Protein AF-0000000068189129 (afdb_homodimer)

pLDDT: mean 92.8, std 11.21, range [31.73, 98.94]

Secondary structure (DSSP, 8-state):
-EEE-HHHHHHH--HHHHHHHHHHHHHHHHTT-EE-PPPEEEEE--TTS-S-S-S----EEEEEEEEEEE-SS-EEEEEEEEEE-TTGGGGTS-SS-EEEEEE-TTT--EEEEEE-HHHHHHHHHHHHHHHHHHH-TT--EEEEE--SHHHHHHHHHHHHHHTS-EEEEEEEESSHHHHHHHHHHHHTSSSEEEEEEEETT-HHHHHHHHTT-SEEEE----SS-SS-GGGSPTT-EEEE-S--STT--SS-HHHHTTEEEEESSGGGGGSGGGTTS-TTS-EEEHHHHHHHHHTT---GGG-TT-TT--EEEEE----HHHHHHHHHHHHHHHHHHT-SEE----/-EEE-HHHHHHH--HHHHHHHHHHHHHHHHTT-EE-PPPEEEEE--TTS-S-S-S----EEEEEEEEEEE-SS-EEEEEEEEEE-TTGGGGTS-SS-EEEEEE-TTT--EEEEEE-HHHHHHHHHHHHHHHHHHH-TT--EEEEE--SHHHHHHHHHHHHHHTS-EEEEEEEESSHHHHHHHHHHHHTSSSEEEEEEEETT-HHHHHHHHTT-SEEEE----SS-SS-GGGSPTT-EEEE-S--STT--SS-HHHHTTEEEEESSGGGGGSGGGTTS-TTS-EEEHHHHHHHHHTT---GGG-TT-TT--EEEEE----HHHHHHHHHHHHHHHHHHT-SEE----

Sequence (692 aa):
MLMLSESDVKRVLTMKDCLQVNRLAFQAVAADTAQVPTRLGLAYADPGVSNSSSSEAAQDWTLFKPAAYQTKERDHMGLKVVSIRSNNGKRGLPLVPASILSLHPSTGMVQAVVAGTYLTAMRTATGSALSAQLLRPDAAHIVVFGAGLQAELHVQALATALEKSLPLVTLINRTRSRAEALQSTLEATDWVDHVHVVDLSDRLKVAETLATADVVVTATNTATPLFDGSLLRPGTHIAGVGSYTPDMQEISARTVDRCKVLIDTPEARTVGDLKNVSMSHPVALLGDLLQCQDENRENEWMNKNSSPFDCTFFKSVGTAIQDVLTADLVVQKSKEQNIGLEVDMSMLMLSESDVKRVLTMKDCLQVNRLAFQAVAADTAQVPTRLGLAYADPGVSNSSSSEAAQDWTLFKPAAYQTKERDHMGLKVVSIRSNNGKRGLPLVPASILSLHPSTGMVQAVVAGTYLTAMRTATGSALSAQLLRPDAAHIVVFGAGLQAELHVQALATALEKSLPLVTLINRTRSRAEALQSTLEATDWVDHVHVVDLSDRLKVAETLATADVVVTATNTATPLFDGSLLRPGTHIAGVGSYTPDMQEISARTVDRCKVLIDTPEARTVGDLKNVSMSHPVALLGDLLQCQDENRENEWMNKNSSPFDCTFFKSVGTAIQDVLTADLVVQKSKEQNIGLEVDMS

InterPro domains:
  IPR003462 Ornithine cyclodeaminase/mu-crystallin [PF02423] (65-337)
  IPR003462 Ornithine cyclodeaminase/mu-crystallin [PIRSF001439] (1-344)
  IPR003462 Ornithine cyclodeaminase/mu-crystallin [PTHR13812] (1-342)
  IPR023401 Ornithine cyclodeaminase, N-terminal [G3DSA:3.30.1780.10] (4-340)
  IPR036291 NAD(P)-binding domain superfamily [SSF51735] (1-345)

Foldseek 3Di:
DFEAEPVLLVVQDDLLNLLVLVLVVLLCQQVVQKDKDDKDKDWDDDPVPPPDDDDDPDTKIWIKIWMWHDDPVDTWTKIKIWIADPCVVVVVHDRIWMKMFTADRVVRHGPYIYGCPLVVLLSLLSLQQLVCCLQPLPWQEEEEEDQDSNRLNNLVNNLVSSVHARAEYEYEYQDQVSNVVSQVVPCVDRNHNYYHYDYLPPVVVVLVSQQRGQEYEYADQAQDASDALVSHDFNHEYEYRRFQAQRHEHHALNNCVQAQEEESHPVQCCGYNNVPPDPPRDYYYSSVSSVCVVVVHDDPSSVCPDPDHRYHYYYYNDGVSSRRSSVVSSVVSCVVVVHGDDDDPD/DFEAEPVLLVVQDDLLNLLVLLLVVLLCQQVVQKDKDDKDKDWDDDPVPPPDDDDDPDTKIWIKIWMWHDDPVDTWTKIKIWIADPCVVVVVHDRIWMKMFTADRVVRHGPYIHGCPLVVLLNLLSLQQLVCCLQPLPWQEEEEEDQDSNRLNNLVNNLVSSVHARAEYEYEYQDQVSNVVSQVVPCVDRNHNYYHYDYLPPQVVVLVSQQRGQEYEYADQAQDASDDLVSHDFNHEYEYRRFQAQRHEHHALNNCVQAQEEESHPVQCCGYHNVPPDPPRDYDYSSVSSVCVVVVHDDPSSPCPDPDHRYHYYYYNDGVSSRRSSVVSSVVSCVVVVHGDDDDPD

Solvent-accessible surface area (backbone atoms only — not comparable to full-atom values): 35421 Å² total; per-residue (Å²): 64,39,36,31,16,42,53,51,44,62,72,65,54,47,66,69,59,46,41,54,52,39,52,51,34,28,30,30,55,60,68,65,57,43,50,62,64,82,64,46,74,45,80,47,80,61,79,86,53,70,80,69,79,87,77,81,71,74,76,26,33,35,38,42,27,41,20,33,38,68,56,99,89,41,71,45,30,24,34,36,41,38,14,40,22,87,63,21,58,84,70,75,39,61,45,55,30,31,37,29,39,36,33,39,62,82,60,38,40,71,46,29,44,32,42,21,43,66,53,50,42,48,54,57,19,29,58,49,15,55,52,35,41,74,73,44,57,79,54,44,28,37,33,31,35,28,48,50,70,54,39,55,36,31,50,48,28,36,16,59,59,50,70,43,57,30,54,30,35,37,34,31,21,82,54,58,69,49,33,51,54,42,44,54,56,45,64,73,42,77,40,40,71,39,74,47,77,44,49,56,84,42,58,66,60,50,43,59,51,37,50,62,30,33,30,38,36,39,51,43,85,40,61,53,53,76,61,63,48,85,39,48,37,80,65,22,35,36,29,40,51,33,26,74,41,81,72,19,17,50,48,37,62,73,34,50,69,32,27,46,35,32,23,56,49,78,71,36,60,64,33,17,51,29,51,83,48,61,88,79,57,68,70,45,49,48,13,51,54,53,49,26,56,77,64,74,42,89,54,76,84,69,48,74,85,47,86,82,36,45,28,35,32,37,39,40,63,78,60,41,46,44,53,38,54,48,49,50,50,45,51,52,51,23,60,77,66,71,52,67,47,78,43,80,52,90,63,38,38,32,18,42,54,50,44,61,72,65,54,48,67,70,58,45,41,55,51,39,53,50,33,28,31,31,54,59,69,64,55,42,50,62,63,81,66,47,75,45,80,48,82,62,79,88,55,70,79,69,80,87,80,78,72,73,78,27,35,37,37,44,27,42,21,34,38,69,56,97,89,41,72,46,30,24,32,37,42,37,13,42,21,88,64,22,58,84,69,76,38,63,45,55,31,31,39,29,40,36,34,38,61,83,60,39,38,70,46,28,45,33,41,21,44,66,54,49,41,48,53,55,20,30,57,49,15,55,51,36,41,74,73,43,57,78,56,44,29,39,34,31,37,29,47,50,70,54,40,54,37,32,51,46,27,34,15,59,59,50,71,43,57,31,55,32,35,37,34,32,22,80,54,57,69,48,33,50,53,41,44,55,57,46,64,73,42,80,39,40,72,38,74,46,78,42,49,57,82,41,56,66,61,51,42,59,50,36,48,63,30,33,31,38,37,38,50,46,85,39,63,53,52,76,61,64,50,84,40,48,38,79,65,22,36,36,29,42,53,33,26,74,42,82,72,19,16,50,47,36,61,72,34,49,68,34,26,46,35,33,23,55,49,79,70,37,60,66,33,19,50,29,52,83,48,60,87,80,57,67,70,45,48,47,15,51,55,52,48,27,56,77,64,74,43,90,52,76,84,69,48,75,84,48,84,82,35,44,30,36,34,37,41,40,62,77,60,40,47,43,52,37,54,47,50,49,50,44,52,53,51,24,62,76,65,71,52,66,45,80,42,80,52,90

Nearest PDB structures (foldseek):
  6t3e-assembly1_A  TM=8.917E-01  e=1.622E-28  Thermococcus litoralis DSM 5473
  7cxv-assembly1_B-2  TM=8.505E-01  e=3.633E-22  Saccharothrix mutabilis subsp. capreolus
  8h8p-assembly1_C  TM=7.987E-01  e=4.652E-23  Candida parapsilosis
  8h8p-assembly1_D  TM=8.057E-01  e=3.046E-22  Candida parapsilosis
  7rbp-assembly1_A  TM=8.445E-01  e=1.045E-21  Medicago truncatula

Organism: Phaeodactylum tricornutum (strain CCAP 1055/1) (NCBI:txid556484)

Radius of gyration: 28.86 Å; Cα contacts (8 Å, |Δi|>4): 1567; chains: 2; bounding box: 63×86×67 Å

Structure (mmCIF, N/CA/C/O backbone):
data_AF-0000000068189129-model_v1
#
loop_
_entity.id
_entity.type
_entity.pdbx_description
1 polymer 'Ornithine cyclodeaminase'
#
loop_
_atom_site.group_PDB
_atom_site.id
_atom_site.type_symbol
_atom_site.label_atom_id
_atom_site.label_alt_id
_atom_site.label_comp_id
_atom_site.label_asym_id
_atom_site.label_entity_id
_atom_site.label_seq_id
_atom_site.pdbx_PDB_ins_code
_atom_site.Cartn_x
_atom_site.Cartn_y
_atom_site.Cartn_z
_atom_site.occupancy
_atom_site.B_iso_or_equiv
_atom_site.auth_seq_id
_atom_site.auth_comp_id
_atom_site.auth_asym_id
_atom_site.auth_atom_id
_atom_site.pdbx_PDB_model_num
ATOM 1 N N . MET A 1 1 ? -7.641 -6.332 14.727 1 97.94 1 MET A N 1
ATOM 2 C CA . MET A 1 1 ? -6.867 -6.699 13.547 1 97.94 1 MET A CA 1
ATOM 3 C C . MET A 1 1 ? -6.215 -8.062 13.719 1 97.94 1 MET A C 1
ATOM 5 O O . MET A 1 1 ? -5.566 -8.32 14.734 1 97.94 1 MET A O 1
ATOM 9 N N . LEU A 1 2 ? -6.484 -8.914 12.781 1 98.81 2 LEU A N 1
ATOM 10 C CA . LEU A 1 2 ? -5.953 -10.273 12.867 1 98.81 2 LEU A CA 1
ATOM 11 C C . LEU A 1 2 ? -4.57 -10.352 12.234 1 98.81 2 LEU A C 1
ATOM 13 O O . LEU A 1 2 ? -4.367 -9.891 11.109 1 98.81 2 LEU A O 1
ATOM 17 N N . MET A 1 3 ? -3.594 -10.875 12.969 1 98.88 3 MET A N 1
ATOM 18 C CA . MET A 1 3 ? -2.238 -11.102 12.469 1 98.88 3 MET A CA 1
ATOM 19 C C . MET A 1 3 ? -2.014 -12.57 12.148 1 98.88 3 MET A C 1
ATOM 21 O O . MET A 1 3 ? -2.217 -13.438 13 1 98.88 3 MET A O 1
ATOM 25 N N . LEU A 1 4 ? -1.602 -12.836 10.961 1 98.94 4 LEU A N 1
ATOM 26 C CA . LEU A 1 4 ? -1.371 -14.211 10.531 1 98.94 4 LEU A CA 1
ATOM 27 C C . LEU A 1 4 ? 0.056 -14.391 10.023 1 98.94 4 LEU A C 1
ATOM 29 O O . LEU A 1 4 ? 0.429 -13.828 8.992 1 98.94 4 LEU A O 1
ATOM 33 N N . SER A 1 5 ? 0.823 -15.203 10.758 1 98.81 5 SER A N 1
ATOM 34 C CA . SER A 1 5 ? 2.221 -15.469 10.43 1 98.81 5 SER A CA 1
ATOM 35 C C . SER A 1 5 ? 2.344 -16.438 9.266 1 98.81 5 SER A C 1
ATOM 37 O O . SER A 1 5 ? 1.344 -17 8.805 1 98.81 5 SER A O 1
ATOM 39 N N . GLU A 1 6 ? 3.598 -16.625 8.781 1 98.5 6 GLU A N 1
ATOM 40 C CA . GLU A 1 6 ? 3.854 -17.625 7.754 1 98.5 6 GLU A CA 1
ATOM 41 C C . GLU A 1 6 ? 3.381 -19 8.203 1 98.5 6 GLU A C 1
ATOM 43 O O . GLU A 1 6 ? 2.777 -19.75 7.418 1 98.5 6 GLU A O 1
ATOM 48 N N . SER A 1 7 ? 3.633 -19.344 9.422 1 98.56 7 SER A N 1
ATOM 49 C CA . SER A 1 7 ? 3.23 -20.641 9.977 1 98.56 7 SER A CA 1
ATOM 50 C C . SER A 1 7 ? 1.713 -20.781 10.008 1 98.56 7 SER A C 1
ATOM 52 O O . SER A 1 7 ? 1.177 -21.859 9.742 1 98.56 7 SER A O 1
ATOM 54 N N . ASP A 1 8 ? 1.023 -19.688 10.422 1 98.81 8 ASP A N 1
ATOM 55 C CA . ASP A 1 8 ? -0.436 -19.719 10.43 1 98.81 8 ASP A CA 1
ATOM 56 C C . ASP A 1 8 ? -0.986 -19.969 9.031 1 98.81 8 ASP A C 1
ATOM 58 O O . ASP A 1 8 ? -1.905 -20.766 8.852 1 98.81 8 ASP A O 1
ATOM 62 N N . VAL A 1 9 ? -0.426 -19.281 7.996 1 98.81 9 VAL A N 1
ATOM 63 C CA . VAL A 1 9 ? -0.869 -19.422 6.613 1 98.81 9 VAL A CA 1
ATOM 64 C C . VAL A 1 9 ? -0.681 -20.859 6.145 1 98.81 9 VAL A C 1
ATOM 66 O O . VAL A 1 9 ? -1.587 -21.453 5.551 1 98.81 9 VAL A O 1
ATOM 69 N N . LYS A 1 10 ? 0.478 -21.438 6.469 1 97.94 10 LYS A N 1
ATOM 70 C CA . LYS A 1 10 ? 0.777 -22.812 6.078 1 97.94 10 LYS A CA 1
ATOM 71 C C . LYS A 1 10 ? -0.211 -23.797 6.711 1 97.94 10 LYS A C 1
ATOM 73 O O . LYS A 1 10 ? -0.571 -24.797 6.098 1 97.94 10 LYS A O 1
ATOM 78 N N . ARG A 1 11 ? -0.642 -23.484 7.836 1 97.88 11 ARG A N 1
ATOM 79 C CA . ARG A 1 11 ? -1.536 -24.344 8.594 1 97.88 11 ARG A CA 1
ATOM 80 C C . ARG A 1 11 ? -2.945 -24.328 8.008 1 97.88 11 ARG A C 1
ATOM 82 O O . ARG A 1 11 ? -3.617 -25.359 7.953 1 97.88 11 ARG A O 1
ATOM 89 N N . VAL A 1 12 ? -3.34 -23.203 7.488 1 98.12 12 VAL A N 1
ATOM 90 C CA . VAL A 1 12 ? -4.762 -23.047 7.203 1 98.12 12 VAL A CA 1
ATOM 91 C C . VAL A 1 12 ? -5.008 -23.188 5.703 1 98.12 12 VAL A C 1
ATOM 93 O O . VAL A 1 12 ? -6.094 -23.594 5.277 1 98.12 12 VAL A O 1
ATOM 96 N N . LEU A 1 13 ? -4.047 -22.859 4.883 1 98.5 13 LEU A N 1
ATOM 97 C CA . LEU A 1 13 ? -4.246 -22.797 3.438 1 98.5 13 LEU A CA 1
ATOM 98 C C . LEU A 1 13 ? -3.826 -24.109 2.775 1 98.5 13 LEU A C 1
ATOM 100 O O . LEU A 1 13 ? -2.641 -24.453 2.756 1 98.5 13 LEU A O 1
ATOM 104 N N . THR A 1 14 ? -4.742 -24.828 2.23 1 98.5 14 THR A N 1
ATOM 105 C CA . THR A 1 14 ? -4.426 -26.016 1.46 1 98.5 14 THR A CA 1
ATOM 106 C C . THR A 1 14 ? -4.25 -25.688 -0.017 1 98.5 14 THR A C 1
ATOM 108 O O . THR A 1 14 ? -4.805 -24.688 -0.504 1 98.5 14 THR A O 1
ATOM 111 N N . MET A 1 15 ? -3.523 -26.484 -0.706 1 98.62 15 MET A N 1
ATOM 112 C CA . MET A 1 15 ? -3.328 -26.266 -2.135 1 98.62 15 MET A CA 1
ATOM 113 C C . MET A 1 15 ? -4.648 -26.375 -2.889 1 98.62 15 MET A C 1
ATOM 115 O O . MET A 1 15 ? -4.883 -25.641 -3.846 1 98.62 15 MET A O 1
ATOM 119 N N . LYS A 1 16 ? -5.473 -27.266 -2.455 1 98.5 16 LYS A N 1
ATOM 120 C CA . LYS A 1 16 ? -6.785 -27.422 -3.078 1 98.5 16 LYS A CA 1
ATOM 121 C C . LYS A 1 16 ? -7.594 -26.125 -2.977 1 98.5 16 LYS A C 1
ATOM 123 O O . LYS A 1 16 ? -8.156 -25.656 -3.969 1 98.5 16 LYS A O 1
ATOM 128 N N . ASP A 1 17 ? -7.598 -25.531 -1.755 1 98.19 17 ASP A N 1
ATOM 129 C CA . ASP A 1 17 ? -8.273 -24.25 -1.544 1 98.19 17 ASP A CA 1
ATOM 130 C C . ASP A 1 17 ? -7.656 -23.156 -2.416 1 98.19 17 ASP A C 1
ATOM 132 O O . ASP A 1 17 ? -8.375 -22.328 -2.982 1 98.19 17 ASP A O 1
ATOM 136 N N . CYS A 1 18 ? -6.398 -23.188 -2.463 1 98.81 18 CYS A N 1
ATOM 137 C CA . CYS A 1 18 ? -5.672 -22.172 -3.213 1 98.81 18 CYS A CA 1
ATOM 138 C C . CYS A 1 18 ? -5.988 -22.25 -4.699 1 98.81 18 CYS A C 1
ATOM 140 O O . CYS A 1 18 ? -6.184 -21.234 -5.359 1 98.81 18 CYS A O 1
ATOM 142 N N . LEU A 1 19 ? -6.074 -23.453 -5.262 1 98.81 19 LEU A N 1
ATOM 143 C CA . LEU A 1 19 ? -6.434 -23.672 -6.664 1 98.81 19 LEU A CA 1
ATOM 144 C C . LEU A 1 19 ? -7.828 -23.125 -6.953 1 98.81 19 LEU A C 1
ATOM 146 O O . LEU A 1 19 ? -8.031 -22.422 -7.949 1 98.81 19 LEU A O 1
ATOM 150 N N . GLN A 1 20 ? -8.695 -23.359 -6.07 1 98.38 20 GLN A N 1
ATOM 151 C CA . GLN A 1 20 ? -10.078 -22.953 -6.277 1 98.38 20 GLN A CA 1
ATOM 152 C C . GLN A 1 20 ? -10.219 -21.438 -6.258 1 98.38 20 GLN A C 1
ATOM 154 O O . GLN A 1 20 ? -10.875 -20.859 -7.129 1 98.38 20 GLN A O 1
ATOM 159 N N . VAL A 1 21 ? -9.625 -20.812 -5.301 1 98.5 21 VAL A N 1
ATOM 160 C CA . VAL A 1 21 ? -9.773 -19.359 -5.168 1 98.5 21 VAL A CA 1
ATOM 161 C C . VAL A 1 21 ? -9.055 -18.656 -6.312 1 98.5 21 VAL A C 1
ATOM 163 O O . VAL A 1 21 ? -9.508 -17.609 -6.797 1 98.5 21 VAL A O 1
ATOM 166 N N . ASN A 1 22 ? -7.984 -19.234 -6.793 1 98.69 22 ASN A N 1
ATOM 167 C CA . ASN A 1 22 ? -7.258 -18.578 -7.879 1 98.69 22 ASN A CA 1
ATOM 168 C C . ASN A 1 22 ? -7.918 -18.828 -9.227 1 98.69 22 ASN A C 1
ATOM 170 O O . ASN A 1 22 ? -7.793 -18.016 -10.148 1 98.69 22 ASN A O 1
ATOM 174 N N . ARG A 1 23 ? -8.648 -19.969 -9.359 1 98.38 23 ARG A N 1
ATOM 175 C CA . ARG A 1 23 ? -9.516 -20.109 -10.523 1 98.38 23 ARG A CA 1
ATOM 176 C C . ARG A 1 23 ? -10.461 -18.922 -10.664 1 98.38 23 ARG A C 1
ATOM 178 O O . ARG A 1 23 ? -10.578 -18.344 -11.742 1 98.38 23 ARG A O 1
ATOM 185 N N . LEU A 1 24 ? -11.008 -18.531 -9.586 1 97.69 24 LEU A N 1
ATOM 186 C CA . LEU A 1 24 ? -11.891 -17.359 -9.539 1 97.69 24 LEU A CA 1
ATOM 187 C C . LEU A 1 24 ? -11.125 -16.094 -9.875 1 97.69 24 LEU A C 1
ATOM 189 O O . LEU A 1 24 ? -11.625 -15.234 -10.602 1 97.69 24 LEU A O 1
ATOM 193 N N . ALA A 1 25 ? -9.961 -15.945 -9.344 1 98.44 25 ALA A N 1
ATOM 194 C CA . ALA A 1 25 ? -9.148 -14.758 -9.578 1 98.44 25 ALA A CA 1
ATOM 195 C C . ALA A 1 25 ? -8.859 -14.578 -11.062 1 98.44 25 ALA A C 1
ATOM 197 O O . ALA A 1 25 ? -9.023 -13.477 -11.602 1 98.44 25 ALA A O 1
ATOM 198 N N . PHE A 1 26 ? -8.461 -15.641 -11.727 1 98.38 26 PHE A N 1
ATOM 199 C CA . PHE A 1 26 ? -8.141 -15.57 -13.141 1 98.38 26 PHE A CA 1
ATOM 200 C C . PHE A 1 26 ? -9.383 -15.242 -13.969 1 98.38 26 PHE A C 1
ATOM 202 O O . PHE A 1 26 ? -9.312 -14.477 -14.93 1 98.38 26 PHE A O 1
ATOM 209 N N . GLN A 1 27 ? -10.484 -15.805 -13.594 1 97.94 27 GLN A N 1
ATOM 210 C CA . GLN A 1 27 ? -11.734 -15.523 -14.297 1 97.94 27 GLN A CA 1
ATOM 211 C C . GLN A 1 27 ? -12.148 -14.062 -14.117 1 97.94 27 GLN A C 1
ATOM 213 O O . GLN A 1 27 ? -12.617 -13.43 -15.062 1 97.94 27 GLN A O 1
ATOM 218 N N . ALA A 1 28 ? -11.961 -13.562 -12.93 1 97.44 28 ALA A N 1
ATOM 219 C CA . ALA A 1 28 ? -12.289 -12.164 -12.648 1 97.44 28 ALA A CA 1
ATOM 220 C C . ALA A 1 28 ? -11.445 -11.219 -13.492 1 97.44 28 ALA A C 1
ATOM 222 O O . ALA A 1 28 ? -11.938 -10.195 -13.969 1 97.44 28 ALA A O 1
ATOM 223 N N . VAL A 1 29 ? -10.195 -11.555 -13.648 1 96.81 29 VAL A N 1
ATOM 224 C CA . VAL A 1 29 ? -9.297 -10.758 -14.477 1 96.81 29 VAL A CA 1
ATOM 225 C C . VAL A 1 29 ? -9.758 -10.805 -15.93 1 96.81 29 VAL A C 1
ATOM 227 O O . VAL A 1 29 ? -9.844 -9.773 -16.594 1 96.81 29 VAL A O 1
ATOM 230 N N . ALA A 1 30 ? -10.078 -11.977 -16.391 1 96.31 30 ALA A N 1
ATOM 231 C CA . ALA A 1 30 ? -10.492 -12.148 -17.781 1 96.31 30 ALA A CA 1
ATOM 232 C C . ALA A 1 30 ? -11.805 -11.43 -18.062 1 96.31 30 ALA A C 1
ATOM 234 O O . ALA A 1 30 ? -11.992 -10.867 -19.156 1 96.31 30 ALA A O 1
ATOM 235 N N . ALA A 1 31 ? -12.68 -11.406 -17.109 1 95.75 31 ALA A N 1
ATOM 236 C CA . ALA A 1 31 ? -13.992 -10.781 -17.25 1 95.75 31 ALA A CA 1
ATOM 237 C C . ALA A 1 31 ? -13.922 -9.281 -16.984 1 95.75 31 ALA A C 1
ATOM 239 O O . ALA A 1 31 ? -14.922 -8.578 -17.094 1 95.75 31 ALA A O 1
ATOM 240 N N . ASP A 1 32 ? -12.781 -8.82 -16.516 1 95.06 32 ASP A N 1
ATOM 241 C CA . ASP A 1 32 ? -12.562 -7.418 -16.188 1 95.06 32 ASP A CA 1
ATOM 242 C C . ASP A 1 32 ? -13.492 -6.961 -15.062 1 95.06 32 ASP A C 1
ATOM 244 O O . ASP A 1 32 ? -14.086 -5.883 -15.148 1 95.06 32 ASP A O 1
ATOM 248 N N . THR A 1 33 ? -13.664 -7.824 -14.102 1 94.94 33 THR A N 1
ATOM 249 C CA . THR A 1 33 ? -14.547 -7.5 -12.984 1 94.94 33 THR A CA 1
ATOM 250 C C . THR A 1 33 ? -13.742 -7.23 -11.719 1 94.94 33 THR A C 1
ATOM 252 O O . THR A 1 33 ? -14.305 -6.82 -10.703 1 94.94 33 THR A O 1
ATOM 255 N N . ALA A 1 34 ? -12.469 -7.426 -11.789 1 96.19 34 ALA A N 1
ATOM 256 C CA . ALA A 1 34 ? -11.586 -7.094 -10.68 1 96.19 34 ALA A CA 1
ATOM 257 C C . ALA A 1 34 ? -10.906 -5.746 -10.898 1 96.19 34 ALA A C 1
ATOM 259 O O . ALA A 1 34 ? -10.523 -5.41 -12.023 1 96.19 34 ALA A O 1
ATOM 260 N N . GLN A 1 35 ? -10.844 -4.941 -9.836 1 96.12 35 GLN A N 1
ATOM 261 C CA . GLN A 1 35 ? -10.031 -3.729 -9.875 1 96.12 35 GLN A CA 1
ATOM 262 C C . GLN A 1 35 ? -8.57 -4.031 -9.531 1 96.12 35 GLN A C 1
ATOM 264 O O . GLN A 1 35 ? -8.258 -4.398 -8.398 1 96.12 35 GLN A O 1
ATOM 269 N N . VAL A 1 36 ? -7.707 -3.914 -10.477 1 96.5 36 VAL A N 1
ATOM 270 C CA . VAL A 1 36 ? -6.285 -4.16 -10.273 1 96.5 36 VAL A CA 1
ATOM 271 C C . VAL A 1 36 ? -5.469 -3.047 -10.922 1 96.5 36 VAL A C 1
ATOM 273 O O . VAL A 1 36 ? -4.902 -3.23 -12 1 96.5 36 VAL A O 1
ATOM 276 N N . PRO A 1 37 ? -5.352 -1.955 -10.258 1 94.88 37 PRO A N 1
ATOM 277 C CA . PRO A 1 37 ? -4.539 -0.887 -10.852 1 94.88 37 PRO A CA 1
ATOM 278 C C . PRO A 1 37 ? -3.08 -1.294 -11.039 1 94.88 37 PRO A C 1
ATOM 280 O O . PRO A 1 37 ? -2.605 -2.225 -10.383 1 94.88 37 PRO A O 1
ATOM 283 N N . THR A 1 38 ? -2.438 -0.58 -11.953 1 89.75 38 THR A N 1
ATOM 284 C CA . THR A 1 38 ? -1.012 -0.814 -12.141 1 89.75 38 THR A CA 1
ATOM 285 C C . THR A 1 38 ? -0.248 -0.587 -10.844 1 89.75 38 THR A C 1
ATOM 287 O O . THR A 1 38 ? -0.512 0.379 -10.117 1 89.75 38 THR A O 1
ATOM 290 N N . ARG A 1 39 ? 0.633 -1.378 -10.609 1 87.88 39 ARG A N 1
ATOM 291 C CA . ARG A 1 39 ? 1.407 -1.336 -9.367 1 87.88 39 ARG A CA 1
ATOM 292 C C . ARG A 1 39 ? 2.219 -0.048 -9.273 1 87.88 39 ARG A C 1
ATOM 294 O O . ARG A 1 39 ? 2.512 0.583 -10.297 1 87.88 39 ARG A O 1
ATOM 301 N N . LEU A 1 40 ? 2.502 0.312 -7.992 1 93.19 40 LEU A N 1
ATOM 302 C CA . LEU A 1 40 ? 3.486 1.347 -7.699 1 93.19 40 LEU A CA 1
ATOM 303 C C . LEU A 1 40 ? 4.789 0.732 -7.203 1 93.19 40 LEU A C 1
ATOM 305 O O . LEU A 1 40 ? 4.793 -0.382 -6.672 1 93.19 40 LEU A O 1
ATOM 309 N N . GLY A 1 41 ? 5.844 1.458 -7.434 1 94.38 41 GLY A N 1
ATOM 310 C CA . GLY A 1 41 ? 7.133 0.963 -6.969 1 94.38 41 GLY A CA 1
ATOM 311 C C . GLY A 1 41 ? 8.008 2.047 -6.367 1 94.38 41 GLY A C 1
ATOM 312 O O . GLY A 1 41 ? 7.938 3.207 -6.777 1 94.38 41 GLY A O 1
ATOM 313 N N . LEU A 1 42 ? 8.711 1.68 -5.34 1 96.38 42 LEU A N 1
ATOM 314 C CA . LEU A 1 42 ? 9.812 2.463 -4.805 1 96.38 42 LEU A CA 1
ATOM 315 C C . LEU A 1 42 ? 11.148 1.768 -5.059 1 96.38 42 LEU A C 1
ATOM 317 O O . LEU A 1 42 ? 11.336 0.616 -4.664 1 96.38 42 LEU A O 1
ATOM 321 N N . ALA A 1 43 ? 12.023 2.439 -5.727 1 93 43 ALA A N 1
ATOM 322 C CA . ALA A 1 43 ? 13.367 1.901 -5.938 1 93 43 ALA A CA 1
ATOM 323 C C . ALA A 1 43 ? 14.195 1.986 -4.664 1 93 43 ALA A C 1
ATOM 325 O O . ALA A 1 43 ? 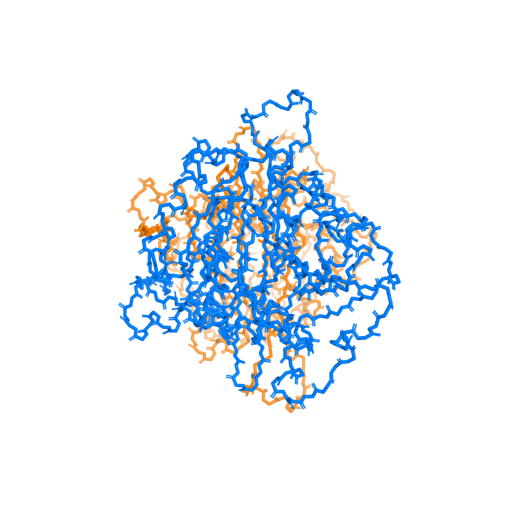14.016 2.9 -3.855 1 93 43 ALA A O 1
ATOM 326 N N . TYR A 1 44 ? 14.992 1.053 -4.434 1 93 44 TYR A N 1
ATOM 327 C CA . TYR A 1 44 ? 15.891 1.062 -3.289 1 93 44 TYR A CA 1
ATOM 328 C C . TYR A 1 44 ? 17.328 0.826 -3.727 1 93 44 TYR A C 1
ATOM 330 O O . TYR A 1 44 ? 17.625 -0.146 -4.426 1 93 44 TYR A O 1
ATOM 338 N N . ALA A 1 45 ? 18.188 1.735 -3.369 1 85.25 45 ALA A N 1
ATOM 339 C CA . ALA A 1 45 ? 19.625 1.605 -3.594 1 85.25 45 ALA A CA 1
ATOM 340 C C . ALA A 1 45 ? 20.344 1.198 -2.311 1 85.25 45 ALA A C 1
ATOM 342 O O . ALA A 1 45 ? 20.391 1.97 -1.35 1 85.25 45 ALA A O 1
ATOM 343 N N . ASP A 1 46 ? 20.859 0.055 -2.264 1 80.06 46 ASP A N 1
ATOM 344 C CA . ASP A 1 46 ? 21.547 -0.427 -1.072 1 80.06 46 ASP A CA 1
ATOM 345 C C . ASP A 1 46 ? 22.875 0.291 -0.883 1 80.06 46 ASP A C 1
ATOM 347 O O . ASP A 1 46 ? 23.766 0.192 -1.731 1 80.06 46 ASP A O 1
ATOM 351 N N . PRO A 1 47 ? 23.016 1.086 0.132 1 71.12 47 PRO A N 1
ATOM 352 C CA . PRO A 1 47 ? 24.25 1.85 0.321 1 71.12 47 PRO A CA 1
ATOM 353 C C . PRO A 1 47 ? 25.484 0.958 0.43 1 71.12 47 PRO A C 1
ATOM 355 O O . PRO A 1 47 ? 26.609 1.411 0.176 1 71.12 47 PRO A O 1
ATOM 358 N N . GLY A 1 48 ? 25.469 -0.202 1.04 1 62.81 48 GLY A N 1
ATOM 359 C CA . GLY A 1 48 ? 26.609 -1.092 1.169 1 62.81 48 GLY A CA 1
ATOM 360 C C . GLY A 1 48 ? 27.062 -1.687 -0.153 1 62.81 48 GLY A C 1
ATOM 361 O O . GLY A 1 48 ? 28.094 -2.359 -0.221 1 62.81 48 GLY A O 1
ATOM 362 N N . VAL A 1 49 ? 26.391 -1.558 -1.036 1 57.16 49 VAL A N 1
ATOM 363 C CA . VAL A 1 49 ? 26.766 -2.113 -2.332 1 57.16 49 VAL A CA 1
ATOM 364 C C . VAL A 1 49 ? 27.297 -1.004 -3.236 1 57.16 49 VAL A C 1
ATOM 366 O O . VAL A 1 49 ? 26.625 0.009 -3.447 1 57.16 49 VAL A O 1
ATOM 369 N N . SER A 1 50 ? 28.75 -0.609 -2.947 1 47.28 50 SER A N 1
ATOM 370 C CA . SER A 1 50 ? 29.469 0.303 -3.828 1 47.28 50 SER A CA 1
ATOM 371 C C . SER A 1 50 ? 28.922 0.249 -5.25 1 47.28 50 SER A C 1
ATOM 373 O O . SER A 1 50 ? 28.609 -0.829 -5.762 1 47.28 50 SER A O 1
ATOM 375 N N . ASN A 1 51 ? 28.344 1.301 -5.625 1 42.5 51 ASN A N 1
ATOM 376 C CA . ASN A 1 51 ? 27.984 1.422 -7.031 1 42.5 51 ASN A CA 1
ATOM 377 C C . ASN A 1 51 ? 29.094 0.932 -7.949 1 42.5 51 ASN A C 1
ATOM 379 O O . ASN A 1 51 ? 29.234 1.417 -9.078 1 42.5 51 ASN A O 1
ATOM 383 N N . SER A 1 52 ? 30.438 0.792 -7.344 1 34.78 52 SER A N 1
ATOM 384 C CA . SER A 1 52 ? 31.469 0.612 -8.367 1 34.78 52 SER A CA 1
ATOM 385 C C . SER A 1 52 ? 30.953 -0.234 -9.523 1 34.78 52 SER A C 1
ATOM 387 O O . SER A 1 52 ? 31.188 0.085 -10.688 1 34.78 52 SER A O 1
ATOM 389 N N . SER A 1 53 ? 31.578 -1.62 -9.422 1 33.66 53 SER A N 1
ATOM 390 C CA . SER A 1 53 ? 31.766 -2.449 -10.609 1 33.66 53 SER A CA 1
ATOM 391 C C . SER A 1 53 ? 30.516 -2.451 -11.484 1 33.66 53 SER A C 1
ATOM 393 O O . SER A 1 53 ? 29.438 -2.029 -11.047 1 33.66 53 SER A O 1
ATOM 395 N N . SER A 1 54 ? 30.578 -3.568 -12.453 1 32.25 54 SER A N 1
ATOM 396 C CA . SER A 1 54 ? 30.016 -3.906 -13.758 1 32.25 54 SER A CA 1
ATOM 397 C C . SER A 1 54 ? 28.5 -3.779 -13.758 1 32.25 54 SER A C 1
ATOM 399 O O . SER A 1 54 ? 27.922 -3.137 -14.641 1 32.25 54 SER A O 1
ATOM 401 N N . SER A 1 55 ? 27.953 -5.035 -13.602 1 34.75 55 SER A N 1
ATOM 402 C CA . SER A 1 55 ? 26.75 -5.652 -14.117 1 34.75 55 SER A CA 1
ATOM 403 C C . SER A 1 55 ? 25.5 -4.93 -13.609 1 34.75 55 SER A C 1
ATOM 405 O O . SER A 1 55 ? 25.562 -4.184 -12.633 1 34.75 55 SER A O 1
ATOM 407 N N . GLU A 1 56 ? 24.312 -5.234 -14.273 1 39.5 56 GLU A N 1
ATOM 408 C CA . GLU A 1 56 ? 22.859 -5.395 -14.422 1 39.5 56 GLU A CA 1
ATOM 409 C C . GLU A 1 56 ? 22.203 -5.695 -13.086 1 39.5 56 GLU A C 1
ATOM 411 O O . GLU A 1 56 ? 21.203 -6.422 -13.031 1 39.5 56 GLU A O 1
ATOM 416 N N . ALA A 1 57 ? 22.953 -5.539 -12.039 1 44.62 57 ALA A N 1
ATOM 417 C CA . ALA A 1 57 ? 22.188 -6.012 -10.883 1 44.62 57 ALA A CA 1
ATOM 418 C C . ALA A 1 57 ? 20.812 -5.359 -10.82 1 44.62 57 ALA A C 1
ATOM 420 O O . ALA A 1 57 ? 20.688 -4.137 -10.93 1 44.62 57 ALA A O 1
ATOM 421 N N . ALA A 1 58 ? 19.828 -6.008 -11.078 1 58.53 58 ALA A N 1
ATOM 422 C CA . ALA A 1 58 ? 18.422 -5.617 -11.055 1 58.53 58 ALA A CA 1
ATOM 423 C C . ALA A 1 58 ? 18.125 -4.738 -9.844 1 58.53 58 ALA A C 1
ATOM 425 O O . ALA A 1 58 ? 18.594 -5.008 -8.742 1 58.53 58 ALA A O 1
ATOM 426 N N . GLN A 1 59 ? 17.922 -3.441 -9.977 1 74 59 GLN A N 1
ATOM 427 C CA . GLN A 1 59 ? 17.469 -2.49 -8.961 1 74 59 GLN A CA 1
ATOM 428 C C . GLN A 1 59 ? 16.453 -3.129 -8.016 1 74 59 GLN A C 1
ATOM 430 O O . GLN A 1 59 ? 15.586 -3.887 -8.453 1 74 59 GLN A O 1
ATOM 435 N N . ASP A 1 60 ? 16.875 -2.969 -6.668 1 89.69 60 ASP A N 1
ATOM 436 C CA . ASP A 1 60 ? 15.922 -3.438 -5.664 1 89.69 60 ASP A CA 1
ATOM 437 C C . ASP A 1 60 ? 14.672 -2.561 -5.645 1 89.69 60 ASP A C 1
ATOM 439 O O . ASP A 1 60 ? 14.75 -1.36 -5.914 1 89.69 60 ASP A O 1
ATOM 443 N N . TRP A 1 61 ? 13.555 -3.244 -5.5 1 93.19 61 TRP A N 1
ATOM 444 C CA . TRP A 1 61 ? 12.281 -2.531 -5.535 1 93.19 61 TRP A CA 1
ATOM 445 C C . TRP A 1 61 ? 11.375 -2.973 -4.387 1 93.19 61 TRP A C 1
ATOM 447 O O . TRP A 1 61 ? 11.516 -4.082 -3.869 1 93.19 61 TRP A O 1
ATOM 457 N N . THR A 1 62 ? 10.578 -2.104 -3.98 1 96.88 62 THR A N 1
ATOM 458 C CA . THR A 1 62 ? 9.359 -2.443 -3.252 1 96.88 62 THR A CA 1
ATOM 459 C C . THR A 1 62 ? 8.125 -2.102 -4.078 1 96.88 62 THR A C 1
ATOM 461 O O . THR A 1 62 ? 7.984 -0.977 -4.559 1 96.88 62 THR A O 1
ATOM 464 N N .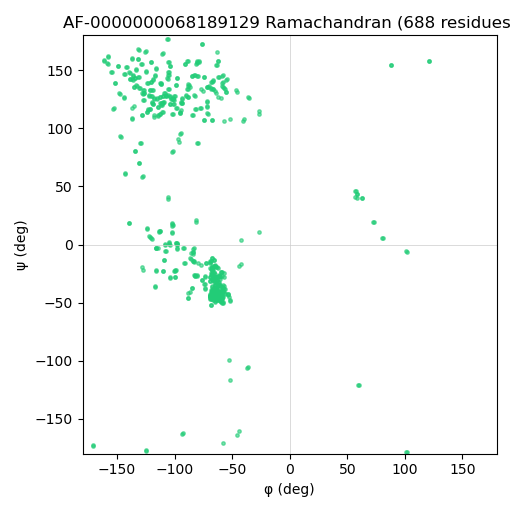 LEU A 1 63 ? 7.309 -3.068 -4.223 1 96.38 63 LEU A N 1
ATOM 465 C CA . LEU A 1 63 ? 6.129 -2.904 -5.066 1 96.38 63 LEU A CA 1
ATOM 466 C C . LEU A 1 63 ? 4.852 -2.936 -4.227 1 96.38 63 LEU A C 1
ATOM 468 O O . LEU A 1 63 ? 4.758 -3.697 -3.264 1 96.38 63 LEU A O 1
ATOM 472 N N . PHE A 1 64 ? 3.916 -2.074 -4.531 1 98.12 64 PHE A N 1
ATOM 473 C CA . PHE A 1 64 ? 2.613 -1.955 -3.891 1 98.12 64 PHE A CA 1
ATOM 474 C C . PHE A 1 64 ? 1.495 -2.297 -4.871 1 98.12 64 PHE A C 1
ATOM 476 O O . PHE A 1 64 ? 1.324 -1.62 -5.887 1 98.12 64 PHE A O 1
ATOM 483 N N . LYS A 1 65 ? 0.766 -3.334 -4.516 1 98 65 LYS A N 1
ATOM 484 C CA . LYS A 1 65 ? -0.165 -3.916 -5.477 1 98 65 LYS A CA 1
ATOM 485 C C . LYS A 1 65 ? -1.554 -4.082 -4.867 1 98 65 LYS A C 1
ATOM 487 O O . LYS A 1 65 ? -1.901 -5.16 -4.383 1 98 65 LYS A O 1
ATOM 492 N N . PRO A 1 66 ? -2.398 -3.053 -4.941 1 98.56 66 PRO A N 1
ATOM 493 C CA . PRO A 1 66 ? -3.766 -3.178 -4.434 1 98.56 66 PRO A CA 1
ATOM 494 C C . PRO A 1 66 ? -4.699 -3.887 -5.418 1 98.56 66 PRO A C 1
ATOM 496 O O . PRO A 1 66 ? -4.414 -3.936 -6.617 1 98.56 66 PRO A O 1
ATOM 499 N N . ALA A 1 67 ? -5.75 -4.434 -4.918 1 98.56 67 ALA A N 1
ATOM 500 C CA . ALA A 1 67 ? -6.805 -5.012 -5.754 1 98.56 67 ALA A CA 1
ATOM 501 C C . ALA A 1 67 ? -8.125 -5.098 -4.988 1 98.56 67 ALA A C 1
ATOM 503 O O . ALA A 1 67 ? -8.141 -5.062 -3.758 1 98.56 67 ALA A O 1
ATOM 504 N N . ALA A 1 68 ? -9.195 -5.113 -5.699 1 98.19 68 ALA A N 1
ATOM 505 C CA . ALA A 1 68 ? -10.539 -5.301 -5.145 1 98.19 68 ALA A CA 1
ATOM 506 C C . ALA A 1 68 ? -11.406 -6.133 -6.078 1 98.19 68 ALA A C 1
ATOM 508 O O . ALA A 1 68 ? -11.172 -6.168 -7.289 1 98.19 68 ALA A O 1
ATOM 509 N N . TYR A 1 69 ? -12.25 -6.879 -5.547 1 97.38 69 TYR A N 1
ATOM 510 C CA . TYR A 1 69 ? -13.242 -7.688 -6.246 1 97.38 69 TYR A CA 1
ATOM 511 C C . TYR A 1 69 ? -14.602 -7.605 -5.555 1 97.38 69 TYR A C 1
ATOM 513 O O . TYR A 1 69 ? -14.773 -8.125 -4.449 1 97.38 69 TYR A O 1
ATOM 521 N N . GLN A 1 70 ? -15.508 -6.918 -6.211 1 93.25 70 GLN A N 1
ATOM 522 C CA . GLN A 1 70 ? -16.828 -6.699 -5.633 1 93.25 70 GLN A CA 1
ATOM 523 C C . GLN A 1 70 ? -17.922 -7.215 -6.562 1 93.25 70 GLN A C 1
ATOM 525 O O . GLN A 1 70 ? -18.031 -6.773 -7.707 1 93.25 70 GLN A O 1
ATOM 530 N N . THR A 1 71 ? -18.625 -8.203 -6.066 1 91 71 THR A N 1
ATOM 531 C CA . THR A 1 71 ? -19.844 -8.688 -6.684 1 91 71 THR A CA 1
ATOM 532 C C . THR A 1 71 ? -21 -8.656 -5.684 1 91 71 THR A C 1
ATOM 534 O O . THR A 1 71 ? -20.859 -8.148 -4.574 1 91 71 THR A O 1
ATOM 537 N N . LYS A 1 72 ? -22.156 -9.133 -6.109 1 86.88 72 LYS A N 1
ATOM 538 C CA . LYS A 1 72 ? -23.297 -9.219 -5.211 1 86.88 72 LYS A CA 1
ATOM 539 C C . LYS A 1 72 ? -23 -10.141 -4.031 1 86.88 72 LYS A C 1
ATOM 541 O O . LYS A 1 72 ? -23.5 -9.906 -2.922 1 86.88 72 LYS A O 1
ATOM 546 N N . GLU A 1 73 ? -22.109 -11.094 -4.266 1 87.56 73 GLU A N 1
ATOM 547 C CA . GLU A 1 73 ? -21.891 -12.141 -3.273 1 87.56 73 GLU A CA 1
ATOM 548 C C . GLU A 1 73 ? -20.531 -11.984 -2.592 1 87.56 73 GLU A C 1
ATOM 550 O O . GLU A 1 73 ? -20.281 -12.578 -1.54 1 87.56 73 GLU A O 1
ATOM 555 N N . ARG A 1 74 ? -19.75 -11.156 -3.191 1 89.69 74 ARG A N 1
ATOM 556 C CA . ARG A 1 74 ? -18.375 -11.062 -2.711 1 89.69 74 ARG A CA 1
ATOM 557 C C . ARG A 1 74 ? -17.938 -9.602 -2.572 1 89.69 74 ARG A C 1
ATOM 559 O O . ARG A 1 74 ? -18.375 -8.75 -3.346 1 89.69 74 ARG A O 1
ATOM 566 N N . ASP A 1 75 ? -17.172 -9.32 -1.593 1 95.38 75 ASP A N 1
ATOM 567 C CA . ASP A 1 75 ? -16.625 -7.984 -1.346 1 95.38 75 ASP A CA 1
ATOM 568 C C . ASP A 1 75 ? -15.242 -8.062 -0.716 1 95.38 75 ASP A C 1
ATOM 570 O O . ASP A 1 75 ? -15.117 -8.188 0.504 1 95.38 75 ASP A O 1
ATOM 574 N N . HIS A 1 76 ? -14.242 -8.023 -1.617 1 97.69 76 HIS A N 1
ATOM 575 C CA . HIS A 1 76 ? -12.852 -8.203 -1.202 1 97.69 76 HIS A CA 1
ATOM 576 C C . HIS A 1 76 ? -12.008 -6.988 -1.568 1 97.69 76 HIS A C 1
ATOM 578 O O . HIS A 1 76 ? -12.219 -6.379 -2.621 1 97.69 76 HIS A O 1
ATOM 584 N N . MET A 1 77 ? -11.148 -6.605 -0.725 1 98.38 77 MET A N 1
ATOM 585 C CA . MET A 1 77 ? -10.211 -5.516 -0.958 1 98.38 77 MET A CA 1
ATOM 586 C C . MET A 1 77 ? -8.93 -5.719 -0.156 1 98.38 77 MET A C 1
ATOM 588 O O . MET A 1 77 ? -8.977 -6.148 0.999 1 98.38 77 MET A O 1
ATOM 592 N N . GLY A 1 78 ? -7.82 -5.418 -0.838 1 98.69 78 GLY A N 1
ATOM 593 C CA . GLY A 1 78 ? -6.566 -5.566 -0.116 1 98.69 78 GLY A CA 1
ATOM 594 C C . GLY A 1 78 ? -5.375 -5.004 -0.868 1 98.69 78 GLY A C 1
ATOM 595 O O . GLY A 1 78 ? -5.543 -4.266 -1.841 1 98.69 78 GLY A O 1
ATOM 596 N N . LEU A 1 79 ? -4.188 -5.25 -0.295 1 98.75 79 LEU A N 1
ATOM 597 C CA . LEU A 1 79 ? -2.918 -4.754 -0.818 1 98.75 79 LEU A CA 1
ATOM 598 C C . LEU A 1 79 ? -1.789 -5.734 -0.526 1 98.75 79 LEU A C 1
ATOM 600 O O . LEU A 1 79 ? -1.613 -6.164 0.617 1 98.75 79 LEU A O 1
ATOM 604 N N . LYS A 1 80 ? -1.067 -6.043 -1.526 1 98.69 80 LYS A N 1
ATOM 605 C CA . LYS A 1 80 ? 0.198 -6.738 -1.303 1 98.69 80 LYS A CA 1
ATOM 606 C C . LYS A 1 80 ? 1.374 -5.77 -1.361 1 98.69 80 LYS A C 1
ATOM 608 O O . LYS A 1 80 ? 1.475 -4.961 -2.287 1 98.69 80 LYS A O 1
ATOM 613 N N . VAL A 1 81 ? 2.131 -5.832 -0.371 1 98.69 81 VAL A N 1
ATOM 614 C CA . VAL A 1 81 ? 3.439 -5.188 -0.372 1 98.69 81 VAL A CA 1
ATOM 615 C C . VAL A 1 81 ? 4.531 -6.238 -0.556 1 98.69 81 VAL A C 1
ATOM 617 O O . VAL A 1 81 ? 4.633 -7.184 0.232 1 98.69 81 VAL A O 1
ATOM 620 N N . VAL A 1 82 ? 5.309 -6.09 -1.592 1 97.44 82 VAL A N 1
ATOM 621 C CA . VAL A 1 82 ? 6.348 -7.074 -1.875 1 97.44 82 VAL A CA 1
ATOM 622 C C . VAL A 1 82 ? 7.652 -6.363 -2.232 1 97.44 82 VAL A C 1
ATOM 624 O O . VAL A 1 82 ? 7.645 -5.367 -2.959 1 97.44 82 VAL A O 1
ATOM 627 N N . SER A 1 83 ? 8.688 -6.848 -1.666 1 96.31 83 SER A N 1
ATOM 628 C CA . SER A 1 83 ? 10 -6.258 -1.911 1 96.31 83 SER A CA 1
ATOM 629 C C . SER A 1 83 ? 10.93 -7.25 -2.594 1 96.31 83 SER A C 1
ATOM 631 O O . SER A 1 83 ? 10.773 -8.461 -2.445 1 96.31 83 SER A O 1
ATOM 633 N N . ILE A 1 84 ? 11.773 -6.754 -3.428 1 91.69 84 ILE A N 1
ATOM 634 C CA . ILE A 1 84 ? 12.875 -7.508 -4.02 1 91.69 84 ILE A CA 1
ATOM 635 C C . ILE A 1 84 ? 14.203 -6.992 -3.471 1 91.69 84 ILE A C 1
ATOM 637 O O . ILE A 1 84 ? 14.547 -5.824 -3.65 1 91.69 84 ILE A O 1
ATOM 641 N N . ARG A 1 85 ? 14.844 -7.801 -2.764 1 92.5 85 ARG A N 1
ATOM 642 C CA . ARG A 1 85 ? 16.141 -7.461 -2.203 1 92.5 85 ARG A CA 1
ATOM 643 C C . ARG A 1 85 ? 17.172 -8.531 -2.525 1 92.5 85 ARG A C 1
ATOM 645 O O . ARG A 1 85 ? 17.188 -9.602 -1.903 1 92.5 85 ARG A O 1
ATOM 652 N N . SER A 1 86 ? 18.094 -8.203 -3.322 1 85.06 86 SER A N 1
ATOM 653 C CA . SER A 1 86 ? 19.062 -9.156 -3.859 1 85.06 86 SER A CA 1
ATOM 654 C C . SER A 1 86 ? 19.984 -9.672 -2.768 1 85.06 86 SER A C 1
ATOM 656 O O . SER A 1 86 ? 20.5 -10.789 -2.857 1 85.06 86 SER A O 1
ATOM 658 N N . ASN A 1 87 ? 20.125 -8.953 -1.699 1 89 87 ASN A N 1
ATOM 659 C CA . ASN A 1 87 ? 21.094 -9.305 -0.668 1 89 87 ASN A CA 1
ATOM 660 C C . ASN A 1 87 ? 20.438 -10.062 0.486 1 89 87 ASN A C 1
ATOM 662 O O . ASN A 1 87 ? 21.125 -10.477 1.429 1 89 87 ASN A O 1
ATOM 666 N N . ASN A 1 88 ? 19.203 -10.266 0.395 1 91.75 88 ASN A N 1
ATOM 667 C CA . ASN A 1 88 ? 18.5 -10.945 1.482 1 91.75 88 ASN A CA 1
ATOM 668 C C . ASN A 1 88 ? 18.984 -12.383 1.654 1 91.75 88 ASN A C 1
ATOM 670 O O . ASN A 1 88 ? 18.984 -12.906 2.768 1 91.75 88 ASN A O 1
ATOM 674 N N . GLY A 1 89 ? 19.391 -13.023 0.586 1 86.75 89 GLY A N 1
ATOM 675 C CA . GLY A 1 89 ? 19.922 -14.375 0.686 1 86.75 89 GLY A CA 1
ATOM 676 C C . GLY A 1 89 ? 21.094 -14.492 1.637 1 86.75 89 GLY A C 1
ATOM 677 O O . GLY A 1 89 ? 21.172 -15.445 2.416 1 86.75 89 GLY A O 1
ATOM 678 N N . LYS A 1 90 ? 21.875 -13.516 1.592 1 86.88 90 LYS A N 1
ATOM 679 C CA . LYS A 1 90 ? 23.078 -13.5 2.438 1 86.88 90 LYS A CA 1
ATOM 680 C C . LYS A 1 90 ? 22.703 -13.352 3.91 1 86.88 90 LYS A C 1
ATOM 682 O O . LYS A 1 90 ? 23.484 -13.711 4.793 1 86.88 90 LYS A O 1
ATOM 687 N N . ARG A 1 91 ? 21.484 -12.844 4.121 1 90.12 91 ARG A N 1
ATOM 688 C CA . ARG A 1 91 ? 21.016 -12.594 5.477 1 90.12 91 ARG A CA 1
ATOM 689 C C . ARG A 1 91 ? 20.125 -13.727 5.965 1 90.12 91 ARG A C 1
ATOM 691 O O . ARG A 1 91 ? 19.547 -13.641 7.051 1 90.12 91 ARG A O 1
ATOM 698 N N . GLY A 1 92 ? 19.953 -14.734 5.094 1 89.56 92 GLY A N 1
ATOM 699 C CA . GLY A 1 92 ? 19.031 -15.805 5.438 1 89.56 92 GLY A CA 1
ATOM 700 C C . GLY A 1 92 ? 17.578 -15.391 5.363 1 89.56 92 GLY A C 1
ATOM 701 O O . GLY A 1 92 ? 16.734 -15.961 6.047 1 89.56 92 GLY A O 1
ATOM 702 N N . LEU A 1 93 ? 17.312 -14.344 4.664 1 92.69 93 LEU A N 1
ATOM 703 C CA . LEU A 1 93 ? 15.961 -13.828 4.469 1 92.69 93 LEU A CA 1
ATOM 704 C C . LEU A 1 93 ? 15.453 -14.141 3.066 1 92.69 93 LEU A C 1
ATOM 706 O O . LEU A 1 93 ? 16.25 -14.398 2.158 1 92.69 93 LEU A O 1
ATOM 710 N N . PRO A 1 94 ? 14.188 -14.148 2.941 1 91.31 94 PRO A N 1
ATOM 711 C CA . PRO A 1 94 ? 13.664 -14.344 1.59 1 91.31 94 PRO A CA 1
ATOM 712 C C . PRO A 1 94 ? 14.07 -13.234 0.625 1 91.31 94 PRO A C 1
ATOM 714 O O . PRO A 1 94 ? 14.125 -12.062 1.01 1 91.31 94 PRO A O 1
ATOM 717 N N . LEU A 1 95 ? 14.297 -13.609 -0.582 1 87.94 95 LEU A N 1
ATOM 718 C CA . LEU A 1 95 ? 14.664 -12.648 -1.616 1 87.94 95 LEU A CA 1
ATOM 719 C C . LEU A 1 95 ? 13.5 -11.719 -1.938 1 87.94 95 LEU A C 1
ATOM 721 O O . LEU A 1 95 ? 13.711 -10.578 -2.342 1 87.94 95 LEU A O 1
ATOM 725 N N . VAL A 1 96 ? 12.281 -12.266 -1.754 1 91.88 96 VAL A N 1
ATOM 726 C CA . VAL A 1 96 ? 11.078 -11.523 -2.123 1 91.88 96 VAL A CA 1
ATOM 727 C C . VAL A 1 96 ? 10.078 -11.55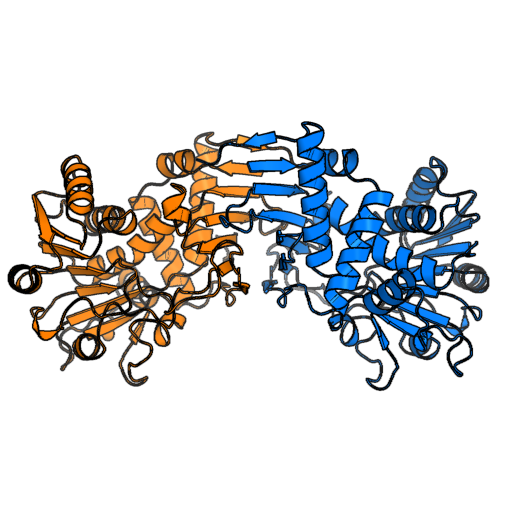5 -0.968 1 91.88 96 VAL A C 1
ATOM 729 O O . VAL A 1 96 ? 9 -12.141 -1.087 1 91.88 96 VAL A O 1
ATOM 732 N N . PRO A 1 97 ? 10.406 -10.844 0.109 1 96.56 97 PRO A N 1
ATOM 733 C CA . PRO A 1 97 ? 9.453 -10.805 1.223 1 96.56 97 PRO A CA 1
ATOM 734 C C . PRO A 1 97 ? 8.164 -10.07 0.871 1 96.56 97 PRO A C 1
ATOM 736 O O . PRO A 1 97 ? 8.195 -9.078 0.141 1 96.56 97 PRO A O 1
ATOM 739 N N . ALA A 1 98 ? 7.059 -10.641 1.387 1 98.19 98 ALA A N 1
ATOM 740 C CA . ALA A 1 98 ? 5.77 -10.031 1.074 1 98.19 98 ALA A CA 1
ATOM 741 C C . ALA A 1 98 ? 4.859 -10.016 2.299 1 98.19 98 ALA A C 1
ATOM 743 O O . ALA A 1 98 ? 4.98 -10.867 3.182 1 98.19 98 ALA A O 1
ATOM 744 N N . SER A 1 99 ? 4.043 -9.055 2.402 1 98.75 99 SER A N 1
ATOM 745 C CA . SER A 1 99 ? 2.934 -8.93 3.34 1 98.75 99 SER A CA 1
ATOM 746 C C . SER A 1 99 ? 1.651 -8.516 2.627 1 98.75 99 SER A C 1
ATOM 748 O O . SER A 1 99 ? 1.691 -7.738 1.669 1 98.75 99 SER A O 1
ATOM 750 N N . ILE A 1 100 ? 0.551 -9.023 3.084 1 98.88 100 ILE A N 1
ATOM 751 C CA . ILE A 1 100 ? -0.729 -8.68 2.477 1 98.88 100 ILE A CA 1
ATOM 752 C C . ILE A 1 100 ? -1.655 -8.078 3.529 1 98.88 100 ILE A C 1
ATOM 754 O O . ILE A 1 100 ? -1.821 -8.641 4.613 1 98.88 100 ILE A O 1
ATOM 758 N N . LEU A 1 101 ? -2.199 -6.93 3.24 1 98.88 101 LEU A N 1
ATOM 759 C CA . LEU A 1 101 ? -3.248 -6.316 4.047 1 98.88 101 LEU A CA 1
ATOM 760 C C . LEU A 1 101 ? -4.629 -6.688 3.514 1 98.88 101 LEU A C 1
ATOM 762 O O . LEU A 1 101 ? -4.91 -6.504 2.328 1 98.88 101 LEU A O 1
ATOM 766 N N . SER A 1 102 ? -5.383 -7.285 4.355 1 98.81 102 SER A N 1
ATOM 767 C CA . SER A 1 102 ? -6.797 -7.477 4.062 1 98.81 102 SER A CA 1
ATOM 768 C C . SER A 1 102 ? -7.641 -6.348 4.648 1 98.81 102 SER A C 1
ATOM 770 O O . SER A 1 102 ? -7.582 -6.078 5.848 1 98.81 102 SER A O 1
ATOM 772 N N . LEU A 1 103 ? -8.43 -5.699 3.852 1 98.62 103 LEU A N 1
ATOM 773 C CA . LEU A 1 103 ? -9.266 -4.582 4.289 1 98.62 103 LEU A CA 1
ATOM 774 C C . LEU A 1 103 ? -10.727 -5 4.383 1 98.62 103 LEU A C 1
ATOM 776 O O . LEU A 1 103 ? -11.188 -5.84 3.607 1 98.62 103 LEU A O 1
ATOM 780 N N . HIS A 1 104 ? -11.398 -4.469 5.391 1 97.19 104 HIS A N 1
ATOM 781 C CA . HIS A 1 104 ? -12.852 -4.504 5.383 1 97.19 104 HIS A CA 1
ATOM 782 C C . HIS A 1 104 ? -13.422 -3.488 4.398 1 97.19 104 HIS A C 1
ATOM 784 O O . HIS A 1 104 ? -13.398 -2.283 4.656 1 97.19 104 HIS A O 1
ATOM 790 N N . PRO A 1 105 ? -13.953 -3.949 3.262 1 95.81 105 PRO A N 1
ATOM 791 C CA . PRO A 1 105 ? -14.273 -3.027 2.17 1 95.81 105 PRO A CA 1
ATOM 792 C C . PRO A 1 105 ? -15.242 -1.924 2.592 1 95.81 105 PRO A C 1
ATOM 794 O O . PRO A 1 105 ? -15.039 -0.755 2.256 1 95.81 105 PRO A O 1
ATOM 797 N N . SER A 1 106 ? -16.25 -2.135 3.359 1 94.38 106 SER A N 1
ATOM 798 C CA . SER A 1 106 ? -17.297 -1.173 3.666 1 94.38 106 SER A CA 1
ATOM 799 C C . SER A 1 106 ? -16.812 -0.13 4.668 1 94.38 106 SER A C 1
ATOM 801 O O . SER A 1 106 ? -17.266 1.017 4.645 1 94.38 106 SER A O 1
ATOM 803 N N . THR A 1 107 ? -15.914 -0.5 5.543 1 96.19 107 THR A N 1
ATOM 804 C CA . THR A 1 107 ? -15.438 0.456 6.539 1 96.19 107 THR A CA 1
ATOM 805 C C . THR A 1 107 ? -14.086 1.041 6.125 1 96.19 107 THR A C 1
ATOM 807 O O . THR A 1 107 ? -13.672 2.082 6.637 1 96.19 107 THR A O 1
ATOM 810 N N . GLY A 1 108 ? -13.406 0.275 5.277 1 97 108 GLY A N 1
ATOM 811 C CA . GLY A 1 108 ? -12.102 0.722 4.816 1 97 108 GLY A CA 1
ATOM 812 C C . GLY A 1 108 ? -10.992 0.454 5.816 1 97 108 GLY A C 1
ATOM 813 O O . GLY A 1 108 ? -9.836 0.834 5.59 1 97 108 GLY A O 1
ATOM 814 N N . MET A 1 109 ? -11.32 -0.245 6.895 1 97.62 109 MET A N 1
ATOM 815 C CA . MET A 1 109 ? -10.328 -0.549 7.918 1 97.62 109 MET A CA 1
ATOM 816 C C . MET A 1 109 ? -9.5 -1.772 7.535 1 97.62 109 MET A C 1
ATOM 818 O O . MET A 1 109 ? -10.016 -2.705 6.918 1 97.62 109 MET A O 1
ATOM 822 N N . VAL A 1 110 ? -8.25 -1.776 7.91 1 98.44 110 VAL A N 1
ATOM 823 C CA . VAL A 1 110 ? -7.449 -2.984 7.766 1 98.44 110 VAL A CA 1
ATOM 824 C C . VAL A 1 110 ? -7.891 -4.027 8.789 1 98.44 110 VAL A C 1
ATOM 826 O O . VAL A 1 110 ? -7.809 -3.795 10 1 98.44 110 VAL A O 1
ATOM 829 N N . GLN A 1 111 ? -8.344 -5.121 8.359 1 97.94 111 GLN A N 1
ATOM 830 C CA . GLN A 1 111 ? -8.875 -6.105 9.289 1 97.94 111 GLN A CA 1
ATOM 831 C C . GLN A 1 111 ? -7.848 -7.188 9.602 1 97.94 111 GLN A C 1
ATOM 833 O O . GLN A 1 111 ? -7.953 -7.879 10.617 1 97.94 111 GLN A O 1
ATOM 838 N N . ALA A 1 112 ? -6.848 -7.359 8.68 1 98.88 112 ALA A N 1
ATOM 839 C CA . ALA A 1 112 ? -5.828 -8.375 8.93 1 98.88 112 ALA A CA 1
ATOM 840 C C . ALA A 1 112 ? -4.527 -8.031 8.211 1 98.88 112 ALA A C 1
ATOM 842 O O . ALA A 1 112 ? -4.539 -7.352 7.18 1 98.88 112 ALA A O 1
ATOM 843 N N . VAL A 1 113 ? -3.441 -8.422 8.789 1 98.94 113 VAL A N 1
ATOM 844 C CA . VAL A 1 113 ? -2.133 -8.484 8.141 1 98.94 113 VAL A CA 1
ATOM 845 C C . VAL A 1 113 ? -1.695 -9.938 8.008 1 98.94 113 VAL A C 1
ATOM 847 O O . VAL A 1 113 ? -1.58 -10.656 9 1 98.94 113 VAL A O 1
ATOM 850 N N . VAL A 1 114 ? -1.455 -10.336 6.773 1 98.94 114 VAL A N 1
ATOM 851 C CA . VAL A 1 114 ? -1.143 -11.727 6.469 1 98.94 114 VAL A CA 1
ATOM 852 C C . VAL A 1 114 ? 0.281 -11.828 5.926 1 98.94 114 VAL A C 1
ATOM 854 O O . VAL A 1 114 ? 0.642 -11.133 4.977 1 98.94 114 VAL A O 1
ATOM 857 N N . ALA A 1 115 ? 1.064 -12.711 6.609 1 98.81 115 ALA A N 1
ATOM 858 C CA . ALA A 1 115 ? 2.344 -13.016 5.973 1 98.81 115 ALA A CA 1
ATOM 859 C C . ALA A 1 115 ? 2.143 -13.523 4.547 1 98.81 115 ALA A C 1
ATOM 861 O O . ALA A 1 115 ? 1.305 -14.398 4.309 1 98.81 115 ALA A O 1
ATOM 862 N N . GLY A 1 116 ? 2.914 -12.922 3.59 1 98.56 116 GLY A N 1
ATOM 863 C CA . GLY A 1 116 ? 2.518 -13.109 2.205 1 98.56 116 GLY A CA 1
ATOM 864 C C . GLY A 1 116 ? 3.549 -13.859 1.387 1 98.56 116 GLY A C 1
ATOM 865 O O . GLY A 1 116 ? 3.318 -14.164 0.214 1 98.56 116 GLY A O 1
ATOM 866 N N . THR A 1 117 ? 4.73 -14.227 1.978 1 97.75 117 THR A N 1
ATOM 867 C CA . THR A 1 117 ? 5.801 -14.836 1.19 1 97.75 117 THR A CA 1
ATOM 868 C C . THR A 1 117 ? 5.395 -16.234 0.715 1 97.75 117 THR A C 1
ATOM 870 O O . THR A 1 117 ? 5.434 -16.516 -0.483 1 97.75 117 THR A O 1
ATOM 873 N N . TYR A 1 118 ? 4.965 -17.062 1.614 1 97.88 118 TYR A N 1
ATOM 874 C CA . TYR A 1 118 ? 4.512 -18.406 1.273 1 97.88 118 TYR A CA 1
ATOM 875 C C . TYR A 1 118 ? 3.236 -18.359 0.441 1 97.88 118 TYR A C 1
ATOM 877 O O . TYR A 1 118 ? 3.096 -19.094 -0.537 1 97.88 118 TYR A O 1
ATOM 885 N N . LEU A 1 119 ? 2.35 -17.516 0.835 1 98.69 119 LEU A N 1
ATOM 886 C CA . LEU A 1 119 ? 1.08 -17.359 0.134 1 98.69 119 LEU A CA 1
ATOM 887 C C . LEU A 1 119 ? 1.307 -16.953 -1.318 1 98.69 119 LEU A C 1
ATOM 889 O O . LEU A 1 119 ? 0.681 -17.5 -2.227 1 98.69 119 LEU A O 1
ATOM 893 N N . THR A 1 120 ? 2.188 -15.984 -1.536 1 97.81 120 THR A N 1
ATOM 894 C CA . THR A 1 120 ? 2.49 -15.531 -2.889 1 97.81 120 THR A CA 1
ATOM 895 C C . THR A 1 120 ? 3.049 -16.672 -3.73 1 97.81 120 THR A C 1
ATOM 897 O O . THR A 1 120 ? 2.668 -16.844 -4.891 1 97.81 120 THR A O 1
ATOM 900 N N . ALA A 1 121 ? 3.902 -17.438 -3.123 1 96.88 121 ALA A N 1
ATOM 901 C CA . ALA A 1 121 ? 4.473 -18.578 -3.838 1 96.88 121 ALA A CA 1
ATOM 902 C C . ALA A 1 121 ? 3.393 -19.594 -4.199 1 96.88 121 ALA A C 1
ATOM 904 O O . ALA A 1 121 ? 3.35 -20.078 -5.328 1 96.88 121 ALA A O 1
ATOM 905 N N . MET A 1 122 ? 2.551 -19.875 -3.301 1 98.44 122 MET A N 1
ATOM 906 C CA . MET A 1 122 ? 1.522 -20.891 -3.498 1 98.44 122 MET A CA 1
ATOM 907 C C . MET A 1 122 ? 0.551 -20.469 -4.598 1 98.44 122 MET A C 1
ATOM 909 O O . MET A 1 122 ? 0.288 -21.234 -5.523 1 98.44 122 MET A O 1
ATOM 913 N N . ARG A 1 123 ? 0.08 -19.234 -4.477 1 98.5 123 ARG A N 1
ATOM 914 C CA . ARG A 1 123 ? -0.888 -18.812 -5.48 1 98.5 123 ARG A CA 1
ATOM 915 C C . ARG A 1 123 ? -0.242 -18.719 -6.859 1 98.5 123 ARG A C 1
ATOM 917 O O . ARG A 1 123 ? -0.908 -18.906 -7.879 1 98.5 123 ARG A O 1
ATOM 924 N N . THR A 1 124 ? 1.053 -18.406 -6.957 1 97.44 124 THR A N 1
ATOM 925 C CA . THR A 1 124 ? 1.778 -18.359 -8.219 1 97.44 124 THR A CA 1
ATOM 926 C C . THR A 1 124 ? 1.763 -19.734 -8.891 1 97.44 124 THR A C 1
ATOM 928 O O . THR A 1 124 ? 1.495 -19.844 -10.094 1 97.44 124 THR A O 1
ATOM 931 N N . ALA A 1 125 ? 1.937 -20.75 -8.141 1 98.5 125 ALA A N 1
ATOM 932 C CA . ALA A 1 125 ? 2.004 -22.109 -8.664 1 98.5 125 ALA A CA 1
ATOM 933 C C . ALA A 1 125 ? 0.654 -22.547 -9.219 1 98.5 125 ALA A C 1
ATOM 935 O O . ALA A 1 125 ? 0.591 -23.406 -10.102 1 98.5 125 ALA A O 1
ATOM 936 N N . THR A 1 126 ? -0.391 -21.938 -8.727 1 98.69 126 THR A N 1
ATOM 937 C CA . THR A 1 126 ? -1.727 -22.375 -9.125 1 98.69 126 THR A CA 1
ATOM 938 C C . THR A 1 126 ? -1.987 -22.062 -10.594 1 98.69 126 THR A C 1
ATOM 940 O O . THR A 1 126 ? -2.676 -22.812 -11.281 1 98.69 126 THR A O 1
ATOM 943 N N . GLY A 1 127 ? -1.463 -20.938 -11.07 1 98.31 127 GLY A N 1
ATOM 944 C CA . GLY A 1 127 ? -1.645 -20.625 -12.477 1 98.31 127 GLY A CA 1
ATOM 945 C C . GLY A 1 127 ? -1.055 -21.672 -13.398 1 98.31 127 GLY A C 1
ATOM 946 O O . GLY A 1 127 ? -1.703 -22.109 -14.359 1 98.31 127 GLY A O 1
ATOM 947 N N . SER A 1 128 ? 0.136 -22.094 -13.102 1 98.5 128 SER A N 1
ATOM 948 C CA . SER A 1 128 ? 0.802 -23.141 -13.867 1 98.5 128 SER A CA 1
ATOM 949 C C . SER A 1 128 ? 0.018 -24.438 -13.812 1 98.5 128 SER A C 1
ATOM 951 O O . SER A 1 128 ? -0.155 -25.109 -14.836 1 98.5 128 SER A O 1
ATOM 953 N N . ALA A 1 129 ? -0.464 -24.75 -12.672 1 98.81 129 ALA A N 1
ATOM 954 C CA . ALA A 1 129 ? -1.159 -26.016 -12.469 1 98.81 129 ALA A CA 1
ATOM 955 C C . ALA A 1 129 ? -2.502 -26.031 -13.195 1 98.81 129 ALA A C 1
ATOM 957 O O . ALA A 1 129 ? -2.861 -27.031 -13.828 1 98.81 129 ALA A O 1
ATOM 958 N N . LEU A 1 130 ? -3.229 -24.938 -13.078 1 98.69 130 LEU A N 1
ATOM 959 C CA . LEU A 1 130 ? -4.52 -24.844 -13.75 1 98.69 130 LEU A CA 1
ATOM 960 C C . LEU A 1 130 ? -4.355 -24.906 -15.266 1 98.69 130 LEU A C 1
ATOM 962 O O . LEU A 1 130 ? -5.176 -25.5 -15.961 1 98.69 130 LEU A O 1
ATOM 966 N N . SER A 1 131 ? -3.305 -24.281 -15.773 1 98.19 131 SER A N 1
ATOM 967 C CA . SER A 1 131 ? -3.037 -24.328 -17.203 1 98.19 131 SER A CA 1
ATOM 968 C C . SER A 1 131 ? -2.707 -25.75 -17.656 1 98.19 131 SER A C 1
ATOM 970 O O . SER A 1 131 ? -3.184 -26.219 -18.688 1 98.19 131 SER A O 1
ATOM 972 N N . ALA A 1 132 ? -1.932 -26.469 -16.875 1 98.19 132 ALA A N 1
ATOM 973 C CA . ALA A 1 132 ? -1.582 -27.859 -17.188 1 98.19 132 ALA A CA 1
ATOM 974 C C . ALA A 1 132 ? -2.809 -28.766 -17.109 1 98.19 132 ALA A C 1
ATOM 976 O O . ALA A 1 132 ? -2.953 -29.688 -17.922 1 98.19 132 ALA A O 1
ATOM 977 N N . GLN A 1 133 ? -3.625 -28.5 -16.141 1 97.75 133 GLN A N 1
ATOM 978 C CA . GLN A 1 133 ? -4.852 -29.281 -16 1 97.75 133 GLN A CA 1
ATOM 979 C C . GLN A 1 133 ? -5.715 -29.188 -17.25 1 97.75 133 GLN A C 1
ATOM 981 O O . GLN A 1 133 ? -6.34 -30.172 -17.656 1 97.75 133 GLN A O 1
ATOM 986 N N . LEU A 1 134 ? -5.73 -28.016 -17.812 1 95.25 134 LEU A N 1
ATOM 987 C CA . LEU A 1 134 ? -6.516 -27.781 -19.016 1 95.25 134 LEU A CA 1
ATOM 988 C C . LEU A 1 134 ? -5.855 -28.422 -20.234 1 95.25 134 LEU A C 1
ATOM 990 O O . LEU A 1 134 ? -6.539 -28.984 -21.094 1 95.25 134 LEU A O 1
ATOM 994 N N . LEU A 1 135 ? -4.504 -28.359 -20.266 1 94.31 135 LEU A N 1
ATOM 995 C CA . LEU A 1 135 ? -3.852 -28.578 -21.562 1 94.31 135 LEU A CA 1
ATOM 996 C C . LEU A 1 135 ? -3.109 -29.906 -21.578 1 94.31 135 LEU A C 1
ATOM 998 O O . LEU A 1 135 ? -2.814 -30.438 -22.656 1 94.31 135 LEU A O 1
ATOM 1002 N N . ARG A 1 136 ? -2.766 -30.391 -20.453 1 95.81 136 ARG A N 1
ATOM 1003 C CA . ARG A 1 136 ? -2.045 -31.656 -20.344 1 95.81 136 ARG A CA 1
ATOM 1004 C C . ARG A 1 136 ? -2.51 -32.438 -19.125 1 95.81 136 ARG A C 1
ATOM 1006 O O . ARG A 1 136 ? -1.703 -32.781 -18.266 1 95.81 136 ARG A O 1
ATOM 1013 N N . PRO A 1 137 ? -3.74 -32.812 -19.047 1 96.25 137 PRO A N 1
ATOM 1014 C CA . PRO A 1 137 ? -4.281 -33.5 -17.875 1 96.25 137 PRO A CA 1
ATOM 1015 C C . PRO A 1 137 ? -3.654 -34.875 -17.641 1 96.25 137 PRO A C 1
ATOM 1017 O O . PRO A 1 137 ? -3.684 -35.406 -16.531 1 96.25 137 PRO A O 1
ATOM 1020 N N . ASP A 1 138 ? -3.01 -35.438 -18.672 1 97.25 138 ASP A N 1
ATOM 1021 C CA . ASP A 1 138 ? -2.438 -36.781 -18.578 1 97.25 138 ASP A CA 1
ATOM 1022 C C . ASP A 1 138 ? -0.925 -36.719 -18.375 1 97.25 138 ASP A C 1
ATOM 1024 O O . ASP A 1 138 ? -0.226 -37.719 -18.578 1 97.25 138 ASP A O 1
ATOM 1028 N N . ALA A 1 139 ? -0.428 -35.562 -18 1 98.25 139 ALA A N 1
ATOM 1029 C CA . ALA A 1 139 ? 1.016 -35.375 -17.875 1 98.25 139 ALA A CA 1
ATOM 1030 C C . ALA A 1 139 ? 1.617 -36.406 -16.922 1 98.25 139 ALA A C 1
ATOM 1032 O O . ALA A 1 139 ? 1.077 -36.656 -15.844 1 98.25 139 ALA A O 1
ATOM 1033 N N . ALA A 1 140 ? 2.713 -37 -17.359 1 98.31 140 ALA A N 1
ATOM 1034 C CA . ALA A 1 140 ? 3.385 -38.031 -16.547 1 98.31 140 ALA A CA 1
ATOM 1035 C C . ALA A 1 140 ? 4.793 -37.562 -16.172 1 98.31 140 ALA A C 1
ATOM 1037 O O . ALA A 1 140 ? 5.289 -37.938 -15.094 1 98.31 140 ALA A O 1
ATOM 1038 N N . HIS A 1 141 ? 5.414 -36.875 -17.031 1 98.81 141 HIS A N 1
ATOM 1039 C CA . HIS A 1 141 ? 6.766 -36.406 -16.766 1 98.81 141 HIS A CA 1
ATOM 1040 C C . HIS A 1 141 ? 6.805 -34.875 -16.672 1 98.81 141 HIS A C 1
ATOM 1042 O O . HIS A 1 141 ? 6.617 -34.188 -17.672 1 98.81 141 HIS A O 1
ATOM 1048 N N . ILE A 1 142 ? 7.043 -34.406 -15.445 1 98.88 142 ILE A N 1
ATOM 1049 C CA . ILE A 1 142 ? 7.156 -33 -15.164 1 98.88 142 ILE A CA 1
ATOM 1050 C C . ILE A 1 142 ? 8.625 -32.625 -14.977 1 98.88 142 ILE A C 1
ATOM 1052 O O . ILE A 1 142 ? 9.328 -33.219 -14.164 1 98.88 142 ILE A O 1
ATOM 1056 N N . VAL A 1 143 ? 9.078 -31.625 -15.703 1 98.88 143 VAL A N 1
ATOM 1057 C CA . VAL A 1 143 ? 10.43 -31.094 -15.562 1 98.88 143 VAL A CA 1
ATOM 1058 C C . VAL A 1 143 ? 10.375 -29.703 -14.945 1 98.88 143 VAL A C 1
ATOM 1060 O O . VAL A 1 143 ? 9.633 -28.828 -15.406 1 98.88 143 VAL A O 1
ATOM 1063 N N . VAL A 1 144 ? 11.141 -29.5 -13.891 1 98.75 144 VAL A N 1
ATOM 1064 C CA . VAL A 1 144 ? 11.156 -28.203 -13.203 1 98.75 144 VAL A CA 1
ATOM 1065 C C . VAL A 1 144 ? 12.57 -27.641 -13.203 1 98.75 144 VAL A C 1
ATOM 1067 O O . VAL A 1 144 ? 13.492 -28.25 -12.672 1 98.75 144 VAL A O 1
ATOM 1070 N N . PHE A 1 145 ? 12.703 -26.5 -13.875 1 98.12 145 PHE A N 1
ATOM 1071 C CA . PHE A 1 145 ? 13.93 -25.719 -13.719 1 98.12 145 PHE A CA 1
ATOM 1072 C C . PHE A 1 145 ? 13.867 -24.875 -12.453 1 98.12 145 PHE A C 1
ATOM 1074 O O . PHE A 1 145 ? 13.047 -23.953 -12.359 1 98.12 145 PHE A O 1
ATOM 1081 N N . GLY A 1 146 ? 14.742 -25.141 -11.516 1 96.12 146 GLY A N 1
ATOM 1082 C CA . GLY A 1 146 ? 14.742 -24.484 -10.219 1 96.12 146 GLY A CA 1
ATOM 1083 C C . GLY A 1 146 ? 14.586 -25.453 -9.062 1 96.12 146 GLY A C 1
ATOM 1084 O O . GLY A 1 146 ? 14.094 -26.562 -9.242 1 96.12 146 GLY A O 1
ATOM 1085 N N . ALA A 1 147 ? 15.016 -25.016 -7.879 1 95.88 147 ALA A N 1
ATOM 1086 C CA . ALA A 1 147 ? 14.961 -25.906 -6.715 1 95.88 147 ALA A CA 1
ATOM 1087 C C . ALA A 1 147 ? 14.523 -25.125 -5.469 1 95.88 147 ALA A C 1
ATOM 1089 O O . ALA A 1 147 ? 14.773 -25.578 -4.344 1 95.88 147 ALA A O 1
ATOM 1090 N N . GLY A 1 148 ? 13.93 -24 -5.617 1 92.62 148 GLY A N 1
ATOM 1091 C CA . GLY A 1 148 ? 13.445 -23.203 -4.504 1 92.62 148 GLY A CA 1
ATOM 1092 C C . GLY A 1 148 ? 11.992 -23.453 -4.16 1 92.62 148 GLY A C 1
ATOM 1093 O O . GLY A 1 148 ? 11.438 -24.484 -4.547 1 92.62 148 GLY A O 1
ATOM 1094 N N . LEU A 1 149 ? 11.453 -22.547 -3.441 1 93.62 149 LEU A N 1
ATOM 1095 C CA . LEU A 1 149 ? 10.078 -22.672 -2.957 1 93.62 149 LEU A CA 1
ATOM 1096 C C . LEU A 1 149 ? 9.102 -22.781 -4.117 1 93.62 149 LEU A C 1
ATOM 1098 O O . LEU A 1 149 ? 8.148 -23.562 -4.059 1 93.62 149 LEU A O 1
ATOM 1102 N N . GLN A 1 150 ? 9.312 -22.047 -5.137 1 95.62 150 GLN A N 1
ATOM 1103 C CA . GLN A 1 150 ? 8.43 -22.109 -6.297 1 95.62 150 GLN A CA 1
ATOM 1104 C C . GLN A 1 150 ? 8.453 -23.484 -6.938 1 95.62 150 GLN A C 1
ATOM 1106 O O . GLN A 1 150 ? 7.414 -24.016 -7.336 1 95.62 150 GLN A O 1
ATOM 1111 N N . ALA A 1 151 ? 9.602 -24.062 -7.039 1 97.5 151 ALA A N 1
ATOM 1112 C CA . ALA A 1 151 ? 9.703 -25.406 -7.59 1 97.5 151 ALA A CA 1
ATOM 1113 C C . ALA A 1 151 ? 8.883 -26.391 -6.766 1 97.5 151 ALA A C 1
ATOM 1115 O O . ALA A 1 151 ? 8.086 -27.156 -7.316 1 97.5 151 ALA A O 1
ATOM 1116 N N . GLU A 1 152 ? 9.078 -26.328 -5.504 1 98.12 152 GLU A N 1
ATOM 1117 C CA . GLU A 1 152 ? 8.367 -27.219 -4.594 1 98.12 152 GLU A CA 1
ATOM 1118 C C . GLU A 1 152 ? 6.855 -27.062 -4.727 1 98.12 152 GLU A C 1
ATOM 1120 O O . GLU A 1 152 ? 6.137 -28.047 -4.902 1 98.12 152 GLU A O 1
ATOM 1125 N N . LEU A 1 153 ? 6.398 -25.875 -4.691 1 98.38 153 LEU A N 1
ATOM 1126 C CA . LEU A 1 153 ? 4.965 -25.609 -4.672 1 98.38 153 LEU A CA 1
ATOM 1127 C C . LEU A 1 153 ? 4.344 -25.875 -6.039 1 98.38 153 LEU A C 1
ATOM 1129 O O . LEU A 1 153 ? 3.166 -26.234 -6.133 1 98.38 153 LEU A O 1
ATOM 1133 N N . HIS A 1 154 ? 5.129 -25.734 -7.086 1 98.75 154 HIS A N 1
ATOM 1134 C CA . HIS A 1 154 ? 4.621 -26.109 -8.398 1 98.75 154 HIS A CA 1
ATOM 1135 C C . HIS A 1 154 ? 4.379 -27.609 -8.492 1 98.75 154 HIS A C 1
ATOM 1137 O O . HIS A 1 154 ? 3.381 -28.047 -9.07 1 98.75 154 HIS A O 1
ATOM 1143 N N . VAL A 1 155 ? 5.281 -28.391 -7.906 1 98.81 155 VAL A N 1
ATOM 1144 C CA . VAL A 1 155 ? 5.078 -29.828 -7.895 1 98.81 155 VAL A CA 1
ATOM 1145 C C . VAL A 1 155 ? 3.809 -30.172 -7.121 1 98.81 155 VAL A C 1
ATOM 1147 O O . VAL A 1 155 ? 2.963 -30.938 -7.602 1 98.81 155 VAL A O 1
ATOM 1150 N N . GLN A 1 156 ? 3.65 -29.578 -6.012 1 98.81 156 GLN A N 1
ATOM 1151 C CA . GLN A 1 156 ? 2.453 -29.797 -5.207 1 98.81 156 GLN A CA 1
ATOM 1152 C C . GLN A 1 156 ? 1.195 -29.391 -5.969 1 98.81 156 GLN A C 1
ATOM 1154 O O . GLN A 1 156 ? 0.2 -30.125 -5.969 1 98.81 156 GLN A O 1
ATOM 1159 N N . ALA A 1 157 ? 1.223 -28.219 -6.543 1 98.88 157 ALA A N 1
ATOM 1160 C CA . ALA A 1 157 ? 0.06 -27.672 -7.242 1 98.88 157 ALA A CA 1
ATOM 1161 C C . ALA A 1 157 ? -0.33 -28.562 -8.422 1 98.88 157 ALA A C 1
ATOM 1163 O O . ALA A 1 157 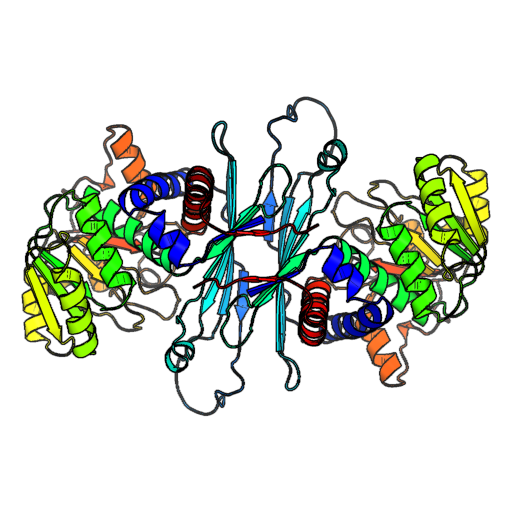? -1.515 -28.828 -8.648 1 98.88 157 ALA A O 1
ATOM 1164 N N . LEU A 1 158 ? 0.674 -29.047 -9.164 1 98.88 158 LEU A N 1
ATOM 1165 C CA . LEU A 1 158 ? 0.417 -29.906 -10.312 1 98.88 158 LEU A CA 1
ATOM 1166 C C . LEU A 1 158 ? -0.179 -31.234 -9.875 1 98.88 158 LEU A C 1
ATOM 1168 O O . LEU A 1 158 ? -1.164 -31.703 -10.445 1 98.88 158 LEU A O 1
ATOM 1172 N N . ALA A 1 159 ? 0.385 -31.797 -8.828 1 98.81 159 ALA A N 1
ATOM 1173 C CA . ALA A 1 159 ? -0.158 -33.062 -8.305 1 98.81 159 ALA A CA 1
ATOM 1174 C C . ALA A 1 159 ? -1.612 -32.875 -7.875 1 98.81 159 ALA A C 1
ATOM 1176 O O . ALA A 1 159 ? -2.459 -33.719 -8.188 1 98.81 159 ALA A O 1
ATOM 1177 N N . THR A 1 160 ? -1.885 -31.797 -7.215 1 98.81 160 THR A N 1
ATOM 1178 C CA . THR A 1 160 ? -3.223 -31.531 -6.699 1 98.81 160 THR A CA 1
ATOM 1179 C C . THR A 1 160 ? -4.199 -31.266 -7.844 1 98.81 160 THR A C 1
ATOM 1181 O O . THR A 1 160 ? -5.305 -31.812 -7.863 1 98.81 160 THR A O 1
ATOM 1184 N N . ALA A 1 161 ? -3.809 -30.453 -8.781 1 98.69 161 ALA A N 1
ATOM 1185 C CA . ALA A 1 161 ? -4.68 -30.078 -9.891 1 98.69 161 ALA A CA 1
ATOM 1186 C C . ALA A 1 161 ? -4.977 -31.281 -10.789 1 98.69 161 ALA A C 1
ATOM 1188 O O . ALA A 1 161 ? -6.098 -31.438 -11.281 1 98.69 161 ALA A O 1
ATOM 1189 N N . LEU A 1 162 ? -3.955 -32.125 -11.016 1 98.31 162 LEU A N 1
ATOM 1190 C CA . LEU A 1 162 ? -4.105 -33.281 -11.898 1 98.31 162 LE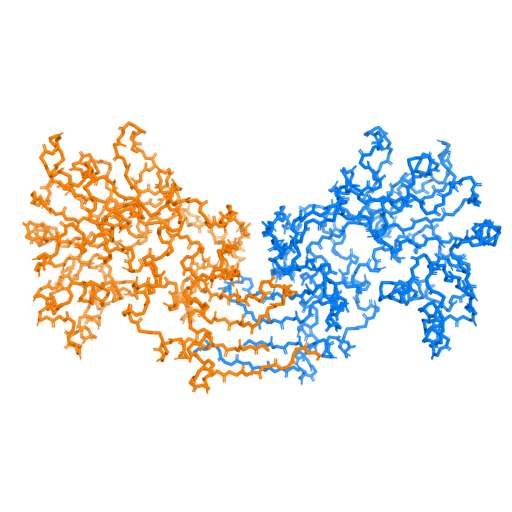U A CA 1
ATOM 1191 C C . LEU A 1 162 ? -4.703 -34.469 -11.141 1 98.31 162 LEU A C 1
ATOM 1193 O O . LEU A 1 162 ? -4.992 -35.5 -11.734 1 98.31 162 LEU A O 1
ATOM 1197 N N . GLU A 1 163 ? -4.883 -34.375 -9.836 1 97.69 163 GLU A N 1
ATOM 1198 C CA . GLU A 1 163 ? -5.543 -35.312 -8.953 1 97.69 163 GLU A CA 1
ATOM 1199 C C . GLU A 1 163 ? -4.867 -36.688 -9.016 1 97.69 163 GLU A C 1
ATOM 1201 O O . GLU A 1 163 ? -5.535 -37.719 -9.117 1 97.69 163 GLU A O 1
ATOM 1206 N N . LYS A 1 164 ? -3.52 -36.656 -9 1 97.5 164 LYS A N 1
ATOM 1207 C CA . LYS A 1 164 ? -2.715 -37.875 -8.977 1 97.5 164 LYS A CA 1
ATOM 1208 C C . LYS A 1 164 ? -1.295 -37.562 -8.5 1 97.5 164 LYS A C 1
ATOM 1210 O O . LYS A 1 164 ? -0.832 -36.438 -8.562 1 97.5 164 LYS A O 1
ATOM 1215 N N . SER A 1 165 ? -0.693 -38.625 -8.031 1 97.94 165 SER A N 1
ATOM 1216 C CA . SER A 1 165 ? 0.753 -38.531 -7.867 1 97.94 165 SER A CA 1
ATOM 1217 C C . SER A 1 165 ? 1.459 -38.406 -9.211 1 97.94 165 SER A C 1
ATOM 1219 O O . SER A 1 165 ? 1.105 -39.094 -10.172 1 97.94 165 SER A O 1
ATOM 1221 N N . LEU A 1 166 ? 2.373 -37.5 -9.289 1 98.62 166 LEU A N 1
ATOM 1222 C CA . LEU A 1 166 ? 3.131 -37.344 -10.523 1 98.62 166 LEU A CA 1
ATOM 1223 C C . LEU A 1 166 ? 4.113 -38.5 -10.719 1 98.62 166 LEU A C 1
ATOM 1225 O O . LEU A 1 166 ? 4.973 -38.719 -9.875 1 98.62 166 LEU A O 1
ATOM 1229 N N . PRO A 1 167 ? 4.035 -39.188 -11.797 1 98.62 167 PRO A N 1
ATOM 1230 C CA . PRO A 1 167 ? 4.875 -40.375 -11.977 1 98.62 167 PRO A CA 1
ATOM 1231 C C . PRO A 1 167 ? 6.367 -40.031 -11.93 1 98.62 167 PRO A C 1
ATOM 1233 O O . PRO A 1 167 ? 7.141 -40.781 -11.312 1 98.62 167 PRO A O 1
ATOM 1236 N N . LEU A 1 168 ? 6.723 -38.969 -12.602 1 98.75 168 LEU A N 1
ATOM 1237 C CA . LEU A 1 168 ? 8.133 -38.594 -12.648 1 98.75 168 LEU A CA 1
ATOM 1238 C C . LEU A 1 168 ? 8.289 -37.062 -12.633 1 98.75 168 LEU A C 1
ATOM 1240 O O . LEU A 1 168 ? 7.664 -36.375 -13.422 1 98.75 168 LEU A O 1
ATOM 1244 N N . VAL A 1 169 ? 9.086 -36.625 -11.695 1 98.88 169 VAL A N 1
ATOM 1245 C CA . VAL A 1 169 ? 9.516 -35.219 -11.664 1 98.88 169 VAL A CA 1
ATOM 1246 C C . VAL A 1 169 ? 11.031 -35.156 -11.82 1 98.88 169 VAL A C 1
ATOM 1248 O O . VAL A 1 169 ? 11.773 -35.844 -11.117 1 98.88 169 VAL A O 1
ATOM 1251 N N . THR A 1 170 ? 11.508 -34.406 -12.758 1 98.88 170 THR A N 1
ATOM 1252 C CA . THR A 1 170 ? 12.938 -34.125 -12.883 1 98.88 170 THR A CA 1
ATOM 1253 C C . THR A 1 170 ? 13.25 -32.688 -12.539 1 98.88 170 THR A C 1
ATOM 1255 O O . THR A 1 170 ? 12.695 -31.75 -13.133 1 98.88 170 THR A O 1
ATOM 1258 N N . LEU A 1 171 ? 14.141 -32.5 -11.547 1 98.75 171 LEU A N 1
ATOM 1259 C CA . LEU A 1 171 ? 14.609 -31.188 -11.133 1 98.75 171 LEU A CA 1
ATOM 1260 C C . LEU A 1 171 ? 15.914 -30.828 -11.844 1 98.75 171 LEU A C 1
ATOM 1262 O O . LEU A 1 171 ? 16.875 -31.594 -11.805 1 98.75 171 LEU A O 1
ATOM 1266 N N . ILE A 1 172 ? 15.906 -29.734 -12.547 1 98.44 172 ILE A N 1
ATOM 1267 C CA . ILE A 1 172 ? 17.109 -29.219 -13.18 1 98.44 172 ILE A CA 1
ATOM 1268 C C . ILE A 1 172 ? 17.547 -27.922 -12.5 1 98.44 172 ILE A C 1
ATOM 1270 O O . ILE A 1 172 ? 16.797 -26.953 -12.469 1 98.44 172 ILE A O 1
ATOM 1274 N N . ASN A 1 173 ? 18.719 -27.922 -11.969 1 97.06 173 ASN A N 1
ATOM 1275 C CA . ASN A 1 173 ? 19.188 -26.766 -11.211 1 97.06 173 ASN A CA 1
ATOM 1276 C C . ASN A 1 173 ? 20.703 -26.609 -11.32 1 97.06 173 ASN A C 1
ATOM 1278 O O . ASN A 1 173 ? 21.422 -27.578 -11.57 1 97.06 173 ASN A O 1
ATOM 1282 N N . ARG A 1 174 ? 21.156 -25.391 -11.172 1 93.94 174 ARG A N 1
ATOM 1283 C CA . ARG A 1 174 ? 22.594 -25.109 -11.25 1 93.94 174 ARG A CA 1
ATOM 1284 C C . ARG A 1 174 ? 23.328 -25.688 -10.062 1 93.94 174 ARG A C 1
ATOM 1286 O O . ARG A 1 174 ? 24.406 -26.281 -10.219 1 93.94 174 ARG A O 1
ATOM 1293 N N . THR A 1 175 ? 22.766 -25.516 -8.867 1 92.62 175 THR A N 1
ATOM 1294 C CA . THR A 1 175 ? 23.375 -26.031 -7.645 1 92.62 175 THR A CA 1
ATOM 1295 C C . THR A 1 175 ? 22.797 -27.391 -7.289 1 92.62 175 THR A C 1
ATOM 1297 O O . THR A 1 175 ? 21.688 -27.5 -6.766 1 92.62 175 THR A O 1
ATOM 1300 N N . ARG A 1 176 ? 23.562 -28.359 -7.348 1 93.31 176 ARG A N 1
ATOM 1301 C CA . ARG A 1 176 ? 23.125 -29.734 -7.184 1 93.31 176 ARG A CA 1
ATOM 1302 C C . ARG A 1 176 ? 22.578 -29.969 -5.777 1 93.31 176 ARG A C 1
ATOM 1304 O O . ARG A 1 176 ? 21.562 -30.641 -5.602 1 93.31 176 ARG A O 1
ATOM 1311 N N . SER A 1 177 ? 23.25 -29.438 -4.832 1 95.75 177 SER A N 1
ATOM 1312 C CA . SER A 1 177 ? 22.859 -29.688 -3.445 1 95.75 177 SER A CA 1
ATOM 1313 C C . SER A 1 177 ? 21.469 -29.156 -3.166 1 95.75 177 SER A C 1
ATOM 1315 O O . SER A 1 177 ? 20.703 -29.766 -2.406 1 95.75 177 SER A O 1
ATOM 1317 N N . ARG A 1 178 ? 21.125 -28.078 -3.768 1 94.75 178 ARG A N 1
ATOM 1318 C CA . ARG A 1 178 ? 19.781 -27.516 -3.596 1 94.75 178 ARG A CA 1
ATOM 1319 C C . ARG A 1 178 ? 18.719 -28.422 -4.211 1 94.75 178 ARG A C 1
ATOM 1321 O O . ARG A 1 178 ? 17.656 -28.625 -3.621 1 94.75 178 ARG A O 1
ATOM 1328 N N . ALA A 1 179 ? 19.031 -28.891 -5.367 1 97.38 179 ALA A N 1
ATOM 1329 C CA . ALA A 1 179 ? 18.094 -29.797 -6.047 1 97.38 179 ALA A CA 1
ATOM 1330 C C . ALA A 1 179 ? 17.922 -31.094 -5.27 1 97.38 179 ALA A C 1
ATOM 1332 O O . ALA A 1 179 ? 16.812 -31.625 -5.18 1 97.38 179 ALA A O 1
ATOM 1333 N N . GLU A 1 180 ? 18.969 -31.562 -4.727 1 98 180 GLU A N 1
ATOM 1334 C CA . GLU A 1 180 ? 18.922 -32.781 -3.939 1 98 180 GLU A CA 1
ATOM 1335 C C . GLU A 1 180 ? 18.109 -32.594 -2.662 1 98 180 GLU A C 1
ATOM 1337 O O . GLU A 1 180 ? 17.375 -33.5 -2.24 1 98 180 GLU A O 1
ATOM 1342 N N . ALA A 1 181 ? 18.312 -31.484 -2.064 1 97.81 181 ALA A N 1
ATOM 1343 C CA . ALA A 1 181 ? 17.516 -31.188 -0.882 1 97.81 181 ALA A CA 1
ATOM 1344 C C . ALA A 1 181 ? 16.016 -31.172 -1.213 1 97.81 181 ALA A C 1
ATOM 1346 O O . ALA A 1 181 ? 15.211 -31.719 -0.462 1 97.81 181 ALA A O 1
ATOM 1347 N N . LEU A 1 182 ? 15.688 -30.578 -2.301 1 98.06 182 LEU A N 1
ATOM 1348 C CA . LEU A 1 182 ? 14.289 -30.562 -2.723 1 98.06 182 LEU A CA 1
ATOM 1349 C C . LEU A 1 182 ? 13.82 -31.953 -3.084 1 98.06 182 LEU A C 1
ATOM 1351 O O . LEU A 1 182 ? 12.672 -32.312 -2.805 1 98.06 182 LEU A O 1
ATOM 1355 N N . GLN A 1 183 ? 14.664 -32.688 -3.738 1 98.62 183 GLN A N 1
ATOM 1356 C CA . GLN A 1 183 ? 14.328 -34.094 -4.047 1 98.62 183 GLN A CA 1
ATOM 1357 C C . GLN A 1 183 ? 13.906 -34.844 -2.793 1 98.62 183 GLN A C 1
ATOM 1359 O O . GLN A 1 183 ? 12.867 -35.531 -2.789 1 98.62 183 GLN A O 1
ATOM 1364 N N . SER A 1 184 ? 14.68 -34.688 -1.773 1 98.5 184 SER A N 1
ATOM 1365 C CA . SER A 1 184 ? 14.375 -35.375 -0.514 1 98.5 184 SER A CA 1
ATOM 1366 C C . SER A 1 184 ? 13.039 -34.906 0.051 1 98.5 184 SER A C 1
ATOM 1368 O O . SER A 1 184 ? 12.25 -35.75 0.535 1 98.5 184 SER A O 1
ATOM 1370 N N . THR A 1 185 ? 12.789 -33.656 -0.028 1 98.12 185 THR A N 1
ATOM 1371 C CA . THR A 1 185 ? 11.531 -33.094 0.454 1 98.12 185 THR A CA 1
ATOM 1372 C C . THR A 1 185 ? 10.344 -33.688 -0.313 1 98.12 185 THR A C 1
ATOM 1374 O O . THR A 1 185 ? 9.352 -34.094 0.289 1 98.12 185 THR A O 1
ATOM 1377 N N . LEU A 1 186 ? 10.461 -33.719 -1.611 1 98.56 186 LEU A N 1
ATOM 1378 C CA . LEU A 1 186 ? 9.375 -34.188 -2.465 1 98.56 186 LEU A CA 1
ATOM 1379 C C . LEU A 1 186 ? 9.125 -35.688 -2.26 1 98.56 186 LEU A C 1
ATOM 1381 O O . LEU A 1 186 ? 7.969 -36.125 -2.242 1 98.56 186 LEU A O 1
ATOM 1385 N N . GLU A 1 187 ? 10.18 -36.406 -2.105 1 97.81 187 GLU A N 1
ATOM 1386 C CA . GLU A 1 187 ? 10.062 -37.844 -1.958 1 97.81 187 GLU A CA 1
ATOM 1387 C C . GLU A 1 187 ? 9.391 -38.219 -0.639 1 97.81 187 GLU A C 1
ATOM 1389 O O . GLU A 1 187 ? 8.875 -39.344 -0.489 1 97.81 187 GLU A O 1
ATOM 1394 N N . ALA A 1 188 ? 9.391 -37.344 0.245 1 97.75 188 ALA A N 1
ATOM 1395 C CA . ALA A 1 188 ? 8.75 -37.562 1.538 1 97.75 188 ALA A CA 1
ATOM 1396 C C . ALA A 1 188 ? 7.254 -37.281 1.465 1 97.75 188 ALA A C 1
ATOM 1398 O O . ALA A 1 188 ? 6.523 -37.531 2.43 1 97.75 188 ALA A O 1
ATOM 1399 N N . THR A 1 189 ? 6.789 -36.844 0.348 1 97.5 189 THR A N 1
ATOM 1400 C CA . THR A 1 189 ? 5.379 -36.531 0.152 1 97.5 189 THR A CA 1
ATOM 1401 C C . THR A 1 189 ? 4.703 -37.594 -0.705 1 97.5 189 THR A C 1
ATOM 1403 O O . THR A 1 189 ? 5.355 -38.531 -1.174 1 97.5 189 THR A O 1
ATOM 1406 N N . ASP A 1 190 ? 3.406 -37.438 -0.889 1 97.88 190 ASP A N 1
ATOM 1407 C CA . ASP A 1 190 ? 2.656 -38.312 -1.769 1 97.88 190 ASP A CA 1
ATOM 1408 C C . ASP A 1 190 ? 2.379 -37.656 -3.115 1 97.88 190 ASP A C 1
ATOM 1410 O O . ASP A 1 190 ? 1.527 -38.125 -3.877 1 97.88 190 ASP A O 1
ATOM 1414 N N . TRP A 1 191 ? 3.129 -36.594 -3.396 1 98.38 191 TRP A N 1
ATOM 1415 C CA . TRP A 1 191 ? 2.867 -35.812 -4.605 1 98.38 191 TRP A CA 1
ATOM 1416 C C . TRP A 1 191 ? 3.533 -36.469 -5.82 1 98.38 191 TRP A C 1
ATOM 1418 O O . TRP A 1 191 ? 3.135 -36.219 -6.957 1 98.38 191 TRP A O 1
ATOM 1428 N N . VAL A 1 192 ? 4.617 -37.219 -5.52 1 98.62 192 VAL A N 1
ATOM 1429 C CA . VAL A 1 192 ? 5.465 -37.688 -6.613 1 98.62 192 VAL A CA 1
ATOM 1430 C C . VAL A 1 192 ? 5.832 -39.156 -6.387 1 98.62 192 VAL A C 1
ATOM 1432 O O . VAL A 1 192 ? 6.039 -39.594 -5.246 1 98.62 192 VAL A O 1
ATOM 1435 N N . ASP A 1 193 ? 5.949 -39.938 -7.512 1 98.56 193 ASP A N 1
ATOM 1436 C CA . ASP A 1 193 ? 6.395 -41.312 -7.426 1 98.56 193 ASP A CA 1
ATOM 1437 C C . ASP A 1 193 ? 7.918 -41.406 -7.5 1 98.56 193 ASP A C 1
ATOM 1439 O O . ASP A 1 193 ? 8.539 -42.156 -6.734 1 98.56 193 ASP A O 1
ATOM 1443 N N . HIS A 1 194 ? 8.5 -40.688 -8.453 1 98.44 194 HIS A N 1
ATOM 1444 C CA . HIS A 1 194 ? 9.945 -40.656 -8.648 1 98.44 194 HIS A CA 1
ATOM 1445 C C . HIS A 1 194 ? 10.453 -39.25 -8.898 1 98.44 194 HIS A C 1
ATOM 1447 O O . HIS A 1 194 ? 9.797 -38.469 -9.578 1 98.44 194 HIS A O 1
ATOM 1453 N N . VAL A 1 195 ? 11.617 -38.969 -8.336 1 98.69 195 VAL A N 1
ATOM 1454 C CA . VAL A 1 195 ? 12.25 -37.688 -8.562 1 98.69 195 VAL A CA 1
ATOM 1455 C C . VAL A 1 195 ? 13.688 -37.875 -9.055 1 98.69 195 VAL A C 1
ATOM 1457 O O . VAL A 1 195 ? 14.445 -38.656 -8.469 1 98.69 195 VAL A O 1
ATOM 1460 N N . HIS A 1 196 ? 14.047 -37.219 -10.109 1 98.5 196 HIS A N 1
ATOM 1461 C CA . HIS A 1 196 ? 15.406 -37.219 -10.625 1 98.5 196 HIS A CA 1
ATOM 1462 C C . HIS A 1 196 ? 16 -35.812 -10.562 1 98.5 196 HIS A C 1
ATOM 1464 O O . HIS A 1 196 ? 15.266 -34.812 -10.602 1 98.5 196 HIS A O 1
ATOM 1470 N N . VAL A 1 197 ? 17.312 -35.75 -10.422 1 98.56 197 VAL A N 1
ATOM 1471 C CA . VAL A 1 197 ? 18.016 -34.469 -10.414 1 98.56 197 VAL A CA 1
ATOM 1472 C C . VAL A 1 197 ? 19 -34.438 -11.578 1 98.56 197 VAL A C 1
ATOM 1474 O O . VAL A 1 197 ? 19.719 -35.406 -11.844 1 98.56 197 VAL A O 1
ATOM 1477 N N . VAL A 1 198 ? 19 -33.375 -12.305 1 98.25 198 VAL A N 1
ATOM 1478 C CA . VAL A 1 198 ? 19.922 -33.125 -13.414 1 98.25 198 VAL A CA 1
ATOM 1479 C C . VAL A 1 198 ? 20.625 -31.781 -13.219 1 98.25 198 VAL A C 1
ATOM 1481 O O . VAL A 1 198 ? 19.984 -30.766 -12.906 1 98.25 198 VAL A O 1
ATOM 1484 N N . ASP A 1 199 ? 21.906 -31.812 -13.391 1 97.44 199 ASP A N 1
ATOM 1485 C CA . ASP A 1 199 ? 22.672 -30.562 -13.359 1 97.44 199 ASP A CA 1
ATOM 1486 C C . ASP A 1 199 ? 22.391 -29.734 -14.609 1 97.44 199 ASP A C 1
ATOM 1488 O O . ASP A 1 199 ? 22.422 -30.234 -15.727 1 97.44 199 ASP A O 1
ATOM 1492 N N . LEU A 1 200 ? 22.203 -28.516 -14.391 1 96.19 200 LEU A N 1
ATOM 1493 C CA . LEU A 1 200 ? 21.891 -27.625 -15.5 1 96.19 200 LEU A CA 1
ATOM 1494 C C . LEU A 1 200 ? 23.016 -27.609 -16.531 1 96.19 200 LEU A C 1
ATOM 1496 O O . LEU A 1 200 ? 22.781 -27.422 -17.719 1 96.19 200 LEU A O 1
ATOM 1500 N N . SER A 1 201 ? 24.203 -27.812 -16.125 1 95.56 201 SER A N 1
ATOM 1501 C CA . SER A 1 201 ? 25.375 -27.75 -17 1 95.56 201 SER A CA 1
ATOM 1502 C C . SER A 1 201 ? 25.5 -29 -17.844 1 95.56 201 SER A C 1
ATOM 1504 O O . SER A 1 201 ? 26.25 -29.031 -18.828 1 95.56 201 SER A O 1
ATOM 1506 N N . ASP A 1 202 ? 24.828 -30.078 -17.469 1 97 202 ASP A N 1
ATOM 1507 C CA . ASP A 1 202 ? 24.844 -31.297 -18.266 1 97 202 ASP A CA 1
ATOM 1508 C C . ASP A 1 202 ? 23.891 -31.203 -19.453 1 97 202 ASP A C 1
ATOM 1510 O O . ASP A 1 202 ? 22.781 -31.719 -19.406 1 97 202 ASP A O 1
ATOM 1514 N N . ARG A 1 203 ? 24.359 -30.703 -20.5 1 96.31 203 ARG A N 1
ATOM 1515 C CA . ARG A 1 203 ? 23.547 -30.359 -21.656 1 96.31 203 ARG A CA 1
ATOM 1516 C C . ARG A 1 203 ? 22.906 -31.609 -22.281 1 96.31 203 ARG A C 1
ATOM 1518 O O . ARG A 1 203 ? 21.766 -31.562 -22.734 1 96.31 203 ARG A O 1
ATOM 1525 N N . LEU A 1 204 ? 23.609 -32.625 -22.328 1 97.5 204 LEU A N 1
ATOM 1526 C CA . LEU A 1 204 ? 23.094 -33.844 -22.906 1 97.5 204 LEU A CA 1
ATOM 1527 C C . LEU A 1 204 ? 21.922 -34.375 -22.094 1 97.5 204 LEU A C 1
ATOM 1529 O O . LEU A 1 204 ? 20.891 -34.75 -22.641 1 97.5 204 LEU A O 1
ATOM 1533 N N . LYS A 1 205 ? 22.062 -34.438 -20.828 1 98.06 205 LYS A N 1
ATOM 1534 C CA . LYS A 1 205 ? 21.016 -34.938 -19.953 1 98.06 205 LYS A CA 1
ATOM 1535 C C . LYS A 1 205 ? 19.797 -34 -19.969 1 98.06 205 LYS A C 1
ATOM 1537 O O . LYS A 1 205 ? 18.656 -34.469 -19.859 1 98.06 205 LYS A O 1
ATOM 1542 N N . VAL A 1 206 ? 20.125 -32.719 -19.984 1 98 206 VAL A N 1
ATOM 1543 C CA . VAL A 1 206 ? 19.031 -31.75 -20.078 1 98 206 VAL A CA 1
ATOM 1544 C C . VAL A 1 206 ? 18.234 -32 -21.344 1 98 206 VAL A C 1
ATOM 1546 O O . VAL A 1 206 ? 17 -32.062 -21.312 1 98 206 VAL A O 1
ATOM 1549 N N . ALA A 1 207 ? 18.922 -32.219 -22.453 1 98.12 207 ALA A N 1
ATOM 1550 C CA . ALA A 1 207 ? 18.266 -32.469 -23.734 1 98.12 207 ALA A CA 1
ATOM 1551 C C . ALA A 1 207 ? 17.453 -33.75 -23.688 1 98.12 207 ALA A C 1
ATOM 1553 O O . ALA A 1 207 ? 16.297 -33.781 -24.141 1 98.12 207 ALA A O 1
ATOM 1554 N N . GLU A 1 208 ? 17.969 -34.781 -23.156 1 98.44 208 GLU A N 1
ATOM 1555 C CA . GLU A 1 208 ? 17.281 -36.062 -23.031 1 98.44 208 GLU A CA 1
ATOM 1556 C C . GLU A 1 208 ? 16.031 -35.938 -22.156 1 98.44 208 GLU A C 1
ATOM 1558 O O . GLU A 1 208 ? 15 -36.531 -22.469 1 98.44 208 GLU A O 1
ATOM 1563 N N . THR A 1 209 ? 16.172 -35.219 -21.109 1 98.56 209 THR A N 1
ATOM 1564 C CA . THR A 1 209 ? 15.07 -35 -20.188 1 98.56 209 THR A CA 1
ATOM 1565 C C . THR A 1 209 ? 13.93 -34.25 -20.875 1 98.56 209 THR A C 1
ATOM 1567 O O . THR A 1 209 ? 12.766 -34.656 -20.781 1 98.56 209 THR A O 1
ATOM 1570 N N . LEU A 1 210 ? 14.242 -33.188 -21.578 1 98.38 210 LEU A N 1
ATOM 1571 C CA . LEU A 1 210 ? 13.242 -32.344 -22.234 1 98.38 210 LEU A CA 1
ATOM 1572 C C . LEU A 1 210 ? 12.539 -33.125 -23.344 1 98.38 210 LEU A C 1
ATOM 1574 O O . LEU A 1 210 ? 11.359 -32.875 -23.625 1 98.38 210 LEU A O 1
ATOM 1578 N N . ALA A 1 211 ? 13.195 -34.094 -23.922 1 98.12 211 ALA A N 1
ATOM 1579 C CA . ALA A 1 211 ? 12.648 -34.875 -25.031 1 98.12 211 ALA A CA 1
ATOM 1580 C C . ALA A 1 211 ? 11.484 -35.75 -24.562 1 98.12 211 ALA A C 1
ATOM 1582 O O . ALA A 1 211 ? 10.703 -36.25 -25.375 1 98.12 211 ALA A O 1
ATOM 1583 N N . THR A 1 212 ? 11.328 -35.906 -23.266 1 98.25 212 THR A N 1
ATOM 1584 C CA . THR A 1 212 ? 10.273 -36.75 -22.766 1 98.25 212 THR A CA 1
ATOM 1585 C C . THR A 1 212 ? 9.344 -36 -21.844 1 98.25 212 THR A C 1
ATOM 1587 O O . THR A 1 212 ? 8.461 -36.562 -21.203 1 98.25 212 THR A O 1
ATOM 1590 N N . ALA A 1 213 ? 9.523 -34.75 -21.75 1 98.62 213 ALA A N 1
ATOM 1591 C CA . ALA A 1 213 ? 8.758 -33.906 -20.812 1 98.62 213 ALA A CA 1
ATOM 1592 C C . ALA A 1 213 ? 7.344 -33.688 -21.328 1 98.62 213 ALA A C 1
ATOM 1594 O O . ALA A 1 213 ? 7.152 -33.375 -22.516 1 98.62 213 ALA A O 1
ATOM 1595 N N . ASP A 1 214 ? 6.324 -33.875 -20.453 1 98.62 214 ASP A N 1
ATOM 1596 C CA . ASP A 1 214 ? 4.953 -33.469 -20.75 1 98.62 214 ASP A CA 1
ATOM 1597 C C . ASP A 1 214 ? 4.711 -32 -20.359 1 98.62 214 ASP A C 1
ATOM 1599 O O . ASP A 1 214 ? 4.031 -31.266 -21.078 1 98.62 214 ASP A O 1
ATOM 1603 N N . VAL A 1 215 ? 5.242 -31.641 -19.234 1 98.75 215 VAL A N 1
ATOM 1604 C CA . VAL A 1 215 ? 5.148 -30.281 -18.703 1 98.75 215 VAL A CA 1
ATOM 1605 C C . VAL A 1 215 ? 6.535 -29.797 -18.281 1 98.75 215 VAL A C 1
ATOM 1607 O O . VAL A 1 215 ? 7.297 -30.547 -17.656 1 98.75 215 VAL A O 1
ATOM 1610 N N . VAL A 1 216 ? 6.859 -28.594 -18.656 1 98.81 216 VAL A N 1
ATOM 1611 C CA . VAL A 1 216 ? 8.102 -27.953 -18.25 1 98.81 216 VAL A CA 1
ATOM 1612 C C . VAL A 1 216 ? 7.793 -26.672 -17.469 1 98.81 216 VAL A C 1
ATOM 1614 O O . VAL A 1 216 ? 7.109 -25.781 -17.969 1 98.81 216 VAL A O 1
ATOM 1617 N N . VAL A 1 217 ? 8.297 -26.609 -16.219 1 98.62 217 VAL A N 1
ATOM 1618 C CA . VAL A 1 217 ? 8.164 -25.422 -15.391 1 98.62 217 VAL A CA 1
ATOM 1619 C C . VAL A 1 217 ? 9.508 -24.719 -15.281 1 98.62 217 VAL A C 1
ATOM 1621 O O . VAL A 1 217 ? 10.523 -25.344 -14.961 1 98.62 217 VAL A O 1
ATOM 1624 N N . THR A 1 218 ? 9.484 -23.453 -15.586 1 97.5 218 THR A N 1
ATOM 1625 C CA . THR A 1 218 ? 10.688 -22.656 -15.383 1 97.5 218 THR A CA 1
ATOM 1626 C C . THR A 1 218 ? 10.484 -21.625 -14.266 1 97.5 218 THR A C 1
ATOM 1628 O O . THR A 1 218 ? 9.672 -20.719 -14.398 1 97.5 218 THR A O 1
ATOM 1631 N N . ALA A 1 219 ? 11.172 -21.812 -13.188 1 93.75 219 ALA A N 1
ATOM 1632 C CA . ALA A 1 219 ? 11.07 -20.984 -11.992 1 93.75 219 ALA A CA 1
ATOM 1633 C C . ALA A 1 219 ? 12.438 -20.484 -11.547 1 93.75 219 ALA A C 1
ATOM 1635 O O . ALA A 1 219 ? 12.836 -20.672 -10.398 1 93.75 219 ALA A O 1
ATOM 1636 N N . THR A 1 220 ? 13.062 -19.766 -12.453 1 88.94 220 THR A N 1
ATOM 1637 C CA . THR A 1 220 ? 14.406 -19.25 -12.219 1 88.94 220 THR A CA 1
ATOM 1638 C C . THR A 1 220 ? 14.453 -17.734 -12.438 1 88.94 220 THR A C 1
ATOM 1640 O O . THR A 1 220 ? 13.5 -17.156 -12.945 1 88.94 220 THR A O 1
ATOM 1643 N N . ASN A 1 221 ? 15.516 -17.109 -11.977 1 80.06 221 ASN A N 1
ATOM 1644 C CA . ASN A 1 221 ? 15.703 -15.672 -12.172 1 80.06 221 ASN A CA 1
ATOM 1645 C C . ASN A 1 221 ? 16.766 -15.383 -13.227 1 80.06 221 ASN A C 1
ATOM 1647 O O . ASN A 1 221 ? 17.453 -14.367 -13.156 1 80.06 221 ASN A O 1
ATOM 1651 N N . THR A 1 222 ? 16.75 -16.109 -14.25 1 83.5 222 THR A N 1
ATOM 1652 C CA . THR A 1 222 ? 17.812 -15.984 -15.25 1 83.5 222 THR A CA 1
ATOM 1653 C C . THR A 1 222 ? 17.438 -14.938 -16.297 1 83.5 222 THR A C 1
ATOM 1655 O O . THR A 1 222 ? 16.266 -14.578 -16.438 1 83.5 222 THR A O 1
ATOM 1658 N N . ALA A 1 223 ? 18.5 -14.453 -16.938 1 85.56 223 ALA A N 1
ATOM 1659 C CA . ALA A 1 223 ? 18.328 -13.516 -18.047 1 85.56 223 ALA A CA 1
ATOM 1660 C C . ALA A 1 223 ? 18.578 -14.203 -19.375 1 85.56 223 ALA A C 1
ATOM 1662 O O . ALA A 1 223 ? 18.453 -13.578 -20.438 1 85.56 223 ALA A O 1
ATOM 1663 N N . THR A 1 224 ? 18.875 -15.461 -19.312 1 89.31 224 THR A N 1
ATOM 1664 C CA . THR A 1 224 ? 19.156 -16.234 -20.516 1 89.31 224 THR A CA 1
ATOM 1665 C C . THR A 1 224 ? 18.234 -17.438 -20.609 1 89.31 224 THR A C 1
ATOM 1667 O O . THR A 1 224 ? 18 -18.125 -19.625 1 89.31 224 THR A O 1
ATOM 1670 N N . PRO A 1 225 ? 17.781 -17.672 -21.859 1 93.25 225 PRO A N 1
ATOM 1671 C CA . PRO A 1 225 ? 16.875 -18.812 -22.031 1 93.25 225 PRO A CA 1
ATOM 1672 C C . PRO A 1 225 ? 17.469 -20.125 -21.516 1 93.25 225 PRO A C 1
ATOM 1674 O O . PRO A 1 225 ? 18.656 -20.375 -21.688 1 93.25 225 PRO A O 1
ATOM 1677 N N . LEU A 1 226 ? 16.656 -20.922 -20.922 1 94.81 226 LEU A N 1
ATOM 1678 C CA . LEU A 1 226 ? 17.125 -22.109 -20.203 1 94.81 226 LEU A CA 1
ATOM 1679 C C . LEU A 1 226 ? 17.359 -23.266 -21.156 1 94.81 226 LEU A C 1
ATOM 1681 O O . LEU A 1 226 ? 18.141 -24.188 -20.859 1 94.81 226 LEU A O 1
ATOM 1685 N N . PHE A 1 227 ? 16.641 -23.281 -22.297 1 95.88 227 PHE A N 1
ATOM 1686 C CA . PHE A 1 227 ? 16.75 -24.359 -23.281 1 95.88 227 PHE A CA 1
ATOM 1687 C C . PHE A 1 227 ? 16.281 -23.875 -24.641 1 95.88 227 PHE A C 1
ATOM 1689 O O . PHE A 1 227 ? 15.617 -22.844 -24.75 1 95.88 227 PHE A O 1
ATOM 1696 N N . ASP A 1 228 ? 16.688 -24.625 -25.672 1 95 228 ASP A N 1
ATOM 1697 C CA . ASP A 1 228 ? 16.188 -24.422 -27.031 1 95 228 ASP A CA 1
ATOM 1698 C C . ASP A 1 228 ? 14.891 -25.203 -27.266 1 95 228 ASP A C 1
ATOM 1700 O O . ASP A 1 228 ? 14.797 -26.391 -26.906 1 95 228 ASP A O 1
ATOM 1704 N N . GLY A 1 229 ? 13.945 -24.562 -27.875 1 95.62 229 GLY A N 1
ATOM 1705 C CA . GLY A 1 229 ? 12.641 -25.172 -28.094 1 95.62 229 GLY A CA 1
ATOM 1706 C C . GLY A 1 229 ? 12.711 -26.453 -28.922 1 95.62 229 GLY A C 1
ATOM 1707 O O . GLY A 1 229 ? 11.805 -27.281 -28.844 1 95.62 229 GLY A O 1
ATOM 1708 N N . SER A 1 230 ? 13.734 -26.594 -29.688 1 95.62 230 SER A N 1
ATOM 1709 C CA . SER A 1 230 ? 13.883 -27.781 -30.531 1 95.62 230 SER A CA 1
ATOM 1710 C C . SER A 1 230 ? 14.07 -29.031 -29.688 1 95.62 230 SER A C 1
ATOM 1712 O O . SER A 1 230 ? 13.922 -30.156 -30.188 1 95.62 230 SER A O 1
ATOM 1714 N N . LEU A 1 231 ? 14.328 -28.828 -28.453 1 97.12 231 LEU A N 1
ATOM 1715 C CA . LEU A 1 231 ? 14.57 -29.969 -27.562 1 97.12 231 LEU A CA 1
ATOM 1716 C C . LEU A 1 231 ? 13.258 -30.547 -27.047 1 97.12 231 LEU A C 1
ATOM 1718 O O . LEU A 1 231 ? 13.242 -31.641 -26.484 1 97.12 231 LEU A O 1
ATOM 1722 N N . LEU A 1 232 ? 12.172 -29.844 -27.203 1 97.12 232 LEU A N 1
ATOM 1723 C CA . LEU A 1 232 ? 10.875 -30.266 -26.688 1 97.12 232 LEU A CA 1
ATOM 1724 C C . LEU A 1 232 ? 10.172 -31.203 -27.656 1 97.12 232 LEU A C 1
ATOM 1726 O O . LEU A 1 232 ? 10.281 -31.016 -28.875 1 97.12 232 LEU A O 1
ATOM 1730 N N . ARG A 1 233 ? 9.477 -32.125 -27.219 1 95.56 233 ARG A N 1
ATOM 1731 C CA . ARG A 1 233 ? 8.617 -32.906 -28.078 1 95.56 233 ARG A CA 1
ATOM 1732 C C . ARG A 1 233 ? 7.301 -32.188 -28.359 1 95.56 233 ARG A C 1
ATOM 1734 O O . ARG A 1 233 ? 6.836 -31.406 -27.547 1 95.56 233 ARG A O 1
ATOM 1741 N N . PRO A 1 234 ? 6.668 -32.531 -29.469 1 94.25 234 PRO A N 1
ATOM 1742 C CA . PRO A 1 234 ? 5.324 -31.984 -29.703 1 94.25 234 PRO A CA 1
ATOM 1743 C C . PRO A 1 234 ? 4.34 -32.344 -28.594 1 94.25 234 PRO A C 1
ATOM 1745 O O . PRO A 1 234 ? 4.363 -33.5 -28.094 1 94.25 234 PRO A O 1
ATOM 1748 N N . GLY A 1 235 ? 3.582 -31.391 -28.203 1 94.06 235 GLY A N 1
ATOM 1749 C CA . GLY A 1 235 ? 2.584 -31.625 -27.172 1 94.06 235 GLY A CA 1
ATOM 1750 C C . GLY A 1 235 ? 3.012 -31.141 -25.797 1 94.06 235 GLY A C 1
ATOM 1751 O O . GLY A 1 235 ? 2.199 -31.078 -24.875 1 94.06 235 GLY A O 1
ATOM 1752 N N . THR A 1 236 ? 4.238 -30.688 -25.641 1 97.12 236 THR A N 1
ATOM 1753 C CA . THR A 1 236 ? 4.754 -30.219 -24.359 1 97.12 236 THR A CA 1
ATOM 1754 C C . THR A 1 236 ? 4.07 -28.922 -23.938 1 97.12 236 THR A C 1
ATOM 1756 O O . THR A 1 236 ? 3.863 -28.031 -24.766 1 97.12 236 THR A O 1
ATOM 1759 N N . HIS A 1 237 ? 3.67 -28.859 -22.688 1 97.56 237 HIS A N 1
ATOM 1760 C CA . HIS A 1 237 ? 3.172 -27.625 -22.094 1 97.56 237 HIS A CA 1
ATOM 1761 C C . HIS A 1 237 ? 4.238 -26.969 -21.234 1 97.56 237 HIS A C 1
ATOM 1763 O O . HIS A 1 237 ? 4.789 -27.594 -20.328 1 97.56 237 HIS A O 1
ATOM 1769 N N . ILE A 1 238 ? 4.52 -25.703 -21.5 1 98.25 238 ILE A N 1
ATOM 1770 C CA . ILE A 1 238 ? 5.508 -24.938 -20.75 1 98.25 238 ILE A CA 1
ATOM 1771 C C . ILE A 1 238 ? 4.801 -23.953 -19.828 1 98.25 238 ILE A C 1
ATOM 1773 O O . ILE A 1 238 ? 3.848 -23.281 -20.234 1 98.25 238 ILE A O 1
ATOM 1777 N N . ALA A 1 239 ? 5.246 -23.906 -18.578 1 98.06 239 ALA A N 1
ATOM 1778 C CA . ALA A 1 239 ? 4.82 -22.859 -17.656 1 98.06 239 ALA A CA 1
ATOM 1779 C C . ALA A 1 239 ? 6.008 -22.016 -17.203 1 98.06 239 ALA A C 1
ATOM 1781 O O . ALA A 1 239 ? 6.867 -22.484 -16.453 1 98.06 239 ALA A O 1
ATOM 1782 N N . GLY A 1 240 ? 6.027 -20.781 -17.641 1 95.94 240 GLY A N 1
ATOM 1783 C CA . GLY A 1 240 ? 7.098 -19.859 -17.297 1 95.94 240 GLY A CA 1
ATOM 1784 C C . GLY A 1 240 ? 6.715 -18.875 -16.188 1 95.94 240 GLY A C 1
ATOM 1785 O O . GLY A 1 240 ? 5.816 -18.062 -16.375 1 95.94 240 GLY A O 1
ATOM 1786 N N . VAL A 1 241 ? 7.52 -18.828 -15.109 1 92.81 241 VAL A N 1
ATOM 1787 C CA . VAL A 1 241 ? 7.102 -18.094 -13.922 1 92.81 241 VAL A CA 1
ATOM 1788 C C . VAL A 1 241 ? 8.203 -17.109 -13.508 1 92.81 241 VAL A C 1
ATOM 1790 O O . VAL A 1 241 ? 7.934 -16.078 -12.891 1 92.81 241 VAL A O 1
ATOM 1793 N N . GLY A 1 242 ? 9.383 -17.25 -13.852 1 83.69 242 GLY A N 1
ATOM 1794 C CA . GLY A 1 242 ? 10.508 -16.562 -13.227 1 83.69 242 GLY A CA 1
ATOM 1795 C C . GLY A 1 242 ? 10.844 -15.242 -13.891 1 83.69 242 GLY A C 1
ATOM 1796 O O . GLY A 1 242 ? 11.625 -14.453 -13.359 1 83.69 242 GLY A O 1
ATOM 1797 N N . SER A 1 243 ? 10.391 -14.984 -15.016 1 75.69 243 SER A N 1
ATOM 1798 C CA . SER A 1 243 ? 10.758 -13.781 -15.758 1 75.69 243 SER A CA 1
ATOM 1799 C C . SER A 1 243 ? 9.727 -12.672 -15.555 1 75.69 243 SER A C 1
ATOM 1801 O O . SER A 1 243 ? 8.859 -12.461 -16.406 1 75.69 243 SER A O 1
ATOM 1803 N N . TYR A 1 244 ? 10 -11.875 -14.453 1 68.88 244 TYR A N 1
ATOM 1804 C CA . TYR A 1 244 ? 8.977 -10.883 -14.133 1 68.88 244 TYR A CA 1
ATOM 1805 C C . TYR A 1 244 ? 9.516 -9.469 -14.32 1 68.88 244 TYR A C 1
ATOM 1807 O O . TYR A 1 244 ? 8.789 -8.492 -14.102 1 68.88 244 TYR A O 1
ATOM 1815 N N . THR A 1 245 ? 10.742 -9.336 -14.648 1 70.38 245 THR A N 1
ATOM 1816 C CA . THR A 1 245 ? 11.297 -8.031 -14.984 1 70.38 245 THR A CA 1
ATOM 1817 C C . THR A 1 245 ? 11.625 -7.953 -16.469 1 70.38 245 THR A C 1
ATOM 1819 O O . THR A 1 245 ? 11.766 -8.977 -17.141 1 70.38 245 THR A O 1
ATOM 1822 N N . PRO A 1 246 ? 11.812 -6.777 -16.891 1 69.38 246 PRO A N 1
ATOM 1823 C CA . PRO A 1 246 ? 12.094 -6.621 -18.328 1 69.38 246 PRO A CA 1
ATOM 1824 C C . PRO A 1 246 ? 13.422 -7.262 -18.734 1 69.38 246 PRO A C 1
ATOM 1826 O O . PRO A 1 246 ? 13.617 -7.59 -19.906 1 69.38 246 PRO A O 1
ATOM 1829 N N . ASP A 1 247 ? 14.227 -7.504 -17.797 1 73.94 247 ASP A N 1
ATOM 1830 C CA . ASP A 1 247 ? 15.57 -7.973 -18.125 1 73.94 247 ASP A CA 1
ATOM 1831 C C . ASP A 1 247 ? 15.664 -9.492 -18.016 1 73.94 247 ASP A C 1
ATOM 1833 O O . ASP A 1 247 ? 16.688 -10.086 -18.375 1 73.94 247 ASP A O 1
ATOM 1837 N N . MET A 1 248 ? 14.57 -10.047 -17.578 1 79.88 248 MET A N 1
ATOM 1838 C CA . MET A 1 248 ? 14.586 -11.492 -17.359 1 79.88 248 MET A CA 1
ATOM 1839 C C . MET A 1 248 ? 13.969 -12.219 -18.562 1 79.88 248 MET A C 1
ATOM 1841 O O . MET A 1 248 ? 13.047 -11.711 -19.188 1 79.88 248 MET A O 1
ATOM 1845 N N . GLN A 1 249 ? 14.578 -13.391 -18.859 1 87.38 249 GLN A N 1
ATOM 1846 C CA . GLN A 1 249 ? 14.047 -14.242 -19.922 1 87.38 249 GLN A CA 1
ATOM 1847 C C . GLN A 1 249 ? 14.406 -15.703 -19.672 1 87.38 249 GLN A C 1
ATOM 1849 O O . GLN A 1 249 ? 15.578 -16.078 -19.688 1 87.38 249 GLN A O 1
ATOM 1854 N N . GLU A 1 250 ? 13.398 -16.5 -19.484 1 92.38 250 GLU A N 1
ATOM 1855 C CA . GLU A 1 250 ? 13.617 -17.922 -19.266 1 92.38 250 GLU A CA 1
ATOM 1856 C C . GLU A 1 250 ? 13.391 -18.734 -20.547 1 92.38 250 GLU A C 1
ATOM 1858 O O . GLU A 1 250 ? 13.945 -19.812 -20.703 1 92.38 250 GLU A O 1
ATOM 1863 N N . ILE A 1 251 ? 12.539 -18.203 -21.391 1 94.12 251 ILE A N 1
ATOM 1864 C CA . ILE A 1 251 ? 12.094 -18.875 -22.609 1 94.12 251 ILE A CA 1
ATOM 1865 C C . ILE A 1 251 ? 12.43 -18.031 -23.828 1 94.12 251 ILE A C 1
ATOM 1867 O O . ILE A 1 251 ? 12.102 -16.844 -23.891 1 94.12 251 ILE A O 1
ATOM 1871 N N . SER A 1 252 ? 12.992 -18.641 -24.844 1 90.25 252 SER A N 1
ATOM 1872 C CA . SER A 1 252 ? 13.398 -17.891 -26.031 1 90.25 252 SER A CA 1
ATOM 1873 C C . SER A 1 252 ? 12.211 -17.594 -26.922 1 90.25 252 SER A C 1
ATOM 1875 O O . SER A 1 252 ? 11.211 -18.328 -26.922 1 90.25 252 SER A O 1
ATOM 1877 N N . ALA A 1 253 ? 12.438 -16.578 -27.703 1 87.88 253 ALA A N 1
ATOM 1878 C CA . ALA A 1 253 ? 11.414 -16.234 -28.688 1 87.88 253 ALA A CA 1
ATOM 1879 C C . ALA A 1 253 ? 11.18 -17.375 -29.656 1 87.88 253 ALA A C 1
ATOM 1881 O O . ALA A 1 253 ? 10.047 -17.625 -30.078 1 87.88 253 ALA A O 1
ATOM 1882 N N . ARG A 1 254 ? 12.195 -18.047 -29.969 1 88.38 254 ARG A N 1
ATOM 1883 C CA . ARG A 1 254 ? 12.102 -19.188 -30.875 1 88.38 254 ARG A CA 1
ATOM 1884 C C . ARG A 1 254 ? 11.242 -20.297 -30.297 1 88.38 254 ARG A C 1
ATOM 1886 O O . ARG A 1 254 ? 10.477 -20.938 -31.016 1 88.38 254 ARG A O 1
ATOM 1893 N N . THR A 1 255 ? 11.406 -20.5 -29 1 93.5 255 THR A N 1
ATOM 1894 C CA . THR A 1 255 ? 10.57 -21.484 -28.328 1 93.5 255 THR A CA 1
ATOM 1895 C C . THR A 1 255 ? 9.117 -21.031 -28.312 1 93.5 255 THR A C 1
ATOM 1897 O O . THR A 1 255 ? 8.211 -21.828 -28.547 1 93.5 255 THR A O 1
ATOM 1900 N N . VAL A 1 256 ? 8.875 -19.781 -28.109 1 94.19 256 VAL A N 1
ATOM 1901 C CA . VAL A 1 256 ? 7.523 -19.219 -28.062 1 94.19 256 VAL A CA 1
ATOM 1902 C C . VAL A 1 256 ? 6.855 -19.375 -29.422 1 94.19 256 VAL A C 1
ATOM 1904 O O . VAL A 1 256 ? 5.652 -19.625 -29.5 1 94.19 256 VAL A O 1
ATOM 1907 N N . ASP A 1 257 ? 7.605 -19.281 -30.453 1 90.94 257 ASP A N 1
ATOM 1908 C CA . ASP A 1 257 ? 7.09 -19.375 -31.812 1 90.94 257 ASP A CA 1
ATOM 1909 C C . ASP A 1 257 ? 6.473 -20.75 -32.062 1 90.94 257 ASP A C 1
ATOM 1911 O O . ASP A 1 257 ? 5.629 -20.891 -32.969 1 90.94 257 ASP A O 1
ATOM 1915 N N . ARG A 1 258 ? 6.805 -21.703 -31.297 1 91.5 258 ARG A N 1
ATOM 1916 C CA . ARG A 1 258 ? 6.285 -23.047 -31.453 1 91.5 258 ARG A CA 1
ATOM 1917 C C . ARG A 1 258 ? 5.023 -23.25 -30.609 1 91.5 258 ARG A C 1
ATOM 1919 O O . ARG A 1 258 ? 4.336 -24.266 -30.75 1 91.5 258 ARG A O 1
ATOM 1926 N N . CYS A 1 259 ? 4.715 -22.266 -29.906 1 94.62 259 CYS A N 1
ATOM 1927 C CA . CYS A 1 259 ? 3.719 -22.5 -28.859 1 94.62 259 CYS A CA 1
ATOM 1928 C C . CYS A 1 259 ? 2.488 -21.641 -29.078 1 94.62 259 CYS A C 1
ATOM 1930 O O . CYS A 1 259 ? 2.605 -20.469 -29.469 1 94.62 259 CYS A O 1
ATOM 1932 N N . LYS A 1 260 ? 1.291 -22.203 -28.812 1 93.62 260 LYS A N 1
ATOM 1933 C CA . LYS A 1 260 ? 0.166 -21.344 -28.453 1 93.62 260 LYS A CA 1
ATOM 1934 C C . LYS A 1 260 ? 0.358 -20.734 -27.062 1 93.62 260 LYS A C 1
ATOM 1936 O O . LYS A 1 260 ? 0.712 -21.438 -26.109 1 93.62 260 LYS A O 1
ATOM 1941 N N . VAL A 1 261 ? 0.065 -19.469 -26.953 1 95.62 261 VAL A N 1
ATOM 1942 C CA . VAL A 1 261 ? 0.458 -18.781 -25.719 1 95.62 261 VAL A CA 1
ATOM 1943 C C . VAL A 1 261 ? -0.781 -18.469 -24.891 1 95.62 261 VAL A C 1
ATOM 1945 O O . VAL A 1 261 ? -1.783 -17.984 -25.406 1 95.62 261 VAL A O 1
ATOM 1948 N N . LEU A 1 262 ? -0.685 -18.844 -23.641 1 96.12 262 LEU A N 1
ATOM 1949 C CA . LEU A 1 262 ? -1.634 -18.5 -22.594 1 96.12 262 LEU A CA 1
ATOM 1950 C C . LEU A 1 262 ? -1.006 -17.547 -21.578 1 96.12 262 LEU A C 1
ATOM 1952 O O . LEU A 1 262 ? 0.155 -17.719 -21.203 1 96.12 262 LEU A O 1
ATOM 1956 N N . ILE A 1 263 ? -1.792 -16.562 -21.172 1 96.38 263 ILE A N 1
ATOM 1957 C CA . ILE A 1 263 ? -1.271 -15.602 -20.188 1 96.38 263 ILE A CA 1
ATOM 1958 C C . ILE A 1 263 ? -2.246 -15.469 -19.031 1 96.38 263 ILE A C 1
ATOM 1960 O O . ILE A 1 263 ? -3.438 -15.75 -19.172 1 96.38 263 ILE A O 1
ATOM 1964 N N . ASP A 1 264 ? -1.679 -15.062 -17.906 1 96.5 264 ASP A N 1
ATOM 1965 C CA . ASP A 1 264 ? -2.529 -14.922 -16.719 1 96.5 264 ASP A CA 1
ATOM 1966 C C . ASP A 1 264 ? -3.219 -13.555 -16.703 1 96.5 264 ASP A C 1
ATOM 1968 O O . ASP A 1 264 ? -4.348 -13.438 -16.234 1 96.5 264 ASP A O 1
ATOM 1972 N N . THR A 1 265 ? -2.508 -12.539 -17.141 1 94.56 265 THR A N 1
ATOM 1973 C CA . THR A 1 265 ? -3.035 -11.18 -17.219 1 94.56 265 THR A CA 1
ATOM 1974 C C . THR A 1 265 ? -2.617 -10.516 -18.531 1 94.56 265 THR A C 1
ATOM 1976 O O . THR A 1 265 ? -1.619 -10.898 -19.141 1 94.56 265 THR A O 1
ATOM 1979 N N . PRO A 1 266 ? -3.277 -9.508 -18.953 1 92.06 266 PRO A N 1
ATOM 1980 C CA . PRO A 1 266 ? -2.896 -8.805 -20.188 1 92.06 266 PRO A CA 1
ATOM 1981 C C . PRO A 1 266 ? -1.492 -8.211 -20.109 1 92.06 266 PRO A C 1
ATOM 1983 O O . PRO A 1 266 ? -0.798 -8.133 -21.125 1 92.06 266 PRO A O 1
ATOM 1986 N N . GLU A 1 267 ? -1.082 -7.926 -18.969 1 88.06 267 GLU A N 1
ATOM 1987 C CA . GLU A 1 267 ? 0.232 -7.316 -18.781 1 88.06 267 GLU A CA 1
ATOM 1988 C C . GLU A 1 267 ? 1.348 -8.273 -19.188 1 88.06 267 GLU A C 1
ATOM 1990 O O . GLU A 1 267 ? 2.441 -7.84 -19.547 1 88.06 267 GLU A O 1
ATOM 1995 N N . ALA A 1 268 ? 1.076 -9.484 -19.156 1 90.25 268 ALA A N 1
ATOM 1996 C CA . ALA A 1 268 ? 2.09 -10.492 -19.469 1 90.25 268 ALA A CA 1
ATOM 1997 C C . ALA A 1 268 ? 2.523 -10.414 -20.922 1 90.25 268 ALA A C 1
ATOM 1999 O O . ALA A 1 268 ? 3.604 -10.891 -21.281 1 90.25 268 ALA A O 1
ATOM 2000 N N . ARG A 1 269 ? 1.758 -9.805 -21.734 1 88.69 269 ARG A N 1
ATOM 2001 C CA . ARG A 1 269 ? 1.988 -9.766 -23.188 1 88.69 269 ARG A CA 1
ATOM 2002 C C . ARG A 1 269 ? 3.238 -8.953 -23.516 1 88.69 269 ARG A C 1
ATOM 2004 O O . ARG A 1 269 ? 3.889 -9.195 -24.531 1 88.69 269 ARG A O 1
ATOM 2011 N N . THR A 1 270 ? 3.643 -8.094 -22.562 1 84.44 270 THR A N 1
ATOM 2012 C CA . THR A 1 270 ? 4.676 -7.141 -22.953 1 84.44 270 THR A CA 1
ATOM 2013 C C . THR A 1 270 ? 5.883 -7.246 -22.031 1 84.44 270 THR A C 1
ATOM 2015 O O . THR A 1 270 ? 6.754 -6.375 -22.031 1 84.44 270 THR A O 1
ATOM 2018 N N . VAL A 1 271 ? 5.961 -8.297 -21.25 1 82.06 271 VAL A N 1
ATOM 2019 C CA . VAL A 1 271 ? 7.055 -8.367 -20.281 1 82.06 271 VAL A CA 1
ATOM 2020 C C . VAL A 1 271 ? 7.719 -9.742 -20.359 1 82.06 271 VAL A C 1
ATOM 2022 O O . VAL A 1 271 ? 7.172 -10.672 -20.953 1 82.06 271 VAL A O 1
ATOM 2025 N N . GLY A 1 272 ? 8.891 -9.766 -19.875 1 83.5 272 GLY A N 1
ATOM 2026 C CA . GLY A 1 272 ? 9.594 -11.031 -19.719 1 83.5 272 GLY A CA 1
ATOM 2027 C C . GLY A 1 272 ? 9.781 -11.773 -21.031 1 83.5 272 GLY A C 1
ATOM 2028 O O . GLY A 1 272 ? 10.289 -11.211 -22 1 83.5 272 GLY A O 1
ATOM 2029 N N . ASP A 1 273 ? 9.242 -12.992 -21.078 1 88.94 273 ASP A N 1
ATOM 2030 C CA . ASP A 1 273 ? 9.469 -13.938 -22.156 1 88.94 273 ASP A CA 1
ATOM 2031 C C . ASP A 1 273 ? 8.727 -13.508 -23.422 1 88.94 273 ASP A C 1
ATOM 2033 O O . ASP A 1 273 ? 9.047 -13.961 -24.531 1 88.94 273 ASP A O 1
ATOM 2037 N N . LEU A 1 274 ? 7.781 -12.586 -23.25 1 89.94 274 LEU A N 1
ATOM 2038 C CA . LEU A 1 274 ? 6.941 -12.242 -24.391 1 89.94 274 LEU A CA 1
ATOM 2039 C C . LEU A 1 274 ? 7.281 -10.852 -24.922 1 89.94 274 LEU A C 1
ATOM 2041 O O . LEU A 1 274 ? 6.684 -10.391 -25.891 1 89.94 274 LEU A O 1
ATOM 2045 N N . LYS A 1 275 ? 8.234 -10.164 -24.312 1 85.75 275 LYS A N 1
ATOM 2046 C CA . LYS A 1 275 ? 8.539 -8.773 -24.641 1 85.75 275 LYS A CA 1
ATOM 2047 C C . LYS A 1 275 ? 8.898 -8.617 -26.125 1 85.75 275 LYS A C 1
ATOM 2049 O O . LYS A 1 275 ? 8.609 -7.586 -26.734 1 85.75 275 LYS A O 1
ATOM 2054 N N . ASN A 1 276 ? 9.445 -9.672 -26.75 1 83.44 276 ASN A N 1
ATOM 2055 C CA . ASN A 1 276 ? 9.906 -9.578 -28.125 1 83.44 276 ASN A CA 1
ATOM 2056 C C . ASN A 1 276 ? 9.055 -10.422 -29.062 1 83.44 276 ASN A C 1
ATOM 2058 O O . ASN A 1 276 ? 9.445 -10.68 -30.203 1 83.44 276 ASN A O 1
ATOM 2062 N N . VAL A 1 277 ? 7.996 -10.859 -28.578 1 87.94 277 VAL A N 1
ATOM 2063 C CA . VAL A 1 277 ? 7.082 -11.648 -29.391 1 87.94 277 VAL A CA 1
ATOM 2064 C C . VAL A 1 277 ? 6.109 -10.727 -30.125 1 87.94 277 VAL A C 1
ATOM 2066 O O . VAL A 1 277 ? 5.59 -9.773 -29.531 1 87.94 277 VAL A O 1
ATOM 2069 N N . SER A 1 278 ? 5.902 -11.039 -31.312 1 87.88 278 SER A N 1
ATOM 2070 C CA . SER A 1 278 ? 5.035 -10.211 -32.156 1 87.88 278 SER A CA 1
ATOM 2071 C C . SER A 1 278 ? 3.641 -10.086 -31.547 1 87.88 278 SER A C 1
ATOM 2073 O O . SER A 1 278 ? 3.098 -11.062 -31.016 1 87.88 278 SER A O 1
ATOM 2075 N N . MET A 1 279 ? 3.066 -8.969 -31.734 1 88 279 MET A N 1
ATOM 2076 C CA . MET A 1 279 ? 1.717 -8.719 -31.234 1 88 279 MET A CA 1
ATOM 2077 C C . MET A 1 279 ? 0.692 -9.547 -32 1 88 279 MET A C 1
ATOM 2079 O O . MET A 1 279 ? -0.447 -9.703 -31.562 1 88 279 MET A O 1
ATOM 2083 N N . SER A 1 280 ? 1.132 -10.055 -33.125 1 88.12 280 SER A N 1
ATOM 2084 C CA . SER A 1 280 ? 0.23 -10.859 -33.938 1 88.12 280 SER A CA 1
ATOM 2085 C C . SER A 1 280 ? 0.179 -12.305 -33.438 1 88.12 280 SER A C 1
ATOM 2087 O O . SER A 1 280 ? -0.703 -13.07 -33.844 1 88.12 280 SER A O 1
ATOM 2089 N N . HIS A 1 281 ? 1.151 -12.617 -32.594 1 90.75 281 HIS A N 1
ATOM 2090 C CA . HIS A 1 281 ? 1.119 -13.953 -32.031 1 90.75 281 HIS A CA 1
ATOM 2091 C C . HIS A 1 281 ? -0.14 -14.164 -31.203 1 90.75 281 HIS A C 1
ATOM 2093 O O . HIS A 1 281 ? -0.463 -13.344 -30.328 1 90.75 281 HIS A O 1
ATOM 2099 N N . PRO A 1 282 ? -0.89 -15.188 -31.469 1 86.38 282 PRO A N 1
ATOM 2100 C CA . PRO A 1 282 ? -2.131 -15.391 -30.719 1 86.38 282 PRO A CA 1
ATOM 2101 C C . PRO A 1 282 ? -1.886 -15.664 -29.234 1 86.38 282 PRO A C 1
ATOM 2103 O O . PRO A 1 282 ? -1.032 -16.484 -28.891 1 86.38 282 PRO A O 1
ATOM 2106 N N . VAL A 1 283 ? -2.637 -14.938 -28.453 1 92.75 283 VAL A N 1
ATOM 2107 C CA . VAL A 1 283 ? -2.562 -15.078 -27 1 92.75 283 VAL A CA 1
ATOM 2108 C C . VAL A 1 283 ? -3.973 -15.164 -26.422 1 92.75 283 VAL A C 1
ATOM 2110 O O . VAL A 1 283 ? -4.902 -14.547 -26.938 1 92.75 283 VAL A O 1
ATOM 2113 N N . ALA A 1 284 ? -4.152 -16.062 -25.5 1 95.06 284 ALA A N 1
ATOM 2114 C CA . ALA A 1 284 ? -5.418 -16.156 -24.766 1 95.06 284 ALA A CA 1
ATOM 2115 C C . ALA A 1 284 ? -5.203 -15.977 -23.266 1 95.06 284 ALA A C 1
ATOM 2117 O O . ALA A 1 284 ? -4.094 -16.172 -22.766 1 95.06 284 ALA A O 1
ATOM 2118 N N . LEU A 1 285 ? -6.25 -15.586 -22.609 1 97.06 285 LEU A N 1
ATOM 2119 C CA . LEU A 1 285 ? -6.215 -15.477 -21.141 1 97.06 285 LEU A CA 1
ATOM 2120 C C . LEU A 1 285 ? -6.609 -16.797 -20.484 1 97.06 285 LEU A C 1
ATOM 2122 O O . LEU A 1 285 ? -7.613 -17.406 -20.859 1 97.06 285 LEU A O 1
ATOM 2126 N N . LEU A 1 286 ? -5.828 -17.172 -19.516 1 97.94 286 LEU A N 1
ATOM 2127 C CA . LEU A 1 286 ? -6.145 -18.375 -18.766 1 97.94 286 LEU A CA 1
ATOM 2128 C C . LEU A 1 286 ? -7.566 -18.312 -18.219 1 97.94 286 LEU A C 1
ATOM 2130 O O . LEU A 1 286 ? -8.305 -19.312 -18.281 1 97.94 286 LEU A O 1
ATOM 2134 N N . GLY A 1 287 ? -7.973 -17.172 -17.703 1 98.12 287 GLY A N 1
ATOM 2135 C CA . GLY A 1 287 ? -9.297 -16.984 -17.125 1 98.12 287 GLY A CA 1
ATOM 2136 C C . GLY A 1 287 ? -10.422 -17.297 -18.109 1 98.12 287 GLY A C 1
ATOM 2137 O O . GLY A 1 287 ? -11.453 -17.844 -17.719 1 98.12 287 GLY A O 1
ATOM 2138 N N . ASP A 1 288 ? -10.195 -16.969 -19.359 1 97 288 ASP A N 1
ATOM 2139 C CA . ASP A 1 288 ? -11.195 -17.234 -20.391 1 97 288 ASP A CA 1
ATOM 2140 C C . ASP A 1 288 ? -11.383 -18.734 -20.594 1 97 288 ASP A C 1
ATOM 2142 O O . ASP A 1 288 ? -12.516 -19.219 -20.703 1 97 288 ASP A O 1
ATOM 2146 N N . LEU A 1 289 ? -10.32 -19.438 -20.641 1 96.88 289 LEU A N 1
ATOM 2147 C CA . LEU A 1 289 ? -10.391 -20.875 -20.844 1 96.88 289 LEU A CA 1
ATOM 2148 C C . LEU A 1 289 ? -11.031 -21.562 -19.641 1 96.88 289 LEU A C 1
ATOM 2150 O O . LEU A 1 289 ? -11.805 -22.516 -19.797 1 96.88 289 LEU A O 1
ATOM 2154 N N . LEU A 1 290 ? -10.664 -21.078 -18.484 1 97.75 290 LEU A N 1
ATOM 2155 C CA . LEU A 1 290 ? -11.25 -21.641 -17.266 1 97.75 290 LEU A CA 1
ATOM 2156 C C . LEU A 1 290 ? -12.758 -21.406 -17.234 1 97.75 290 LEU A C 1
ATOM 2158 O O . LEU A 1 290 ? -13.516 -22.297 -16.844 1 97.75 290 LEU A O 1
ATOM 2162 N N . GLN A 1 291 ? -13.172 -20.234 -17.625 1 96.5 291 GLN A N 1
ATOM 2163 C CA . GLN A 1 291 ? -14.594 -19.938 -17.688 1 96.5 291 GLN A CA 1
ATOM 2164 C C . GLN A 1 291 ? -15.312 -20.844 -18.688 1 96.5 291 GLN A C 1
ATOM 2166 O O . GLN A 1 291 ? -16.391 -21.344 -18.406 1 96.5 291 GLN A O 1
ATOM 2171 N N . CYS A 1 292 ? -14.711 -21.016 -19.812 1 95 292 CYS A N 1
ATOM 2172 C CA . CYS A 1 292 ? -15.289 -21.891 -20.828 1 95 292 CYS A CA 1
ATOM 2173 C C . CYS A 1 292 ? -15.43 -23.312 -20.297 1 95 292 CYS A C 1
ATOM 2175 O O . CYS A 1 292 ? -16.453 -23.969 -20.531 1 95 292 CYS A O 1
ATOM 2177 N N . GLN A 1 293 ? -14.453 -23.719 -19.641 1 92.62 293 GLN A N 1
ATOM 2178 C CA . GLN A 1 293 ? -14.492 -25.062 -19.062 1 92.62 293 GLN A CA 1
ATOM 2179 C C . GLN A 1 293 ? -15.648 -25.188 -18.078 1 92.62 293 GLN A C 1
ATOM 2181 O O . GLN A 1 293 ? -16.406 -26.156 -18.125 1 92.62 293 GLN A O 1
ATOM 2186 N N . ASP A 1 294 ? -15.805 -24.25 -17.25 1 93.62 294 ASP A N 1
ATOM 2187 C CA . ASP A 1 294 ? -16.844 -24.281 -16.219 1 93.62 294 ASP A CA 1
ATOM 2188 C C . ASP A 1 294 ? -18.234 -24.234 -16.844 1 93.62 294 ASP A C 1
ATOM 2190 O O . ASP A 1 294 ? -19.172 -24.812 -16.297 1 93.62 294 ASP A O 1
ATOM 2194 N N . GLU A 1 295 ? -18.266 -23.641 -17.969 1 94.38 295 GLU A N 1
ATOM 2195 C CA . GLU A 1 295 ? -19.547 -23.5 -18.641 1 94.38 295 GLU A CA 1
ATOM 2196 C C . GLU A 1 295 ? -19.75 -24.578 -19.703 1 94.38 295 GLU A C 1
ATOM 2198 O O . GLU A 1 295 ? -20.75 -24.562 -20.422 1 94.38 295 GLU A O 1
ATOM 2203 N N . ASN A 1 296 ? -18.828 -25.453 -19.859 1 93.06 296 ASN A N 1
ATOM 2204 C CA . ASN A 1 296 ? -18.859 -26.5 -20.875 1 93.06 296 ASN A CA 1
ATOM 2205 C C . ASN A 1 296 ? -19 -25.922 -22.281 1 93.06 296 ASN A C 1
ATOM 2207 O O . ASN A 1 296 ? -19.828 -26.391 -23.062 1 93.06 296 ASN A O 1
ATOM 2211 N N . ARG A 1 297 ? -18.25 -24.844 -22.438 1 91.75 297 ARG A N 1
ATOM 2212 C CA . ARG A 1 297 ? -18.234 -24.203 -23.734 1 91.75 297 ARG A CA 1
ATOM 2213 C C . ARG A 1 297 ? -16.938 -24.5 -24.484 1 91.75 297 ARG A C 1
ATOM 2215 O O . ARG A 1 297 ? -15.875 -24.609 -23.859 1 91.75 297 ARG A O 1
ATOM 2222 N N . GLU A 1 298 ? -17.125 -24.547 -25.766 1 85.56 298 GLU A N 1
ATOM 2223 C CA . GLU A 1 298 ? -15.938 -24.766 -26.578 1 85.56 298 GLU A CA 1
ATOM 2224 C C . GLU A 1 298 ? -15.164 -23.469 -26.781 1 85.56 298 GLU A C 1
ATOM 2226 O O . GLU A 1 298 ? -15.742 -22.375 -26.75 1 85.56 298 GLU A O 1
ATOM 2231 N N . ASN A 1 299 ? -13.828 -23.656 -26.812 1 86.38 299 ASN A N 1
ATOM 2232 C CA . ASN A 1 299 ? -12.945 -22.531 -27.125 1 86.38 299 ASN A CA 1
ATOM 2233 C C . ASN A 1 299 ? -11.977 -22.859 -28.25 1 86.38 299 ASN A C 1
ATOM 2235 O O . ASN A 1 299 ? -11.242 -23.844 -28.172 1 86.38 299 ASN A O 1
ATOM 2239 N N . GLU A 1 300 ? -11.977 -21.969 -29.156 1 82.44 300 GLU A N 1
ATOM 2240 C CA . GLU A 1 300 ? -11.195 -22.219 -30.359 1 82.44 300 GLU A CA 1
ATOM 2241 C C . GLU A 1 300 ? -9.703 -22.312 -30.047 1 82.44 300 GLU A C 1
ATOM 2243 O O . GLU A 1 300 ? -8.961 -23.031 -30.719 1 82.44 300 GLU A O 1
ATOM 2248 N N . TRP A 1 301 ? -9.336 -21.641 -29.031 1 87.19 301 TRP A N 1
ATOM 2249 C CA . TRP A 1 301 ? -7.926 -21.656 -28.656 1 87.19 301 TRP A CA 1
ATOM 2250 C C . TRP A 1 301 ? -7.488 -23.062 -28.234 1 87.19 301 TRP A C 1
ATOM 2252 O O . TRP A 1 301 ? -6.34 -23.453 -28.469 1 87.19 301 TRP A O 1
ATOM 2262 N N . MET A 1 302 ? -8.367 -23.766 -27.812 1 81.62 302 MET A N 1
ATOM 2263 C CA . MET A 1 302 ? -8.047 -25.094 -27.297 1 81.62 302 MET A CA 1
ATOM 2264 C C . MET A 1 302 ? -8.039 -26.125 -28.406 1 81.62 302 MET A C 1
ATOM 2266 O O . MET A 1 302 ? -7.621 -27.266 -28.203 1 81.62 302 MET A O 1
ATOM 2270 N N . ASN A 1 303 ? -8.555 -25.672 -29.516 1 75.62 303 ASN A N 1
ATOM 2271 C CA . ASN A 1 303 ? -8.562 -26.609 -30.625 1 75.62 303 ASN A CA 1
ATOM 2272 C C . ASN A 1 303 ? -7.145 -26.922 -31.109 1 75.62 303 ASN A C 1
ATOM 2274 O O . ASN A 1 303 ? -6.363 -26.016 -31.375 1 75.62 303 ASN A O 1
ATOM 2278 N N . LYS A 1 304 ? -6.617 -28.109 -30.844 1 61.72 304 LYS A N 1
ATOM 2279 C CA . LYS A 1 304 ? -5.27 -28.625 -31.047 1 61.72 304 LYS A CA 1
ATOM 2280 C C . LYS A 1 304 ? -4.883 -28.547 -32.531 1 61.72 304 LYS A C 1
ATOM 2282 O O . LYS A 1 304 ? -3.695 -28.531 -32.875 1 61.72 304 LYS A O 1
ATOM 2287 N N . ASN A 1 305 ? -5.996 -28.531 -33.406 1 55.12 305 ASN A N 1
ATOM 2288 C CA . ASN A 1 305 ? -5.695 -28.734 -34.812 1 55.12 305 ASN A CA 1
ATOM 2289 C C . ASN A 1 305 ? -5.23 -27.438 -35.469 1 55.12 305 ASN A C 1
ATOM 2291 O O . ASN A 1 305 ? -5.359 -27.266 -36.688 1 55.12 305 ASN A O 1
ATOM 2295 N N . SER A 1 306 ? -4.766 -26.453 -34.562 1 56.59 306 SER A N 1
ATOM 2296 C CA . SER A 1 306 ? -4.418 -25.25 -35.281 1 56.59 306 SER A CA 1
ATOM 2297 C C . SER A 1 306 ? -2.93 -25.219 -35.625 1 56.59 306 SER A C 1
ATOM 2299 O O . SER A 1 306 ? -2.09 -25.047 -34.719 1 56.59 306 SER A O 1
ATOM 2301 N N . SER A 1 307 ? -2.459 -25.625 -36.812 1 62.16 307 SER A N 1
ATOM 2302 C CA . SER A 1 307 ? -1.15 -25.375 -37.406 1 62.16 307 SER A CA 1
ATOM 2303 C C . SER A 1 307 ? -0.759 -23.906 -37.281 1 62.16 307 SER A C 1
ATOM 2305 O O . SER A 1 307 ? -1.622 -23.031 -37.281 1 62.16 307 SER A O 1
ATOM 2307 N N . PRO A 1 308 ? 0.547 -23.625 -36.812 1 76.06 308 PRO A N 1
ATOM 2308 C CA . PRO A 1 308 ? 1.856 -24.281 -36.75 1 76.06 308 PRO A CA 1
ATOM 2309 C C . PRO A 1 308 ? 2.301 -24.594 -35.344 1 76.06 308 PRO A C 1
ATOM 2311 O O . PRO A 1 308 ? 3.439 -25.016 -35.125 1 76.06 308 PRO A O 1
ATOM 2314 N N . PHE A 1 309 ? 1.494 -24.5 -34.344 1 88.56 309 PHE A N 1
ATOM 2315 C CA . PHE A 1 309 ? 1.948 -24.656 -32.969 1 88.56 309 PHE A CA 1
ATOM 2316 C C . PHE A 1 309 ? 1.849 -26.109 -32.531 1 88.56 309 PHE A C 1
ATOM 2318 O O . PHE A 1 309 ? 0.809 -26.75 -32.688 1 88.56 309 PHE A O 1
ATOM 2325 N N . ASP A 1 310 ? 2.936 -26.609 -32 1 91.81 310 ASP A N 1
ATOM 2326 C CA . ASP A 1 310 ? 2.865 -27.984 -31.516 1 91.81 310 ASP A CA 1
ATOM 2327 C C . ASP A 1 310 ? 3.178 -28.062 -30.031 1 91.81 310 ASP A C 1
ATOM 2329 O O . ASP A 1 310 ? 3.334 -29.141 -29.469 1 91.81 310 ASP A O 1
ATOM 2333 N N . CYS A 1 311 ? 3.352 -26.891 -29.391 1 94.94 311 CYS A N 1
ATOM 2334 C CA . CYS A 1 311 ? 3.486 -26.781 -27.953 1 94.94 311 CYS A CA 1
ATOM 2335 C C . CYS A 1 311 ? 2.568 -25.688 -27.406 1 94.94 311 CYS A C 1
ATOM 2337 O O . CYS A 1 311 ? 1.929 -24.969 -28.172 1 94.94 311 CYS A O 1
ATOM 2339 N N . THR A 1 312 ? 2.404 -25.625 -26.141 1 95.56 312 THR A N 1
ATOM 2340 C CA . THR A 1 312 ? 1.688 -24.547 -25.469 1 95.56 312 THR A CA 1
ATOM 2341 C C . THR A 1 312 ? 2.561 -23.891 -24.391 1 95.56 312 THR A C 1
ATOM 2343 O O . THR A 1 312 ? 3.43 -24.547 -23.828 1 95.56 312 THR A O 1
ATOM 2346 N N . PHE A 1 313 ? 2.326 -22.594 -24.203 1 96.5 313 PHE A N 1
ATOM 2347 C CA . PHE A 1 313 ? 3.131 -21.828 -23.25 1 96.5 313 PHE A CA 1
ATOM 2348 C C . PHE A 1 313 ? 2.246 -20.938 -22.391 1 96.5 313 PHE A C 1
ATOM 2350 O O . PHE A 1 313 ? 1.577 -20.031 -22.922 1 96.5 313 PHE A O 1
ATOM 2357 N N . PHE A 1 314 ? 2.309 -21.203 -21.078 1 97.12 314 PHE A N 1
ATOM 2358 C CA . PHE A 1 314 ? 1.669 -20.312 -20.125 1 97.12 314 PHE A CA 1
ATOM 2359 C C . PHE A 1 314 ? 2.686 -19.359 -19.5 1 97.12 314 PHE A C 1
ATOM 2361 O O . PHE A 1 314 ? 3.621 -19.781 -18.828 1 97.12 314 PHE A O 1
ATOM 2368 N N . LYS A 1 315 ? 2.49 -18.094 -19.734 1 96.19 315 LYS A N 1
ATOM 2369 C CA . LYS A 1 315 ? 3.326 -17.062 -19.125 1 96.19 315 LYS A CA 1
ATOM 2370 C C . LYS A 1 315 ? 2.629 -16.422 -17.938 1 96.19 315 LYS A C 1
ATOM 2372 O O . LYS A 1 315 ? 1.557 -15.828 -18.078 1 96.19 315 LYS A O 1
ATOM 2377 N N . SER A 1 316 ? 3.316 -16.562 -16.812 1 94.81 316 SER A N 1
ATOM 2378 C CA . SER A 1 316 ? 2.775 -16.016 -15.57 1 94.81 316 SER A CA 1
ATOM 2379 C C . SER A 1 316 ? 3.527 -14.758 -15.148 1 94.81 316 SER A C 1
ATOM 2381 O O . SER A 1 316 ? 4.762 -14.75 -15.109 1 94.81 316 SER A O 1
ATOM 2383 N N . VAL A 1 317 ? 2.812 -13.734 -14.891 1 89.88 317 VAL A N 1
ATOM 2384 C CA . VAL A 1 317 ? 3.408 -12.555 -14.266 1 89.88 317 VAL A CA 1
ATOM 2385 C C . VAL A 1 317 ? 2.789 -12.328 -12.891 1 89.88 317 VAL A C 1
ATOM 2387 O O . VAL A 1 317 ? 3.422 -11.742 -12.008 1 89.88 317 VAL A O 1
ATOM 2390 N N . GLY A 1 318 ? 1.647 -12.828 -12.695 1 92.75 318 GLY A N 1
ATOM 2391 C CA . GLY A 1 318 ? 0.948 -12.664 -11.43 1 92.75 318 GLY A CA 1
ATOM 2392 C C . GLY A 1 318 ? 0.102 -11.406 -11.367 1 92.75 318 GLY A C 1
ATOM 2393 O O . GLY A 1 318 ? 0.342 -10.461 -12.117 1 92.75 318 GLY A O 1
ATOM 2394 N N . THR A 1 319 ? -0.898 -11.398 -10.57 1 95.19 319 THR A N 1
ATOM 2395 C CA . THR A 1 319 ? -1.768 -10.25 -10.352 1 95.19 319 THR A CA 1
ATOM 2396 C C . THR A 1 319 ? -2.166 -10.141 -8.883 1 95.19 319 THR A C 1
ATOM 2398 O O . THR A 1 319 ? -2.258 -11.156 -8.18 1 95.19 319 THR A O 1
ATOM 2401 N N . ALA A 1 320 ? -2.441 -8.953 -8.484 1 97.75 320 ALA A N 1
ATOM 2402 C CA . ALA A 1 320 ? -2.699 -8.672 -7.074 1 97.75 320 ALA A CA 1
ATOM 2403 C C . ALA A 1 320 ? -3.998 -9.328 -6.613 1 97.75 320 ALA A C 1
ATOM 2405 O O . ALA A 1 320 ? -4.148 -9.656 -5.434 1 97.75 320 ALA A O 1
ATOM 2406 N N . ILE A 1 321 ? -4.887 -9.562 -7.52 1 98.38 321 ILE A N 1
ATOM 2407 C CA . ILE A 1 321 ? -6.18 -10.109 -7.125 1 98.38 321 ILE A CA 1
ATOM 2408 C C . ILE A 1 321 ? -6.004 -11.547 -6.645 1 98.38 321 ILE A C 1
ATOM 2410 O O . ILE A 1 321 ? -6.766 -12.023 -5.797 1 98.38 321 ILE A O 1
ATOM 2414 N N . GLN A 1 322 ? -4.961 -12.281 -7.16 1 98.69 322 GLN A N 1
ATOM 2415 C CA . GLN A 1 322 ? -4.648 -13.609 -6.629 1 98.69 322 GLN A CA 1
ATOM 2416 C C . GLN A 1 322 ? -4.312 -13.539 -5.145 1 98.69 322 GLN A C 1
ATOM 2418 O O . GLN A 1 322 ? -4.812 -14.336 -4.352 1 98.69 322 GLN A O 1
ATOM 2423 N N . ASP A 1 323 ? -3.525 -12.578 -4.77 1 98.81 323 ASP A N 1
ATOM 2424 C CA . ASP A 1 323 ? -3.074 -12.414 -3.391 1 98.81 323 ASP A CA 1
ATOM 2425 C C . ASP A 1 323 ? -4.227 -11.992 -2.48 1 98.81 323 ASP A C 1
ATOM 2427 O O . ASP A 1 323 ? -4.402 -12.555 -1.397 1 98.81 323 ASP A O 1
ATOM 2431 N N . VAL A 1 324 ? -5.043 -11.055 -2.92 1 98.81 324 VAL A N 1
ATOM 2432 C CA . VAL A 1 324 ? -6.109 -10.484 -2.104 1 98.81 324 VAL A CA 1
ATOM 2433 C C . VAL A 1 324 ? -7.176 -11.539 -1.829 1 98.81 324 VAL A C 1
ATOM 2435 O O . VAL A 1 324 ? -7.578 -11.742 -0.681 1 98.81 324 VAL A O 1
ATOM 2438 N N . LEU A 1 325 ? -7.57 -12.273 -2.885 1 98.81 325 LEU A N 1
ATOM 2439 C CA . LEU A 1 325 ? -8.594 -13.297 -2.701 1 98.81 325 LEU A CA 1
ATOM 2440 C C . LEU A 1 325 ? -8.07 -14.438 -1.835 1 98.81 325 LEU A C 1
ATOM 2442 O O . LEU A 1 325 ? -8.789 -14.945 -0.972 1 98.81 325 LEU A O 1
ATOM 2446 N N . THR A 1 326 ? -6.824 -14.828 -2.062 1 98.88 326 THR A N 1
ATOM 2447 C CA . THR A 1 326 ? -6.242 -15.914 -1.277 1 98.88 326 THR A CA 1
ATOM 2448 C C . THR A 1 326 ? -6.074 -15.492 0.181 1 98.88 326 THR A C 1
ATOM 2450 O O . THR A 1 326 ? -6.367 -16.266 1.093 1 98.88 326 THR A O 1
ATOM 2453 N N . ALA A 1 327 ? -5.633 -14.281 0.409 1 98.88 327 ALA A N 1
ATOM 2454 C CA . ALA A 1 327 ? -5.465 -13.773 1.77 1 98.88 327 ALA A CA 1
ATOM 2455 C C . ALA A 1 327 ? -6.805 -13.719 2.502 1 98.88 327 ALA A C 1
ATOM 2457 O O . ALA A 1 327 ? -6.887 -14.07 3.684 1 98.88 327 ALA A O 1
ATOM 2458 N N . ASP A 1 328 ? -7.832 -13.289 1.854 1 98.62 328 ASP A N 1
ATOM 2459 C CA . ASP A 1 328 ? -9.148 -13.219 2.482 1 98.62 328 ASP A CA 1
ATOM 2460 C C . ASP A 1 328 ? -9.656 -14.609 2.857 1 98.62 328 ASP A C 1
ATOM 2462 O O . ASP A 1 328 ? -10.312 -14.781 3.887 1 98.62 328 ASP A O 1
ATOM 2466 N N . LEU A 1 329 ? -9.375 -15.578 1.978 1 98.69 329 LEU A N 1
ATOM 2467 C CA . LEU A 1 329 ? -9.711 -16.953 2.316 1 98.69 329 LEU A CA 1
ATOM 2468 C C . LEU A 1 329 ? -8.977 -17.406 3.574 1 98.69 329 LEU A C 1
ATOM 2470 O O . LEU A 1 329 ? -9.57 -18.031 4.457 1 98.69 329 LEU A O 1
ATOM 2474 N N . VAL A 1 330 ? -7.699 -17.109 3.646 1 98.88 330 VAL A N 1
ATOM 2475 C CA . VAL A 1 330 ? -6.887 -17.469 4.805 1 98.88 330 VAL A CA 1
ATOM 2476 C C . VAL A 1 330 ? -7.453 -16.797 6.059 1 98.88 330 VAL A C 1
ATOM 2478 O O . VAL A 1 330 ? -7.547 -17.422 7.117 1 98.88 330 VAL A O 1
ATOM 2481 N N . VAL A 1 331 ? -7.844 -15.547 5.98 1 98.81 331 VAL A N 1
ATOM 2482 C CA . VAL A 1 331 ? -8.414 -14.812 7.105 1 98.81 331 VAL A CA 1
ATOM 2483 C C . VAL A 1 331 ? -9.703 -15.492 7.57 1 98.81 331 VAL A C 1
ATOM 2485 O O . VAL A 1 331 ? -9.891 -15.727 8.766 1 98.81 331 VAL A O 1
ATOM 2488 N N . GLN A 1 332 ? -10.539 -15.805 6.598 1 98.31 332 GLN A N 1
ATOM 2489 C CA . GLN A 1 332 ? -11.805 -16.453 6.914 1 98.31 332 GLN A CA 1
ATOM 2490 C C . GLN A 1 332 ? -11.578 -17.781 7.629 1 98.31 332 GLN A C 1
ATOM 2492 O O . GLN A 1 332 ? -12.156 -18.031 8.688 1 98.31 332 GLN A O 1
ATOM 2497 N N . LYS A 1 333 ? -10.727 -18.609 7.082 1 98.62 333 LYS A N 1
ATOM 2498 C CA . LYS A 1 333 ? -10.453 -19.922 7.656 1 98.62 333 LYS A CA 1
ATOM 2499 C C . LYS A 1 333 ? -9.797 -19.797 9.031 1 98.62 333 LYS A C 1
ATOM 2501 O O . LYS A 1 333 ? -10.078 -20.578 9.93 1 98.62 333 LYS A O 1
ATOM 2506 N N . SER A 1 334 ? -8.914 -18.844 9.125 1 98.81 334 SER A N 1
ATOM 2507 C CA . SER A 1 334 ? -8.234 -18.641 10.398 1 98.81 334 SER A CA 1
ATOM 2508 C C . SER A 1 334 ? -9.227 -18.234 11.492 1 98.81 334 SER A C 1
ATOM 2510 O O . SER A 1 334 ? -9.125 -18.703 12.625 1 98.81 334 SER A O 1
ATOM 2512 N N . LYS A 1 335 ? -10.141 -17.375 11.18 1 98.38 335 LYS A N 1
ATOM 2513 C CA . LYS A 1 335 ? -11.172 -17 12.133 1 98.38 335 LYS A CA 1
ATOM 2514 C C . LYS A 1 335 ? -12.008 -18.203 12.547 1 98.38 335 LYS A C 1
ATOM 2516 O O . LYS A 1 335 ? -12.289 -18.391 13.734 1 98.38 335 LYS A O 1
ATOM 2521 N N . GLU A 1 336 ? -12.359 -19.016 11.594 1 98.19 336 GLU A N 1
ATOM 2522 C CA . GLU A 1 336 ? -13.156 -20.203 11.852 1 98.19 336 GLU A CA 1
ATOM 2523 C C . GLU A 1 336 ? -12.414 -21.188 12.758 1 98.19 336 GLU A C 1
ATOM 2525 O O . GLU A 1 336 ? -13.031 -21.891 13.555 1 98.19 336 GLU A O 1
ATOM 2530 N N . GLN A 1 337 ? -11.125 -21.156 12.641 1 98.25 337 GLN A N 1
ATOM 2531 C CA . GLN A 1 337 ? -10.32 -22.141 13.367 1 98.25 337 GLN A CA 1
ATOM 2532 C C . GLN A 1 337 ? -9.648 -21.5 14.578 1 98.25 337 GLN A C 1
ATOM 2534 O O . GLN A 1 337 ? -8.875 -22.156 15.281 1 98.25 337 GLN A O 1
ATOM 2539 N N . ASN A 1 338 ? -9.875 -20.234 14.828 1 98.25 338 ASN A N 1
ATOM 2540 C CA . ASN A 1 338 ? -9.297 -19.484 15.93 1 98.25 338 ASN A CA 1
ATOM 2541 C C . ASN A 1 338 ? -7.77 -19.516 15.883 1 98.25 338 ASN A C 1
ATOM 2543 O O . ASN A 1 338 ? -7.117 -19.844 16.875 1 98.25 338 ASN A O 1
ATOM 2547 N N . ILE A 1 339 ? -7.285 -19.297 14.766 1 98.44 339 ILE A N 1
ATOM 2548 C CA . ILE A 1 339 ? -5.848 -19.234 14.523 1 98.44 339 ILE A CA 1
ATOM 2549 C C . ILE A 1 339 ? -5.418 -17.781 14.336 1 98.44 339 ILE A C 1
ATOM 2551 O O . ILE A 1 339 ? -6.133 -17 13.719 1 98.44 339 ILE A O 1
ATOM 2555 N N . GLY A 1 340 ? -4.215 -17.438 14.789 1 98.38 340 GLY A N 1
ATOM 2556 C CA . GLY A 1 340 ? -3.668 -16.109 14.648 1 98.38 340 GLY A CA 1
ATOM 2557 C C . GLY A 1 340 ? -3.771 -15.281 15.914 1 98.38 340 GLY A C 1
ATOM 2558 O O . GLY A 1 340 ? -4.156 -15.797 16.969 1 98.38 340 GLY A O 1
ATOM 2559 N N . LEU A 1 341 ? -3.307 -14.039 15.836 1 98.44 341 LEU A N 1
ATOM 2560 C CA . LEU A 1 341 ? -3.314 -13.141 16.984 1 98.44 341 LEU A CA 1
ATOM 2561 C C . LEU A 1 341 ? -4.176 -11.914 16.703 1 98.44 341 LEU A C 1
ATOM 2563 O O . LEU A 1 341 ? -3.934 -11.188 15.742 1 98.44 341 LEU A O 1
ATOM 2567 N N . GLU A 1 342 ? -5.188 -11.695 17.5 1 98.19 342 GLU A N 1
ATOM 2568 C CA . GLU A 1 342 ? -5.992 -10.484 17.422 1 98.19 342 GLU A CA 1
ATOM 2569 C C . GLU A 1 342 ? -5.344 -9.328 18.172 1 98.19 342 GLU A C 1
ATOM 2571 O O . GLU A 1 342 ? -4.977 -9.477 19.344 1 98.19 342 GLU A O 1
ATOM 2576 N N . VAL A 1 343 ? -5.199 -8.227 17.516 1 98.25 343 VAL A N 1
ATOM 2577 C CA . VAL A 1 343 ? -4.59 -7.055 18.125 1 98.25 343 VAL A CA 1
ATOM 2578 C C . VAL A 1 343 ? -5.582 -5.895 18.125 1 98.25 343 VAL A C 1
ATOM 2580 O O . VAL A 1 343 ? -6.164 -5.57 17.078 1 98.25 343 VAL A O 1
ATOM 2583 N N . ASP A 1 344 ? -5.816 -5.273 19.266 1 97.56 344 ASP A N 1
ATOM 2584 C CA . ASP A 1 344 ? -6.625 -4.062 19.344 1 97.56 344 ASP A CA 1
ATOM 2585 C C . ASP A 1 344 ? -5.832 -2.838 18.891 1 97.56 344 ASP A C 1
ATOM 2587 O O . ASP A 1 344 ? -4.867 -2.441 19.547 1 97.56 344 ASP A O 1
ATOM 2591 N N . MET A 1 345 ? -6.27 -2.201 17.844 1 97.69 345 MET A N 1
ATOM 2592 C CA . MET A 1 345 ? -5.5 -1.112 17.266 1 97.69 345 MET A CA 1
ATOM 2593 C C . MET A 1 345 ? -6.078 0.242 17.656 1 97.69 345 MET A C 1
ATOM 2595 O O . MET A 1 345 ? -5.707 1.271 17.094 1 97.69 345 MET A O 1
ATOM 2599 N N . SER A 1 346 ? -7.035 0.239 18.625 1 94.94 346 SER A N 1
ATOM 2600 C CA . SER A 1 346 ? -7.613 1.498 19.078 1 94.94 346 SER A CA 1
ATOM 2601 C C . SER A 1 346 ? -6.715 2.184 20.109 1 94.94 346 SER A C 1
ATOM 2603 O O . SER A 1 346 ? -5.926 1.526 20.781 1 94.94 346 SER A O 1
ATOM 2605 N N . MET B 1 1 ? 7.453 -7.98 14.109 1 97.94 1 MET B N 1
ATOM 2606 C CA . MET B 1 1 ? 6.695 -6.824 13.633 1 97.94 1 MET B CA 1
ATOM 2607 C C . MET B 1 1 ? 6.035 -6.09 14.797 1 97.94 1 MET B C 1
ATOM 2609 O O . MET B 1 1 ? 5.363 -6.707 15.625 1 97.94 1 MET B O 1
ATOM 2613 N N . LEU B 1 2 ? 6.316 -4.828 14.867 1 98.81 2 LEU B N 1
ATOM 2614 C CA . LEU B 1 2 ? 5.777 -4.031 15.961 1 98.81 2 LEU B CA 1
ATOM 2615 C C . LEU B 1 2 ? 4.402 -3.475 15.602 1 98.81 2 LEU B C 1
ATOM 2617 O O . LEU B 1 2 ? 4.227 -2.896 14.531 1 98.81 2 LEU B O 1
ATOM 2621 N N . MET B 1 3 ? 3.412 -3.711 16.453 1 98.88 3 MET B N 1
ATOM 2622 C CA . MET B 1 3 ? 2.062 -3.176 16.297 1 98.88 3 MET B CA 1
ATOM 2623 C C . MET B 1 3 ? 1.831 -1.991 17.219 1 98.88 3 MET B C 1
ATOM 2625 O O . MET B 1 3 ? 2.008 -2.105 18.438 1 98.88 3 MET B O 1
ATOM 2629 N N . LEU B 1 4 ? 1.439 -0.894 16.672 1 98.94 4 LEU B N 1
ATOM 2630 C CA . LEU B 1 4 ? 1.204 0.311 17.453 1 98.94 4 LEU B CA 1
ATOM 2631 C C . LEU B 1 4 ? -0.215 0.829 17.25 1 98.94 4 LEU B C 1
ATOM 2633 O O . LEU B 1 4 ? -0.561 1.281 16.156 1 98.94 4 LEU B O 1
ATOM 2637 N N . SER B 1 5 ? -1.002 0.776 18.328 1 98.81 5 SER B N 1
ATOM 2638 C CA . SER B 1 5 ? -2.396 1.205 18.297 1 98.81 5 SER B CA 1
ATOM 2639 C C . SER B 1 5 ? -2.506 2.727 18.312 1 98.81 5 SER B C 1
ATOM 2641 O O . SER B 1 5 ? -1.503 3.424 18.469 1 98.81 5 SER B O 1
ATOM 2643 N N . GLU B 1 6 ? -3.756 3.229 18.125 1 98.5 6 GLU B N 1
ATOM 2644 C CA . GLU B 1 6 ? -4.004 4.66 18.234 1 98.5 6 GLU B CA 1
ATOM 2645 C C . GLU B 1 6 ? -3.551 5.188 19.594 1 98.5 6 GLU B C 1
ATOM 2647 O O . GLU B 1 6 ? -2.941 6.254 19.688 1 98.5 6 GLU B O 1
ATOM 2652 N N . SER B 1 7 ? -3.822 4.461 20.641 1 98.56 7 SER B N 1
ATOM 2653 C CA . SER B 1 7 ? -3.441 4.848 21.984 1 98.56 7 SER B CA 1
ATOM 2654 C C . SER B 1 7 ? -1.926 4.898 22.141 1 98.56 7 SER B C 1
ATOM 2656 O O . SER B 1 7 ? -1.396 5.777 22.828 1 98.56 7 SER B O 1
ATOM 2658 N N . ASP B 1 8 ? -1.233 3.879 21.578 1 98.81 8 ASP B N 1
ATOM 2659 C CA . ASP B 1 8 ? 0.226 3.875 21.625 1 98.81 8 ASP B CA 1
ATOM 2660 C C . ASP B 1 8 ? 0.8 5.117 20.938 1 98.81 8 ASP B C 1
ATOM 2662 O O . ASP B 1 8 ? 1.718 5.75 21.469 1 98.81 8 ASP B O 1
ATOM 2666 N N . VAL B 1 9 ? 0.255 5.492 19.75 1 98.81 9 VAL B N 1
ATOM 2667 C CA . VAL B 1 9 ? 0.721 6.645 18.984 1 98.81 9 VAL B CA 1
ATOM 2668 C C . VAL B 1 9 ? 0.531 7.918 19.812 1 98.81 9 VAL B C 1
ATOM 2670 O O . VAL B 1 9 ? 1.442 8.742 19.906 1 98.81 9 VAL B O 1
ATOM 2673 N N . LYS B 1 10 ? -0.635 8.047 20.438 1 97.94 10 LYS B N 1
ATOM 2674 C CA . LYS B 1 10 ? -0.94 9.219 21.266 1 97.94 10 LYS B CA 1
ATOM 2675 C C . LYS B 1 10 ? 0.027 9.336 22.438 1 97.94 10 LYS B C 1
ATOM 2677 O O . LYS B 1 10 ? 0.388 10.445 22.844 1 97.94 10 LYS B O 1
ATOM 2682 N N . ARG B 1 11 ? 0.448 8.266 22.906 1 97.88 11 ARG B N 1
ATOM 2683 C CA . ARG B 1 11 ? 1.321 8.219 24.078 1 97.88 11 ARG B CA 1
ATOM 2684 C C . ARG B 1 11 ? 2.74 8.648 23.719 1 97.88 11 ARG B C 1
ATOM 2686 O O . ARG B 1 11 ? 3.404 9.336 24.5 1 97.88 11 ARG B O 1
ATOM 2693 N N . VAL B 1 12 ? 3.156 8.336 22.531 1 98.06 12 VAL B N 1
ATOM 2694 C CA . VAL B 1 12 ? 4.586 8.453 22.25 1 98.06 12 VAL B CA 1
ATOM 2695 C C . VAL B 1 12 ? 4.852 9.703 21.422 1 98.06 12 VAL B C 1
ATOM 2697 O O . VAL B 1 12 ? 5.941 10.281 21.484 1 98.06 12 VAL B O 1
ATOM 2700 N N . LEU B 1 13 ? 3.902 10.141 20.625 1 98.5 13 LEU B N 1
ATOM 2701 C CA . LEU B 1 13 ? 4.125 11.219 19.672 1 98.5 13 LEU B CA 1
ATOM 2702 C C . LEU B 1 13 ? 3.709 12.562 20.25 1 98.5 13 LEU B C 1
ATOM 2704 O O . LEU B 1 13 ? 2.521 12.797 20.484 1 98.5 13 LEU B O 1
ATOM 2708 N N . THR B 1 14 ? 4.629 13.43 20.484 1 98.5 14 THR B N 1
ATOM 2709 C CA . THR B 1 14 ? 4.316 14.789 20.906 1 98.5 14 THR B CA 1
ATOM 2710 C C . THR B 1 14 ? 4.168 15.719 19.719 1 98.5 14 THR B C 1
ATOM 2712 O O . THR B 1 14 ? 4.742 15.469 18.656 1 98.5 14 THR B O 1
ATOM 2715 N N . MET B 1 15 ? 3.445 16.766 19.891 1 98.62 15 MET B N 1
ATOM 2716 C CA . MET B 1 15 ? 3.279 17.734 18.812 1 98.62 15 MET B CA 1
ATOM 2717 C C . MET B 1 15 ? 4.613 18.375 18.438 1 98.62 15 MET B C 1
ATOM 2719 O O . MET B 1 15 ? 4.871 18.641 17.266 1 98.62 15 MET B O 1
ATOM 2723 N N . LYS B 1 16 ? 5.426 18.594 19.422 1 98.5 16 LYS B N 1
ATOM 2724 C CA . LYS B 1 16 ? 6.75 19.156 19.172 1 98.5 16 LYS B CA 1
ATOM 2725 C C . LYS B 1 16 ? 7.562 18.266 18.25 1 98.5 16 LYS B C 1
ATOM 2727 O O . LYS B 1 16 ? 8.156 18.734 17.266 1 98.5 16 LYS B O 1
ATOM 2732 N N . ASP B 1 17 ? 7.547 16.938 18.547 1 98.19 17 ASP B N 1
ATOM 2733 C CA . ASP B 1 17 ? 8.219 15.953 17.703 1 98.19 17 ASP B CA 1
ATOM 2734 C C . ASP B 1 17 ? 7.633 15.945 16.297 1 98.19 17 ASP B C 1
ATOM 2736 O O . ASP B 1 17 ? 8.367 15.852 15.312 1 98.19 17 ASP B O 1
ATOM 2740 N N . CYS B 1 18 ? 6.383 16.016 16.266 1 98.81 18 CYS B N 1
ATOM 2741 C CA . CYS B 1 18 ? 5.676 15.961 14.992 1 98.81 18 CYS B CA 1
ATOM 2742 C C . CYS B 1 18 ? 6.023 17.172 14.125 1 98.81 18 CYS B C 1
ATOM 2744 O O . CYS B 1 18 ? 6.234 17.031 12.922 1 98.81 18 CYS B O 1
ATOM 2746 N N . LEU B 1 19 ? 6.105 18.359 14.703 1 98.81 19 LEU B N 1
ATOM 2747 C CA . LEU B 1 19 ? 6.488 19.578 13.984 1 98.81 19 LEU B CA 1
ATOM 2748 C C . LEU B 1 19 ? 7.891 19.438 13.406 1 98.81 19 LEU B C 1
ATOM 2750 O O . LEU B 1 19 ? 8.117 19.766 12.234 1 98.81 19 LEU B O 1
ATOM 2754 N N . GLN B 1 20 ? 8.742 18.891 14.156 1 98.38 20 GLN B N 1
ATOM 2755 C CA . GLN B 1 20 ? 10.133 18.781 13.734 1 98.38 20 GLN B CA 1
ATOM 2756 C C . GLN B 1 20 ? 10.281 17.797 12.578 1 98.38 20 GLN B C 1
ATOM 2758 O O . GLN B 1 20 ? 10.961 18.109 11.586 1 98.38 20 GLN B O 1
ATOM 2763 N N . VAL B 1 21 ? 9.68 16.672 12.688 1 98.5 21 VAL B N 1
ATOM 2764 C CA . VAL B 1 21 ? 9.836 15.648 11.656 1 98.5 21 VAL B CA 1
ATOM 2765 C C . VAL B 1 21 ? 9.133 16.094 10.375 1 98.5 21 VAL B C 1
ATOM 2767 O O . VAL B 1 21 ? 9.609 15.812 9.266 1 98.5 21 VAL B O 1
ATOM 2770 N N . ASN B 1 22 ? 8.07 16.844 10.492 1 98.69 22 ASN B N 1
ATOM 2771 C CA . ASN B 1 22 ? 7.367 17.281 9.289 1 98.69 22 ASN B CA 1
ATOM 2772 C C . ASN B 1 22 ? 8.047 18.484 8.641 1 98.69 22 ASN B C 1
ATOM 2774 O O . ASN B 1 22 ? 7.941 18.688 7.43 1 98.69 22 ASN B O 1
ATOM 2778 N N . ARG B 1 23 ? 8.773 19.297 9.453 1 98.38 23 ARG B N 1
ATOM 2779 C CA . ARG B 1 23 ? 9.664 20.281 8.852 1 98.38 23 ARG B CA 1
ATOM 2780 C C . ARG B 1 23 ? 10.609 19.625 7.855 1 98.38 23 ARG B C 1
ATOM 2782 O O . ARG B 1 23 ? 10.758 20.094 6.727 1 98.38 23 ARG B O 1
ATOM 2789 N N . LEU B 1 24 ? 11.156 18.531 8.242 1 97.62 24 LEU B N 1
ATOM 2790 C CA . LEU B 1 24 ? 12.047 17.75 7.383 1 97.62 24 LEU B CA 1
ATOM 2791 C C . LEU B 1 24 ? 11.297 17.203 6.172 1 97.62 24 LEU B C 1
ATOM 2793 O O . LEU B 1 24 ? 11.82 17.219 5.055 1 97.62 24 LEU B O 1
ATOM 2797 N N . ALA B 1 25 ? 10.117 16.719 6.371 1 98.44 25 ALA B N 1
ATOM 2798 C CA . ALA B 1 25 ? 9.32 16.156 5.285 1 98.44 25 ALA B CA 1
ATOM 2799 C C . ALA B 1 25 ? 9.062 17.188 4.199 1 98.44 25 ALA B C 1
ATOM 2801 O O . ALA B 1 25 ? 9.242 16.922 3.012 1 98.44 25 ALA B O 1
ATOM 2802 N N . PHE B 1 26 ? 8.664 18.391 4.605 1 98.38 26 PHE B N 1
ATOM 2803 C CA . PHE B 1 26 ? 8.375 19.438 3.645 1 98.38 26 PHE B CA 1
ATOM 2804 C C . PHE B 1 26 ? 9.633 19.859 2.895 1 98.38 26 PHE B C 1
ATOM 2806 O O . PHE B 1 26 ? 9.586 20.125 1.691 1 98.38 26 PHE B O 1
ATOM 2813 N N . GLN B 1 27 ? 10.727 19.922 3.586 1 97.94 27 GLN B N 1
ATOM 2814 C CA . GLN B 1 27 ? 11.992 20.266 2.949 1 97.94 27 GLN B CA 1
ATOM 2815 C C . GLN B 1 27 ? 12.414 19.203 1.94 1 97.94 27 GLN B C 1
ATOM 2817 O O . GLN B 1 27 ? 12.906 19.531 0.856 1 97.94 27 GLN B O 1
ATOM 2822 N N . ALA B 1 28 ? 12.211 17.969 2.293 1 97.44 28 ALA B N 1
ATOM 2823 C CA . ALA B 1 28 ? 12.547 16.859 1.398 1 97.44 28 ALA B CA 1
ATOM 2824 C C . ALA B 1 28 ? 11.727 16.922 0.115 1 97.44 28 ALA B C 1
ATOM 2826 O O . ALA B 1 28 ? 12.234 16.641 -0.972 1 97.44 28 ALA B O 1
ATOM 2827 N N . VAL B 1 29 ? 10.477 17.266 0.253 1 96.81 29 VAL B N 1
ATOM 2828 C CA . VAL B 1 29 ? 9.602 17.422 -0.904 1 96.81 29 VAL B CA 1
ATOM 2829 C C . VAL B 1 29 ? 10.086 18.562 -1.779 1 96.81 29 VAL B C 1
ATOM 2831 O O . VAL B 1 29 ? 10.188 18.422 -3 1 96.81 29 VAL B O 1
ATOM 2834 N N . ALA B 1 30 ? 10.406 19.672 -1.163 1 96.25 30 ALA B N 1
ATOM 2835 C CA . ALA B 1 30 ? 10.836 20.859 -1.901 1 96.25 30 ALA B CA 1
ATOM 2836 C C . ALA B 1 30 ? 12.164 20.609 -2.613 1 96.25 30 ALA B C 1
ATOM 2838 O O . ALA B 1 30 ? 12.375 21.078 -3.73 1 96.25 30 ALA B O 1
ATOM 2839 N N . ALA B 1 31 ? 13.023 19.828 -2.006 1 95.69 31 ALA B N 1
ATOM 2840 C CA . ALA B 1 31 ? 14.352 19.547 -2.555 1 95.69 31 ALA B CA 1
ATOM 2841 C C . ALA B 1 31 ? 14.289 18.375 -3.543 1 95.69 31 ALA B C 1
ATOM 2843 O O . ALA B 1 31 ? 15.305 18.031 -4.148 1 95.69 31 ALA B O 1
ATOM 2844 N N . ASP B 1 32 ? 13.141 17.734 -3.627 1 94.94 32 ASP B N 1
ATOM 2845 C CA . ASP B 1 32 ? 12.93 16.594 -4.516 1 94.94 32 ASP B CA 1
ATOM 2846 C C . ASP B 1 32 ? 13.844 15.43 -4.141 1 94.94 32 ASP B C 1
ATOM 2848 O O . ASP B 1 32 ? 14.453 14.805 -5.012 1 94.94 32 ASP B O 1
ATOM 2852 N N . THR B 1 33 ? 13.984 15.234 -2.859 1 94.88 33 THR B N 1
ATOM 2853 C CA . THR B 1 33 ? 14.852 14.156 -2.387 1 94.88 33 THR B CA 1
ATOM 2854 C C . THR B 1 33 ? 14.023 13.016 -1.811 1 94.88 33 THR B C 1
ATOM 2856 O O . THR B 1 33 ? 14.562 11.953 -1.477 1 94.88 33 THR B O 1
ATOM 2859 N N . ALA B 1 34 ? 12.75 13.195 -1.725 1 96.19 34 ALA B N 1
ATOM 2860 C CA . ALA B 1 34 ? 11.844 12.133 -1.292 1 96.19 34 ALA B CA 1
ATOM 2861 C C . ALA B 1 34 ? 11.188 11.453 -2.488 1 96.19 34 ALA B C 1
ATOM 2863 O O . ALA B 1 34 ? 10.828 12.117 -3.467 1 96.19 34 ALA B O 1
ATOM 2864 N N . GLN B 1 35 ? 11.102 10.133 -2.449 1 96.12 35 GLN B N 1
ATOM 2865 C CA . GLN B 1 35 ? 10.305 9.406 -3.424 1 96.12 35 GLN B CA 1
ATOM 2866 C C . GLN B 1 35 ? 8.836 9.344 -3.002 1 96.12 35 GLN B C 1
ATOM 2868 O O . GLN B 1 35 ? 8.5 8.703 -2.006 1 96.12 35 GLN B O 1
ATOM 2873 N N . VAL B 1 36 ? 8 10.008 -3.707 1 96.56 36 VAL B N 1
ATOM 2874 C CA . VAL B 1 36 ? 6.57 10.016 -3.41 1 96.56 36 VAL B CA 1
ATOM 2875 C C . VAL B 1 36 ? 5.773 9.82 -4.699 1 96.56 36 VAL B C 1
ATOM 2877 O O . VAL B 1 36 ? 5.227 10.773 -5.25 1 96.56 36 VAL B O 1
ATOM 2880 N N . PRO B 1 37 ? 5.656 8.625 -5.121 1 94.81 37 PRO B N 1
ATOM 2881 C CA . PRO B 1 37 ? 4.859 8.406 -6.332 1 94.81 37 PRO B CA 1
ATOM 2882 C C . PRO B 1 37 ? 3.398 8.82 -6.16 1 94.81 37 PRO B C 1
ATOM 2884 O O . PRO B 1 37 ? 2.906 8.906 -5.031 1 94.81 37 PRO B O 1
ATOM 2887 N N . THR B 1 38 ? 2.77 9.078 -7.301 1 89.75 38 THR B N 1
ATOM 2888 C CA . THR B 1 38 ? 1.344 9.391 -7.262 1 89.75 38 THR B CA 1
ATOM 2889 C C . THR B 1 38 ? 0.56 8.242 -6.633 1 89.75 38 THR B C 1
ATOM 2891 O O . THR B 1 38 ? 0.817 7.07 -6.926 1 89.75 38 THR B O 1
ATOM 2894 N N . ARG B 1 39 ? -0.324 8.562 -5.887 1 88 39 ARG B N 1
ATOM 2895 C CA . ARG B 1 39 ? -1.12 7.586 -5.156 1 88 39 ARG B CA 1
ATOM 2896 C C . ARG B 1 39 ? -1.919 6.703 -6.109 1 88 39 ARG B C 1
ATOM 2898 O O . ARG B 1 39 ? -2.182 7.094 -7.25 1 88 39 ARG B O 1
ATOM 2905 N N . LEU B 1 40 ? -2.225 5.488 -5.582 1 93.19 40 LEU B N 1
ATOM 2906 C CA . LEU B 1 40 ? -3.207 4.613 -6.219 1 93.19 40 LEU B CA 1
ATOM 2907 C C . LEU B 1 40 ? -4.523 4.625 -5.449 1 93.19 40 LEU B C 1
ATOM 2909 O O . LEU B 1 40 ? -4.543 4.922 -4.254 1 93.19 40 LEU B O 1
ATOM 2913 N N . GLY B 1 41 ? -5.57 4.355 -6.18 1 94.38 41 GLY B N 1
ATOM 2914 C CA . GLY B 1 41 ? -6.867 4.32 -5.523 1 94.38 41 GLY B CA 1
ATOM 2915 C C . GLY B 1 41 ? -7.746 3.176 -6 1 94.38 41 GLY B C 1
ATOM 2916 O O . GLY B 1 41 ? -7.656 2.756 -7.152 1 94.38 41 GLY B O 1
ATOM 2917 N N . LEU B 1 42 ? -8.461 2.627 -5.07 1 96.44 42 LEU B N 1
ATOM 2918 C CA . LEU B 1 42 ? -9.578 1.724 -5.355 1 96.44 42 LEU B CA 1
ATOM 2919 C C . LEU B 1 42 ? -10.906 2.373 -5 1 96.44 42 LEU B C 1
ATOM 2921 O O . LEU B 1 42 ? -11.117 2.791 -3.859 1 96.44 42 LEU B O 1
ATOM 2925 N N . ALA B 1 43 ? -11.766 2.48 -5.965 1 93.06 43 ALA B N 1
ATOM 2926 C CA . ALA B 1 43 ? -13.102 2.996 -5.703 1 93.06 43 ALA B CA 1
ATOM 2927 C C . ALA B 1 43 ? -13.961 1.959 -4.98 1 93.06 43 ALA B C 1
ATOM 2929 O O . ALA B 1 43 ? -13.789 0.754 -5.18 1 93.06 43 ALA B O 1
ATOM 2930 N N . TYR B 1 44 ? -14.766 2.383 -4.125 1 93.12 44 TYR B N 1
ATOM 2931 C CA . TYR B 1 44 ? -15.68 1.492 -3.424 1 93.12 44 TYR B CA 1
ATOM 2932 C C . TYR B 1 44 ? -17.125 1.985 -3.541 1 93.12 44 TYR B C 1
ATOM 2934 O O . TYR B 1 44 ? -17.406 3.145 -3.234 1 93.12 44 TYR B O 1
ATOM 2942 N N . ALA B 1 45 ? -17.969 1.133 -4.027 1 85.5 45 ALA B N 1
ATOM 2943 C CA . ALA B 1 45 ? -19.406 1.394 -4.09 1 85.5 45 ALA B CA 1
ATOM 2944 C C . ALA B 1 45 ? -20.141 0.667 -2.971 1 85.5 45 ALA B C 1
ATOM 2946 O O . ALA B 1 45 ? -20.203 -0.564 -2.953 1 85.5 45 ALA B O 1
ATOM 2947 N N . ASP B 1 46 ? -20.672 1.368 -2.066 1 80.06 46 ASP B N 1
ATOM 2948 C CA . ASP B 1 46 ? -21.375 0.76 -0.947 1 80.06 46 ASP B CA 1
ATOM 2949 C C . ASP B 1 46 ? -22.719 0.171 -1.398 1 80.06 46 ASP B C 1
ATOM 2951 O O . ASP B 1 46 ? -23.594 0.897 -1.87 1 80.06 46 ASP B O 1
ATOM 2955 N N . PRO B 1 47 ? -22.875 -1.12 -1.37 1 71.19 47 PRO B N 1
ATOM 2956 C CA . PRO B 1 47 ? -24.109 -1.739 -1.854 1 71.19 47 PRO B CA 1
ATOM 2957 C C . PRO B 1 47 ? -25.344 -1.25 -1.106 1 71.19 47 PRO B C 1
ATOM 2959 O O . PRO B 1 47 ? -26.453 -1.339 -1.626 1 71.19 47 PRO B O 1
ATOM 2962 N N . GLY B 1 48 ? -25.328 -0.988 0.176 1 62.69 48 GLY B N 1
ATOM 2963 C CA . GLY B 1 48 ? -26.484 -0.515 0.934 1 62.69 48 GLY B CA 1
ATOM 2964 C C . GLY B 1 48 ? -26.922 0.884 0.542 1 62.69 48 GLY B C 1
ATOM 2965 O O . GLY B 1 48 ? -27.953 1.371 1.012 1 62.69 48 GLY B O 1
ATOM 2966 N N . VAL B 1 49 ? -26.234 1.484 -0.116 1 57.06 49 VAL B N 1
ATOM 2967 C CA . VAL B 1 49 ? -26.609 2.838 -0.519 1 57.06 49 VAL B CA 1
ATOM 2968 C C . VAL B 1 49 ? -27.141 2.824 -1.948 1 57.06 49 VAL B C 1
ATOM 2970 O O . VAL B 1 49 ? -26.484 2.33 -2.863 1 57.06 49 VAL B O 1
ATOM 2973 N N . SER B 1 50 ? -28.609 2.371 -2.078 1 47.16 50 SER B N 1
ATOM 2974 C CA . SER B 1 50 ? -29.344 2.473 -3.34 1 47.16 50 SER B CA 1
ATOM 2975 C C . SER B 1 50 ? -28.781 3.598 -4.207 1 47.16 50 SER B C 1
ATOM 2977 O O . SER B 1 50 ? -28.484 4.684 -3.707 1 47.16 50 SER B O 1
ATOM 2979 N N . ASN B 1 51 ? -28.25 3.229 -5.281 1 42.94 51 ASN B N 1
ATOM 2980 C CA . ASN B 1 51 ? -27.859 4.227 -6.27 1 42.94 51 ASN B CA 1
ATOM 2981 C C . ASN B 1 51 ? -28.953 5.281 -6.457 1 42.94 51 ASN B C 1
ATOM 2983 O O . ASN B 1 51 ? -29.062 5.883 -7.527 1 42.94 51 ASN B O 1
ATOM 2987 N N . SER B 1 52 ? -30.297 4.906 -5.98 1 34.59 52 SER B N 1
ATOM 2988 C CA . SER B 1 52 ? -31.312 5.828 -6.48 1 34.59 52 SER B CA 1
ATOM 2989 C C . SER B 1 52 ? -30.781 7.258 -6.527 1 34.59 52 SER B C 1
ATOM 2991 O O . SER B 1 52 ? -31.016 7.98 -7.496 1 34.59 52 SER B O 1
ATOM 2993 N N . SER B 1 53 ? -31.422 8.023 -5.383 1 33.69 53 SER B N 1
ATOM 2994 C CA . SER B 1 53 ? -31.578 9.477 -5.48 1 33.69 53 SER B CA 1
ATOM 2995 C C . SER B 1 53 ? -30.328 10.141 -6.02 1 33.69 53 SER B C 1
ATOM 2997 O O . SER B 1 53 ? -29.266 9.508 -6.082 1 33.69 53 SER B O 1
ATOM 2999 N N . SER B 1 54 ? -30.344 11.594 -5.652 1 31.73 54 SER B N 1
ATOM 3000 C CA . SER B 1 54 ? -29.766 12.828 -6.184 1 31.73 54 SER B CA 1
ATOM 3001 C C . SER B 1 54 ? -28.266 12.695 -6.391 1 31.73 54 SER B C 1
ATOM 3003 O O . SER B 1 54 ? -27.75 12.953 -7.484 1 31.73 54 SER B O 1
ATOM 3005 N N . SER B 1 55 ? -27.656 13.578 -5.559 1 34.56 55 SER B N 1
ATOM 3006 C CA . SER B 1 55 ? -26.438 14.367 -5.535 1 34.56 55 SER B CA 1
ATOM 3007 C C . SER B 1 55 ? -25.203 13.477 -5.656 1 34.56 55 SER B C 1
ATOM 3009 O O . SER B 1 55 ? -25.297 12.25 -5.523 1 34.56 55 SER B O 1
ATOM 3011 N N . GLU B 1 56 ? -23.969 14.156 -5.438 1 39.59 56 GLU B N 1
ATOM 3012 C CA . GLU B 1 56 ? -22.547 14.453 -5.219 1 39.59 56 GLU B CA 1
ATOM 3013 C C . GLU B 1 56 ? -21.938 13.477 -4.223 1 39.59 56 GLU B C 1
ATOM 3015 O O . GLU B 1 56 ? -20.969 13.82 -3.527 1 39.59 56 GLU B O 1
ATOM 3020 N N . ALA B 1 57 ? -22.688 12.531 -3.807 1 44.53 57 ALA B N 1
ATOM 3021 C CA . ALA B 1 57 ? -21.938 11.898 -2.715 1 44.53 57 ALA B CA 1
ATOM 3022 C C . ALA B 1 57 ? -20.562 11.422 -3.188 1 44.53 57 ALA B C 1
ATOM 3024 O O . ALA B 1 57 ? -20.469 10.734 -4.203 1 44.53 57 ALA B O 1
ATOM 3025 N N . ALA B 1 58 ? -19.562 12.039 -2.857 1 59.03 58 ALA B N 1
ATOM 3026 C CA . ALA B 1 58 ? -18.156 11.758 -3.152 1 59.03 58 ALA B CA 1
ATOM 3027 C C . ALA B 1 58 ? -17.875 10.258 -3.076 1 59.03 58 ALA B C 1
ATOM 3029 O O . ALA B 1 58 ? -18.359 9.57 -2.18 1 59.03 58 ALA B O 1
ATOM 3030 N N . GLN B 1 59 ? -17.656 9.547 -4.172 1 74.56 59 GLN B N 1
ATOM 3031 C CA . GLN B 1 59 ? -17.219 8.164 -4.27 1 74.56 59 GLN B CA 1
ATOM 3032 C C . GLN B 1 59 ? -16.219 7.82 -3.164 1 74.56 59 GLN B C 1
ATOM 3034 O O . GLN B 1 59 ? -15.352 8.625 -2.834 1 74.56 59 GLN B O 1
ATOM 3039 N N . ASP B 1 60 ? -16.656 6.668 -2.455 1 89.75 60 ASP B N 1
ATOM 3040 C CA . ASP B 1 60 ? -15.727 6.18 -1.441 1 89.75 60 ASP B CA 1
ATOM 3041 C C . ASP B 1 60 ? -14.469 5.598 -2.086 1 89.75 60 ASP B C 1
ATOM 3043 O O . ASP B 1 60 ? -14.531 5.043 -3.186 1 89.75 60 ASP B O 1
ATOM 3047 N N . TRP B 1 61 ? -13.352 5.906 -1.438 1 93.19 61 TRP B N 1
ATOM 3048 C CA . TRP B 1 61 ? -12.07 5.469 -1.989 1 93.19 61 TRP B CA 1
ATOM 3049 C C . TRP B 1 61 ? -11.195 4.855 -0.905 1 93.19 61 TRP B C 1
ATOM 3051 O O . TRP B 1 61 ? -11.359 5.152 0.28 1 93.19 61 TRP B O 1
ATOM 3061 N N . THR B 1 62 ? -10.398 3.969 -1.31 1 96.88 62 THR B N 1
ATOM 3062 C CA . THR B 1 62 ? -9.195 3.611 -0.564 1 96.88 62 THR B CA 1
ATOM 3063 C C . THR B 1 62 ? -7.945 4.023 -1.329 1 96.88 62 THR B C 1
ATOM 3065 O O . THR B 1 62 ? -7.793 3.693 -2.506 1 96.88 62 THR B O 1
ATOM 3068 N N . LEU B 1 63 ? -7.125 4.75 -0.661 1 96.44 63 LEU B N 1
ATOM 3069 C CA . LEU B 1 63 ? -5.93 5.289 -1.3 1 96.44 63 LEU B CA 1
ATOM 3070 C C . LEU B 1 63 ? -4.672 4.645 -0.725 1 96.44 63 LEU B C 1
ATOM 3072 O O . LEU B 1 63 ? -4.598 4.383 0.477 1 96.44 63 LEU B O 1
ATOM 3076 N N . PHE B 1 64 ? -3.721 4.328 -1.568 1 98.12 64 PHE B N 1
ATOM 3077 C CA . PHE B 1 64 ? -2.426 3.744 -1.235 1 98.12 64 PHE B CA 1
ATOM 3078 C C . PHE B 1 64 ? -1.295 4.711 -1.569 1 98.12 64 PHE B C 1
ATOM 3080 O O . PHE B 1 64 ? -1.103 5.07 -2.732 1 98.12 64 PHE B O 1
ATOM 3087 N N . LYS B 1 65 ? -0.583 5.09 -0.523 1 98 65 LYS B N 1
ATOM 3088 C CA . LYS B 1 65 ? 0.36 6.195 -0.663 1 98 65 LYS B CA 1
ATOM 3089 C C . LYS B 1 65 ? 1.737 5.812 -0.126 1 98 65 LYS B C 1
ATOM 3091 O O . LYS B 1 65 ? 2.064 6.109 1.024 1 98 65 LYS B O 1
ATOM 3096 N N . PRO B 1 66 ? 2.6 5.211 -0.954 1 98.56 66 PRO B N 1
ATOM 3097 C CA . PRO B 1 66 ? 3.957 4.887 -0.513 1 98.56 66 PRO B CA 1
ATOM 3098 C C . PRO B 1 66 ? 4.898 6.086 -0.573 1 98.56 66 PRO B C 1
ATOM 3100 O O . PRO B 1 66 ? 4.637 7.047 -1.302 1 98.56 66 PRO B O 1
ATOM 3103 N N . ALA B 1 67 ? 5.934 6.043 0.177 1 98.56 67 ALA B N 1
ATOM 3104 C CA . ALA B 1 67 ? 6.992 7.047 0.112 1 98.56 67 ALA B CA 1
ATOM 3105 C C . ALA B 1 67 ? 8.297 6.504 0.687 1 98.56 67 ALA B C 1
ATOM 3107 O O . ALA B 1 67 ? 8.289 5.527 1.438 1 98.56 67 ALA B O 1
ATOM 3108 N N . ALA B 1 68 ? 9.391 7.055 0.279 1 98.19 68 ALA B N 1
ATOM 3109 C CA . ALA B 1 68 ? 10.719 6.73 0.801 1 98.19 68 ALA B CA 1
ATOM 3110 C C . ALA B 1 68 ? 11.594 7.977 0.866 1 98.19 68 ALA B C 1
ATOM 3112 O O . ALA B 1 68 ? 11.375 8.938 0.129 1 98.19 68 ALA B O 1
ATOM 3113 N N . TYR B 1 69 ? 12.422 8.031 1.793 1 97.38 69 TYR B N 1
ATOM 3114 C CA . TYR B 1 69 ? 13.422 9.078 1.992 1 97.38 69 TYR B CA 1
ATOM 3115 C C . TYR B 1 69 ? 14.766 8.484 2.393 1 97.38 69 TYR B C 1
ATOM 3117 O O . TYR B 1 69 ? 14.906 7.949 3.494 1 97.38 69 TYR B O 1
ATOM 3125 N N . GLN B 1 70 ? 15.695 8.539 1.469 1 93 70 GLN B N 1
ATOM 3126 C CA . GLN B 1 70 ? 17 7.945 1.687 1 93 70 GLN B CA 1
ATOM 3127 C C . GLN B 1 70 ? 18.109 8.977 1.526 1 93 70 GLN B C 1
ATOM 3129 O O . GLN B 1 70 ? 18.25 9.586 0.464 1 93 70 GLN B O 1
ATOM 3134 N N . THR B 1 71 ? 18.797 9.211 2.629 1 90.81 71 THR B N 1
ATOM 3135 C CA . THR B 1 71 ? 20.031 9.984 2.635 1 90.81 71 THR B CA 1
ATOM 3136 C C . THR B 1 71 ? 21.156 9.18 3.266 1 90.81 71 THR B C 1
ATOM 3138 O O . THR B 1 71 ? 21 7.992 3.568 1 90.81 71 THR B O 1
ATOM 3141 N N . LYS B 1 72 ? 22.312 9.789 3.377 1 86.75 72 LYS B N 1
ATOM 3142 C CA . LYS B 1 72 ? 23.438 9.133 4.031 1 86.75 72 LYS B CA 1
ATOM 3143 C C . LYS B 1 72 ? 23.125 8.805 5.484 1 86.75 72 LYS B C 1
ATOM 3145 O O . LYS B 1 72 ? 23.578 7.793 6.016 1 86.75 72 LYS B O 1
ATOM 3150 N N . GLU B 1 73 ? 22.219 9.594 6.062 1 87.25 73 GLU B N 1
ATOM 3151 C CA . GLU B 1 73 ? 21.969 9.492 7.5 1 87.25 73 GLU B CA 1
ATOM 3152 C C . GLU B 1 73 ? 20.609 8.883 7.781 1 87.25 73 GLU B C 1
ATOM 3154 O O . GLU B 1 73 ? 20.328 8.445 8.906 1 87.25 73 GLU B O 1
ATOM 3159 N N . ARG B 1 74 ? 19.844 8.836 6.742 1 89.44 74 ARG B N 1
ATOM 3160 C CA . ARG B 1 74 ? 18.453 8.414 6.945 1 89.44 74 ARG B CA 1
ATOM 3161 C C . ARG B 1 74 ? 18.031 7.387 5.895 1 89.44 74 ARG B C 1
ATOM 3163 O O . ARG B 1 74 ? 18.5 7.438 4.75 1 89.44 74 ARG B O 1
ATOM 3170 N N . ASP B 1 75 ? 17.25 6.457 6.285 1 95.25 75 ASP B N 1
ATOM 3171 C CA . ASP B 1 75 ? 16.719 5.426 5.398 1 95.25 75 ASP B CA 1
ATOM 3172 C C . ASP B 1 75 ? 15.312 5.004 5.828 1 95.25 75 ASP B C 1
ATOM 3174 O O . ASP B 1 75 ? 15.156 4.137 6.691 1 95.25 75 ASP B O 1
ATOM 3178 N N . HIS B 1 76 ? 14.328 5.688 5.211 1 97.62 76 HIS B N 1
ATOM 3179 C CA . HIS B 1 76 ? 12.93 5.496 5.582 1 97.62 76 HIS B CA 1
ATOM 3180 C C . HIS B 1 76 ? 12.109 5.016 4.395 1 97.62 76 HIS B C 1
ATOM 3182 O O . HIS B 1 76 ? 12.336 5.445 3.26 1 97.62 76 HIS B O 1
ATOM 3188 N N . MET B 1 77 ? 11.242 4.129 4.609 1 98.38 77 MET B N 1
ATOM 3189 C CA . MET B 1 77 ? 10.312 3.627 3.598 1 98.38 77 MET B CA 1
ATOM 3190 C C . MET B 1 77 ? 9.016 3.143 4.242 1 98.38 77 MET B C 1
ATOM 3192 O O . MET B 1 77 ? 9.047 2.521 5.305 1 98.38 77 MET B O 1
ATOM 3196 N N . GLY B 1 78 ? 7.926 3.488 3.559 1 98.69 78 GLY B N 1
ATOM 3197 C CA . GLY B 1 78 ? 6.656 3.033 4.109 1 98.69 78 GLY B CA 1
ATOM 3198 C C . GLY B 1 78 ? 5.484 3.27 3.178 1 98.69 78 GLY B C 1
ATOM 3199 O O . GLY B 1 78 ? 5.672 3.559 1.994 1 98.69 78 GLY B O 1
ATOM 3200 N N . LEU B 1 79 ? 4.285 3 3.719 1 98.75 79 LEU B N 1
ATOM 3201 C CA . LEU B 1 79 ? 3.029 3.1 2.982 1 98.75 79 LEU B CA 1
ATOM 3202 C C . LEU B 1 79 ? 1.885 3.502 3.906 1 98.75 79 LEU B C 1
ATOM 3204 O O . LEU B 1 79 ? 1.695 2.896 4.965 1 98.75 79 LEU B O 1
ATOM 3208 N N . LYS B 1 80 ? 1.174 4.473 3.494 1 98.69 80 LYS B N 1
ATOM 3209 C CA . LYS B 1 80 ? -0.102 4.742 4.152 1 98.69 80 LYS B CA 1
ATOM 3210 C C . LYS B 1 80 ? -1.268 4.184 3.342 1 98.69 80 LYS B C 1
ATOM 3212 O O . LYS B 1 80 ? -1.345 4.391 2.129 1 98.69 80 LYS B O 1
ATOM 3217 N N . VAL B 1 81 ? -2.045 3.455 4.008 1 98.69 81 VAL B N 1
ATOM 3218 C CA . VAL B 1 81 ? -3.35 3.062 3.486 1 98.69 81 VAL B CA 1
ATOM 3219 C C . VAL B 1 81 ? -4.445 3.879 4.168 1 98.69 81 VAL B C 1
ATOM 3221 O O . VAL B 1 81 ? -4.566 3.867 5.395 1 98.69 81 VAL B O 1
ATOM 3224 N N . VAL B 1 82 ? -5.199 4.602 3.379 1 97.44 82 VAL B N 1
ATOM 3225 C CA . VAL B 1 82 ? -6.238 5.449 3.947 1 97.44 82 VAL B CA 1
ATOM 3226 C C . VAL B 1 82 ? -7.531 5.289 3.148 1 97.44 82 VAL B C 1
ATOM 3228 O O . VAL B 1 82 ? -7.5 5.211 1.918 1 97.44 82 VAL B O 1
ATOM 3231 N N . SER B 1 83 ? -8.594 5.176 3.863 1 96.31 83 SER B N 1
ATOM 3232 C CA . SER B 1 83 ? -9.891 5.004 3.227 1 96.31 83 SER B CA 1
ATOM 3233 C C . SER B 1 83 ? -10.82 6.168 3.545 1 96.31 83 SER B C 1
ATOM 3235 O O . SER B 1 83 ? -10.68 6.816 4.582 1 96.31 83 SER B O 1
ATOM 3237 N N . ILE B 1 84 ? -11.625 6.512 2.613 1 91.56 84 ILE B N 1
ATOM 3238 C CA . ILE B 1 84 ? -12.727 7.457 2.801 1 91.56 84 ILE B CA 1
ATOM 3239 C C . ILE B 1 84 ? -14.062 6.719 2.725 1 91.56 84 ILE B C 1
ATOM 3241 O O . ILE B 1 84 ? -14.391 6.125 1.696 1 91.56 84 ILE B O 1
ATOM 3245 N N . ARG B 1 85 ? -14.727 6.684 3.789 1 92.44 85 ARG B N 1
ATOM 3246 C CA . ARG B 1 85 ? -16.031 6.043 3.854 1 92.44 85 ARG B CA 1
ATOM 3247 C C . ARG B 1 85 ? -17.078 6.984 4.461 1 92.44 85 ARG B C 1
ATOM 3249 O O . ARG B 1 85 ? -17.109 7.176 5.68 1 92.44 85 ARG B O 1
ATOM 3256 N N . SER B 1 86 ? -17.969 7.406 3.686 1 84.94 86 SER B N 1
ATOM 3257 C CA . SER B 1 86 ? -18.938 8.43 4.062 1 84.94 86 SER B CA 1
ATOM 3258 C C . SER B 1 86 ? -19.891 7.922 5.133 1 84.94 86 SER B C 1
ATOM 3260 O O . SER B 1 86 ? -20.406 8.703 5.93 1 84.94 86 SER B O 1
ATOM 3262 N N . ASN B 1 87 ? -20.047 6.641 5.254 1 88.94 87 ASN B N 1
ATOM 3263 C CA . ASN B 1 87 ? -21.031 6.074 6.164 1 88.94 87 ASN B CA 1
ATOM 3264 C C . ASN B 1 87 ? -20.406 5.648 7.484 1 88.94 87 ASN B C 1
ATOM 3266 O O . ASN B 1 87 ? -21.094 5.18 8.391 1 88.94 87 ASN B O 1
ATOM 3270 N N . ASN B 1 88 ? -19.156 5.84 7.617 1 91.62 88 ASN B N 1
ATOM 3271 C CA . ASN B 1 88 ? -18.484 5.41 8.836 1 91.62 88 ASN B CA 1
ATOM 3272 C C . ASN B 1 88 ? -18.984 6.188 10.055 1 91.62 88 ASN B C 1
ATOM 3274 O O . ASN B 1 88 ? -19.016 5.652 11.164 1 91.62 88 ASN B O 1
ATOM 3278 N N . GLY B 1 89 ? -19.375 7.434 9.875 1 86.62 89 GLY B N 1
ATOM 3279 C CA . GLY B 1 89 ? -19.906 8.211 10.984 1 86.62 89 GLY B CA 1
ATOM 3280 C C . GLY B 1 89 ? -21.109 7.559 11.656 1 86.62 89 GLY B C 1
ATOM 3281 O O . GLY B 1 89 ? -21.219 7.559 12.883 1 86.62 89 GLY B O 1
ATOM 3282 N N . LYS B 1 90 ? -21.891 6.984 10.852 1 86.62 90 LYS B N 1
ATOM 3283 C CA . LYS B 1 90 ? -23.094 6.32 11.344 1 86.62 90 LYS B CA 1
ATOM 3284 C C . LYS B 1 90 ? -22.734 5.086 12.172 1 86.62 90 LYS B C 1
ATOM 3286 O O . LYS B 1 90 ? -23.547 4.637 12.992 1 86.62 90 LYS B O 1
ATOM 3291 N N . ARG B 1 91 ? -21.531 4.605 11.945 1 89.94 91 ARG B N 1
ATOM 3292 C CA . ARG B 1 91 ? -21.078 3.389 12.617 1 89.94 91 ARG B CA 1
ATOM 3293 C C . ARG B 1 91 ? -20.203 3.721 13.812 1 89.94 91 ARG B C 1
ATOM 3295 O O . ARG B 1 91 ? -19.625 2.822 14.438 1 89.94 91 ARG B O 1
ATOM 3302 N N . GLY B 1 92 ? -20.031 5.023 14.039 1 89.5 92 GLY B N 1
ATOM 3303 C CA . GLY B 1 92 ? -19.125 5.426 15.109 1 89.5 92 GLY B CA 1
ATOM 3304 C C . GLY B 1 92 ? -17.656 5.211 14.758 1 89.5 92 GLY B C 1
ATOM 3305 O O . GLY B 1 92 ? -16.828 5.027 15.648 1 89.5 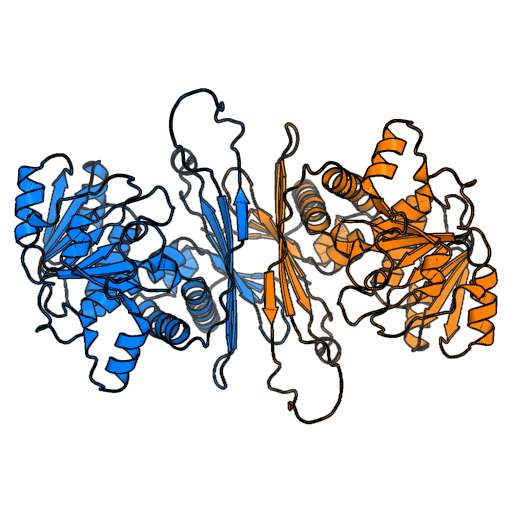92 GLY B O 1
ATOM 3306 N N . LEU B 1 93 ? -17.375 5.098 13.508 1 92.56 93 LEU B N 1
ATOM 3307 C CA . LEU B 1 93 ? -16.016 4.91 13.008 1 92.56 93 LEU B CA 1
ATOM 3308 C C . LEU B 1 93 ? -15.484 6.191 12.375 1 92.56 93 LEU B C 1
ATOM 3310 O O . LEU B 1 93 ? -16.266 7.062 11.984 1 92.56 93 LEU B O 1
ATOM 3314 N N . PRO B 1 94 ? -14.211 6.277 12.336 1 91.19 94 PRO B N 1
ATOM 3315 C CA . PRO B 1 94 ? -13.656 7.445 11.648 1 91.19 94 PRO B CA 1
ATOM 3316 C C . PRO B 1 94 ? -14.047 7.492 10.172 1 91.19 94 PRO B C 1
ATOM 3318 O O . PRO B 1 94 ? -14.086 6.449 9.508 1 91.19 94 PRO B O 1
ATOM 3321 N N . LEU B 1 95 ? -14.266 8.656 9.68 1 87.75 95 LEU B N 1
ATOM 3322 C CA . LEU B 1 95 ? -14.609 8.852 8.281 1 87.75 95 LEU B CA 1
ATOM 3323 C C . LEU B 1 95 ? -13.43 8.508 7.375 1 87.75 95 LEU B C 1
ATOM 3325 O O . LEU B 1 95 ? -13.625 8.094 6.227 1 87.75 95 LEU B O 1
ATOM 3329 N N . VAL B 1 96 ? -12.211 8.703 7.938 1 91.81 96 VAL B N 1
ATOM 3330 C CA . VAL B 1 96 ? -11 8.508 7.148 1 91.81 96 VAL B CA 1
ATOM 3331 C C . VAL B 1 96 ? -10.016 7.621 7.918 1 91.81 96 VAL B C 1
ATOM 3333 O O . VAL B 1 96 ? -8.938 8.078 8.312 1 91.81 96 VAL B O 1
ATOM 3336 N N . PRO B 1 97 ? -10.359 6.344 8.047 1 96.5 97 PRO B N 1
ATOM 3337 C CA . PRO B 1 97 ? -9.43 5.449 8.734 1 96.5 97 PRO B CA 1
ATOM 3338 C C . PRO B 1 97 ? -8.125 5.242 7.969 1 96.5 97 PRO B C 1
ATOM 3340 O O . PRO B 1 97 ? -8.133 5.176 6.738 1 96.5 97 PRO B O 1
ATOM 3343 N N . ALA B 1 98 ? -7.031 5.195 8.758 1 98.19 98 ALA B N 1
ATOM 3344 C CA . ALA B 1 98 ? -5.73 5.043 8.109 1 98.19 98 ALA B CA 1
ATOM 3345 C C . ALA B 1 98 ? -4.844 4.074 8.891 1 98.19 98 ALA B C 1
ATOM 3347 O O . ALA B 1 98 ? -4.984 3.936 10.109 1 98.19 98 ALA B O 1
ATOM 3348 N N . SER B 1 99 ? -4.023 3.373 8.227 1 98.75 99 SER B N 1
ATOM 3349 C CA . SER B 1 99 ? -2.928 2.562 8.742 1 98.75 99 SER B CA 1
ATOM 3350 C C . SER B 1 99 ? -1.63 2.842 7.988 1 98.75 99 SER B C 1
ATOM 3352 O O . SER B 1 99 ? -1.646 3.092 6.781 1 98.75 99 SER B O 1
ATOM 3354 N N . ILE B 1 100 ? -0.548 2.805 8.695 1 98.88 100 ILE B N 1
ATOM 3355 C CA . ILE B 1 100 ? 0.745 3.049 8.062 1 98.88 100 ILE B CA 1
ATOM 3356 C C . ILE B 1 100 ? 1.659 1.845 8.281 1 98.88 100 ILE B C 1
ATOM 3358 O O . ILE B 1 100 ? 1.801 1.358 9.406 1 98.88 100 ILE B O 1
ATOM 3362 N N . LEU B 1 101 ? 2.223 1.341 7.223 1 98.88 101 LEU B N 1
ATOM 3363 C CA . LEU B 1 101 ? 3.264 0.32 7.277 1 98.88 101 LEU B CA 1
ATOM 3364 C C . LEU B 1 101 ? 4.648 0.955 7.25 1 98.88 101 LEU B C 1
ATOM 3366 O O . LEU B 1 101 ? 4.957 1.75 6.359 1 98.88 101 LEU B O 1
ATOM 3370 N N . SER B 1 102 ? 5.379 0.675 8.258 1 98.81 102 SER B N 1
ATOM 3371 C CA . SER B 1 102 ? 6.801 1.007 8.242 1 98.81 102 SER B CA 1
ATOM 3372 C C . SER B 1 102 ? 7.641 -0.168 7.75 1 98.81 102 SER B C 1
ATOM 3374 O O . SER B 1 102 ? 7.555 -1.27 8.297 1 98.81 102 SER B O 1
ATOM 3376 N N . LEU B 1 103 ? 8.453 0.036 6.762 1 98.62 103 LEU B N 1
ATOM 3377 C CA . LEU B 1 103 ? 9.281 -1.015 6.188 1 98.62 103 LEU B CA 1
ATOM 3378 C C . LEU B 1 103 ? 10.742 -0.838 6.594 1 98.62 103 LEU B C 1
ATOM 3380 O O . LEU B 1 103 ? 11.211 0.29 6.762 1 98.62 103 LEU B O 1
ATOM 3384 N N . HIS B 1 104 ? 11.406 -1.951 6.828 1 97.19 104 HIS B N 1
ATOM 3385 C CA . HIS B 1 104 ? 12.859 -1.937 6.867 1 97.19 104 HIS B CA 1
ATOM 3386 C C . HIS B 1 104 ? 13.453 -1.817 5.465 1 97.19 104 HIS B C 1
ATOM 3388 O O . HIS B 1 104 ? 13.422 -2.779 4.695 1 97.19 104 HIS B O 1
ATOM 3394 N N . PRO B 1 105 ? 14 -0.664 5.117 1 95.75 105 PRO B N 1
ATOM 3395 C CA . PRO B 1 105 ? 14.344 -0.405 3.717 1 95.75 105 PRO B CA 1
ATOM 3396 C C . PRO B 1 105 ? 15.312 -1.436 3.146 1 95.75 105 PRO B C 1
ATOM 3398 O O . PRO B 1 105 ? 15.133 -1.904 2.02 1 95.75 105 PRO B O 1
ATOM 3401 N N . SER B 1 106 ? 16.297 -1.907 3.82 1 94.38 106 SER B N 1
ATOM 3402 C CA . SER B 1 106 ? 17.359 -2.764 3.289 1 94.38 106 SER B CA 1
ATOM 3403 C C . SER B 1 106 ? 16.859 -4.195 3.105 1 94.38 106 SER B C 1
ATOM 3405 O O . SER B 1 106 ? 17.328 -4.906 2.209 1 94.38 106 SER B O 1
ATOM 3407 N N . THR B 1 107 ? 15.938 -4.621 3.918 1 96.25 107 THR B N 1
ATOM 3408 C CA . THR B 1 107 ? 15.453 -5.992 3.795 1 96.25 107 THR B CA 1
ATOM 3409 C C . THR B 1 107 ? 14.117 -6.027 3.057 1 96.25 107 THR B C 1
ATOM 3411 O O . THR B 1 107 ? 13.703 -7.082 2.566 1 96.25 107 THR B O 1
ATOM 3414 N N . GLY B 1 108 ? 13.445 -4.883 3.107 1 97 108 GLY B N 1
ATOM 3415 C CA . GLY B 1 108 ? 12.148 -4.797 2.447 1 97 108 GLY B CA 1
ATOM 3416 C C . GLY B 1 108 ? 11.023 -5.391 3.268 1 97 108 GLY B C 1
ATOM 3417 O O . GLY B 1 108 ? 9.875 -5.441 2.811 1 97 108 GLY B O 1
ATOM 3418 N N . MET B 1 109 ? 11.328 -5.793 4.496 1 97.69 109 MET B N 1
ATOM 3419 C CA . MET B 1 109 ? 10.32 -6.387 5.363 1 97.69 109 MET B CA 1
ATOM 3420 C C . MET B 1 109 ? 9.492 -5.309 6.059 1 97.69 109 MET B C 1
ATOM 3422 O O . MET B 1 109 ? 10.016 -4.246 6.402 1 97.69 109 MET B O 1
ATOM 3426 N N . VAL B 1 110 ? 8.234 -5.59 6.277 1 98.44 110 VAL B N 1
ATOM 3427 C CA . VAL B 1 110 ? 7.43 -4.707 7.109 1 98.44 110 VAL B CA 1
ATOM 3428 C C . VAL B 1 110 ? 7.848 -4.844 8.57 1 98.44 110 VAL B C 1
ATOM 3430 O O . VAL B 1 110 ? 7.762 -5.93 9.148 1 98.44 110 VAL B O 1
ATOM 3433 N N . GLN B 1 111 ? 8.289 -3.809 9.164 1 98 111 GLN B N 1
ATOM 3434 C CA . GLN B 1 111 ? 8.805 -3.906 10.523 1 98 111 GLN B CA 1
ATOM 3435 C C . GLN B 1 111 ? 7.758 -3.453 11.539 1 98 111 GLN B C 1
ATOM 3437 O O . GLN B 1 111 ? 7.844 -3.797 12.719 1 98 111 GLN B O 1
ATOM 3442 N N . ALA B 1 112 ? 6.766 -2.633 11.07 1 98.88 112 ALA B N 1
ATOM 3443 C CA . ALA B 1 112 ? 5.734 -2.18 12 1 98.88 112 ALA B CA 1
ATOM 3444 C C . ALA B 1 112 ? 4.449 -1.826 11.258 1 98.88 112 ALA B C 1
ATOM 3446 O O . ALA B 1 112 ? 4.484 -1.459 10.078 1 98.88 112 ALA B O 1
ATOM 3447 N N . VAL B 1 113 ? 3.35 -2.025 11.906 1 98.94 113 VAL B N 1
ATOM 3448 C CA . VAL B 1 113 ? 2.053 -1.473 11.523 1 98.94 113 VAL B CA 1
ATOM 3449 C C . VAL B 1 113 ? 1.608 -0.44 12.555 1 98.94 113 VAL B C 1
ATOM 3451 O O . VAL B 1 113 ? 1.474 -0.757 13.742 1 98.94 113 VAL B O 1
ATOM 3454 N N . VAL B 1 114 ? 1.391 0.77 12.086 1 98.94 114 VAL B N 1
ATOM 3455 C CA . VAL B 1 114 ? 1.069 1.89 12.969 1 98.94 114 VAL B CA 1
ATOM 3456 C C . VAL B 1 114 ? -0.345 2.387 12.672 1 98.94 114 VAL B C 1
ATOM 3458 O O . VAL B 1 114 ? -0.681 2.682 11.523 1 98.94 114 VAL B O 1
ATOM 3461 N N . ALA B 1 115 ? -1.145 2.422 13.781 1 98.81 115 ALA B N 1
ATOM 3462 C CA . ALA B 1 115 ? -2.416 3.113 13.586 1 98.81 115 ALA B CA 1
ATOM 3463 C C . ALA B 1 115 ? -2.195 4.535 13.078 1 98.81 115 ALA B C 1
ATOM 3465 O O . ALA B 1 115 ? -1.362 5.27 13.617 1 98.81 115 ALA B O 1
ATOM 3466 N N . GLY B 1 116 ? -2.945 4.898 11.984 1 98.56 116 GLY B N 1
ATOM 3467 C CA . GLY B 1 116 ? -2.525 6.09 11.258 1 98.56 116 GLY B CA 1
ATOM 3468 C C . GLY B 1 116 ? -3.551 7.207 11.305 1 98.56 116 GLY B C 1
ATOM 3469 O O . GLY B 1 116 ? -3.303 8.305 10.805 1 98.56 116 GLY B O 1
ATOM 3470 N N . THR B 1 117 ? -4.75 6.992 11.945 1 97.69 117 THR B N 1
ATOM 3471 C CA . THR B 1 117 ? -5.809 7.992 11.898 1 97.69 117 THR B CA 1
ATOM 3472 C C . THR B 1 117 ? -5.41 9.242 12.688 1 97.69 117 THR B C 1
ATOM 3474 O O . THR B 1 117 ? -5.426 10.352 12.148 1 97.69 117 THR B O 1
ATOM 3477 N N . TYR B 1 118 ? -5 9.078 13.914 1 97.81 118 TYR B N 1
ATOM 3478 C CA . TYR B 1 118 ? -4.555 10.188 14.75 1 97.81 118 TYR B CA 1
ATOM 3479 C C . TYR B 1 118 ? -3.264 10.789 14.203 1 97.81 118 TYR B C 1
ATOM 3481 O O . TYR B 1 118 ? -3.113 12.016 14.164 1 97.81 118 TYR B O 1
ATOM 3489 N N . LEU B 1 119 ? -2.369 9.938 13.805 1 98.69 119 LEU B N 1
ATOM 3490 C CA . LEU B 1 119 ? -1.086 10.375 13.266 1 98.69 119 LEU B CA 1
ATOM 3491 C C . LEU B 1 119 ? -1.282 11.242 12.031 1 98.69 119 LEU B C 1
ATOM 3493 O O . LEU B 1 119 ? -0.644 12.289 11.898 1 98.69 119 LEU B O 1
ATOM 3497 N N . THR B 1 120 ? -2.158 10.805 11.125 1 97.75 120 THR B N 1
ATOM 3498 C CA . THR B 1 120 ? -2.434 11.57 9.914 1 97.75 120 THR B CA 1
ATOM 3499 C C . THR B 1 120 ? -2.986 12.953 10.266 1 97.75 120 THR B C 1
ATOM 3501 O O . THR B 1 120 ? -2.588 13.953 9.664 1 97.75 120 THR B O 1
ATOM 3504 N N . ALA B 1 121 ? -3.855 12.977 11.219 1 96.81 121 ALA B N 1
ATOM 3505 C CA . ALA B 1 121 ? -4.422 14.25 11.641 1 96.81 121 ALA B CA 1
ATOM 3506 C C . ALA B 1 121 ? -3.348 15.164 12.219 1 96.81 121 ALA B C 1
ATOM 3508 O O . ALA B 1 121 ? -3.285 16.359 11.891 1 96.81 121 ALA B O 1
ATOM 3509 N N . MET B 1 122 ? -2.521 14.633 13.031 1 98.38 122 MET B N 1
ATOM 3510 C CA . MET B 1 122 ? -1.496 15.422 13.711 1 98.38 122 MET B CA 1
ATOM 3511 C C . MET B 1 122 ? -0.504 16 12.703 1 98.38 122 MET B C 1
ATOM 3513 O O . MET B 1 122 ? -0.226 17.203 12.727 1 98.38 122 MET B O 1
ATOM 3517 N N . ARG B 1 123 ? -0.034 15.133 11.828 1 98.5 123 ARG B N 1
ATOM 3518 C CA . ARG B 1 123 ? 0.955 15.625 10.883 1 98.5 123 ARG B CA 1
ATOM 3519 C C . ARG B 1 123 ? 0.334 16.641 9.922 1 98.5 123 ARG B C 1
ATOM 3521 O O . ARG B 1 123 ? 1.018 17.547 9.438 1 98.5 123 ARG B O 1
ATOM 3528 N N . THR B 1 124 ? -0.957 16.531 9.594 1 97.38 124 THR B N 1
ATOM 3529 C CA . THR B 1 124 ? -1.658 17.484 8.75 1 97.38 124 THR B CA 1
ATOM 3530 C C . THR B 1 124 ? -1.643 18.875 9.383 1 97.38 124 THR B C 1
ATOM 3532 O O . THR B 1 124 ? -1.359 19.875 8.711 1 97.38 124 THR B O 1
ATOM 3535 N N . ALA B 1 125 ? -1.825 18.938 10.648 1 98.44 125 ALA B N 1
ATOM 3536 C CA . ALA B 1 125 ? -1.893 20.203 11.367 1 98.44 125 ALA B CA 1
ATOM 3537 C C . ALA B 1 125 ? -0.536 20.906 11.383 1 98.44 125 ALA B C 1
ATOM 3539 O O . ALA B 1 125 ? -0.462 22.125 11.492 1 98.44 125 ALA B O 1
ATOM 3540 N N . THR B 1 126 ? 0.5 20.125 11.242 1 98.69 126 THR B N 1
ATOM 3541 C CA . THR B 1 126 ? 1.84 20.688 11.352 1 98.69 126 THR B CA 1
ATOM 3542 C C . THR B 1 126 ? 2.129 21.641 10.18 1 98.69 126 THR B C 1
ATOM 3544 O O . THR B 1 126 ? 2.826 22.641 10.344 1 98.69 126 THR B O 1
ATOM 3547 N N . GLY B 1 127 ? 1.619 21.297 9 1 98.25 127 GLY B N 1
ATOM 3548 C CA . GLY B 1 127 ? 1.829 22.188 7.871 1 98.25 127 GLY B CA 1
ATOM 3549 C C . GLY B 1 127 ? 1.248 23.578 8.094 1 98.25 127 GLY B C 1
ATOM 3550 O O . GLY B 1 127 ? 1.91 24.578 7.828 1 98.25 127 GLY B O 1
ATOM 3551 N N . SER B 1 128 ? 0.055 23.609 8.57 1 98.5 128 SER B N 1
ATOM 3552 C CA . SER B 1 128 ? -0.606 24.875 8.883 1 98.5 128 SER B CA 1
ATOM 3553 C C . SER B 1 128 ? 0.165 25.656 9.945 1 98.5 128 SER B C 1
ATOM 3555 O O . SER B 1 128 ? 0.348 26.875 9.82 1 98.5 128 SER B O 1
ATOM 3557 N N . ALA B 1 129 ? 0.625 24.969 10.914 1 98.81 129 ALA B N 1
ATOM 3558 C CA . ALA B 1 129 ? 1.308 25.594 12.039 1 98.81 129 ALA B CA 1
ATOM 3559 C C . ALA B 1 129 ? 2.662 26.156 11.609 1 98.81 129 ALA B C 1
ATOM 3561 O O . ALA B 1 129 ? 3.027 27.266 11.984 1 98.81 129 ALA B O 1
ATOM 3562 N N . LEU B 1 130 ? 3.393 25.375 10.852 1 98.69 130 LEU B N 1
ATOM 3563 C CA . LEU B 1 130 ? 4.699 25.828 10.375 1 98.69 130 LEU B CA 1
ATOM 3564 C C . LEU B 1 130 ? 4.559 27.031 9.461 1 98.69 130 LEU B C 1
ATOM 3566 O O . LEU B 1 130 ? 5.387 27.953 9.5 1 98.69 130 LEU B O 1
ATOM 3570 N N . SER B 1 131 ? 3.523 27.047 8.633 1 98.19 131 SER B N 1
ATOM 3571 C CA . SER B 1 131 ? 3.283 28.188 7.77 1 98.19 131 SER B CA 1
ATOM 3572 C C . SER B 1 131 ? 2.947 29.438 8.586 1 98.19 131 SER B C 1
ATOM 3574 O O . SER B 1 131 ? 3.438 30.531 8.289 1 98.19 131 SER B O 1
ATOM 3576 N N . ALA B 1 132 ? 2.16 29.297 9.617 1 98.19 132 ALA B N 1
ATOM 3577 C CA . ALA B 1 132 ? 1.805 30.422 10.484 1 98.19 132 ALA B CA 1
ATOM 3578 C C . ALA B 1 132 ? 3.021 30.922 11.25 1 98.19 132 ALA B C 1
ATOM 3580 O O . ALA B 1 132 ? 3.174 32.125 11.461 1 98.19 132 ALA B O 1
ATOM 3581 N N . GLN B 1 133 ? 3.812 30 11.688 1 97.75 133 GLN B N 1
ATOM 3582 C CA . GLN B 1 133 ? 5.031 30.375 12.398 1 97.75 133 GLN B CA 1
ATOM 3583 C C . GLN B 1 133 ? 5.918 31.266 11.547 1 97.75 133 GLN B C 1
ATOM 3585 O O . GLN B 1 133 ? 6.543 32.188 12.062 1 97.75 133 GLN B O 1
ATOM 3590 N N . LEU B 1 134 ? 5.953 30.969 10.289 1 95.31 134 LEU B N 1
ATOM 3591 C CA . LEU B 1 134 ? 6.758 31.734 9.352 1 95.31 134 LEU B CA 1
ATOM 3592 C C . LEU B 1 134 ? 6.117 33.094 9.07 1 95.31 134 LEU B C 1
ATOM 3594 O O . LEU B 1 134 ? 6.812 34.094 8.977 1 95.31 134 LEU B O 1
ATOM 3598 N N . LEU B 1 135 ? 4.762 33.094 8.984 1 94.38 135 LEU B N 1
ATOM 3599 C CA . LEU B 1 135 ? 4.133 34.219 8.32 1 94.38 135 LEU B CA 1
ATOM 3600 C C . LEU B 1 135 ? 3.381 35.094 9.32 1 94.38 135 LEU B C 1
ATOM 3602 O O . LEU B 1 135 ? 3.098 36.281 9.047 1 94.38 135 LEU B O 1
ATOM 3606 N N . ARG B 1 136 ? 3.021 34.531 10.406 1 95.81 136 ARG B N 1
ATOM 3607 C CA . ARG B 1 136 ? 2.291 35.25 11.438 1 95.81 136 ARG B CA 1
ATOM 3608 C C . ARG B 1 136 ? 2.723 34.812 12.828 1 95.81 136 ARG B C 1
ATOM 3610 O O . ARG B 1 136 ? 1.896 34.375 13.633 1 95.81 136 ARG B O 1
ATOM 3617 N N . PRO B 1 137 ? 3.943 34.969 13.188 1 96.19 137 PRO B N 1
ATOM 3618 C CA . PRO B 1 137 ? 4.457 34.5 14.469 1 96.19 137 PRO B CA 1
ATOM 3619 C C . PRO B 1 137 ? 3.812 35.188 15.664 1 96.19 137 PRO B C 1
ATOM 3621 O O . PRO B 1 137 ? 3.82 34.656 16.781 1 96.19 137 PRO B O 1
ATOM 3624 N N . ASP B 1 138 ? 3.191 36.375 15.438 1 97.19 138 ASP B N 1
ATOM 3625 C CA . ASP B 1 138 ? 2.607 37.125 16.531 1 97.19 138 ASP B CA 1
ATOM 3626 C C . ASP B 1 138 ? 1.091 36.969 16.578 1 97.19 138 ASP B C 1
ATOM 3628 O O . ASP B 1 138 ? 0.389 37.75 17.219 1 97.19 138 ASP B O 1
ATOM 3632 N N . ALA B 1 139 ? 0.589 35.938 15.914 1 98.25 139 ALA B N 1
ATOM 3633 C CA . ALA B 1 139 ? -0.856 35.75 15.828 1 98.25 139 ALA B CA 1
ATOM 3634 C C . ALA B 1 139 ? -1.48 35.656 17.219 1 98.25 139 ALA B C 1
ATOM 3636 O O . ALA B 1 139 ? -0.959 34.969 18.094 1 98.25 139 ALA B O 1
ATOM 3637 N N . ALA B 1 140 ? -2.57 36.375 17.375 1 98.25 140 ALA B N 1
ATOM 3638 C CA . ALA B 1 140 ? -3.262 36.406 18.672 1 98.25 140 ALA B CA 1
ATOM 3639 C C . ALA B 1 140 ? -4.672 35.812 18.547 1 98.25 140 ALA B C 1
ATOM 3641 O O . ALA B 1 140 ? -5.18 35.219 19.484 1 98.25 140 ALA B O 1
ATOM 3642 N N . HIS B 1 141 ? -5.273 36.062 17.453 1 98.81 141 HIS B N 1
ATOM 3643 C CA . HIS B 1 141 ? -6.629 35.562 17.234 1 98.81 141 HIS B CA 1
ATOM 3644 C C . HIS B 1 141 ? -6.652 34.531 16.109 1 98.81 141 HIS B C 1
ATOM 3646 O O . HIS B 1 141 ? -6.445 34.875 14.938 1 98.81 141 HIS B O 1
ATOM 3652 N N . ILE B 1 142 ? -6.914 33.281 16.531 1 98.88 142 ILE B N 1
ATOM 3653 C CA . ILE B 1 142 ? -7.023 32.156 15.594 1 98.88 142 ILE B CA 1
ATOM 3654 C C . ILE B 1 142 ? -8.492 31.797 15.398 1 98.88 142 ILE B C 1
ATOM 3656 O O . ILE B 1 142 ? -9.211 31.562 16.375 1 98.88 142 ILE B O 1
ATOM 3660 N N . VAL B 1 143 ? -8.914 31.734 14.156 1 98.88 143 VAL B N 1
ATOM 3661 C CA . VAL B 1 143 ? -10.258 31.312 13.812 1 98.88 143 VAL B CA 1
ATOM 3662 C C . VAL B 1 143 ? -10.211 29.938 13.133 1 98.88 143 VAL B C 1
ATOM 3664 O O . VAL B 1 143 ? -9.445 29.75 12.18 1 98.88 143 VAL B O 1
ATOM 3667 N N . VAL B 1 144 ? -10.992 29 13.625 1 98.75 144 VAL B N 1
ATOM 3668 C CA . VAL B 1 144 ? -11.008 27.656 13.062 1 98.75 144 VAL B CA 1
ATOM 3669 C C . VAL B 1 144 ? -12.414 27.312 12.594 1 98.75 144 VAL B C 1
ATOM 3671 O O . VAL B 1 144 ? -13.359 27.297 13.391 1 98.75 144 VAL B O 1
ATOM 3674 N N . PHE B 1 145 ? -12.531 27.109 11.289 1 98.12 145 PHE B N 1
ATOM 3675 C CA . PHE B 1 145 ? -13.758 26.516 10.766 1 98.12 145 PHE B CA 1
ATOM 3676 C C . PHE B 1 145 ? -13.711 24.984 10.898 1 98.12 145 PHE B C 1
ATOM 3678 O O . PHE B 1 145 ? -12.891 24.328 10.266 1 98.12 145 PHE B O 1
ATOM 3685 N N . GLY B 1 146 ? -14.609 24.438 11.688 1 96.06 146 GLY B N 1
ATOM 3686 C CA . GLY B 1 146 ? -14.625 23.016 12 1 96.06 146 GLY B CA 1
ATOM 3687 C C . GLY B 1 146 ? -14.5 22.734 13.492 1 96.06 146 GLY B C 1
ATOM 3688 O O . GLY B 1 146 ? -14 23.578 14.242 1 96.06 146 GLY B O 1
ATOM 3689 N N . ALA B 1 147 ? -14.945 21.562 13.898 1 95.81 147 ALA B N 1
ATOM 3690 C CA . ALA B 1 147 ? -14.914 21.219 15.32 1 95.81 147 ALA B CA 1
ATOM 3691 C C . ALA B 1 147 ? -14.5 19.766 15.523 1 95.81 147 ALA B C 1
ATOM 3693 O O . ALA B 1 147 ? -14.758 19.172 16.578 1 95.81 147 ALA B O 1
ATOM 3694 N N . GLY B 1 148 ? -13.891 19.156 14.547 1 92.44 148 GLY B N 1
ATOM 3695 C CA . GLY B 1 148 ? -13.422 17.781 14.641 1 92.44 148 GLY B CA 1
ATOM 3696 C C . GLY B 1 148 ? -11.977 17.672 15.094 1 92.44 148 GLY B C 1
ATOM 3697 O O . GLY B 1 148 ? -11.422 18.625 15.656 1 92.44 148 GLY B O 1
ATOM 3698 N N . LEU B 1 149 ? -11.438 16.531 14.844 1 93.5 149 LEU B N 1
ATOM 3699 C CA . LEU B 1 149 ? -10.078 16.219 15.273 1 93.5 149 LEU B CA 1
ATOM 3700 C C . LEU B 1 149 ? -9.078 17.188 14.641 1 93.5 149 LEU B C 1
ATOM 3702 O O . LEU B 1 149 ? -8.133 17.625 15.297 1 93.5 149 LEU B O 1
ATOM 3706 N N . GLN B 1 150 ? -9.266 17.516 13.422 1 95.56 150 GLN B N 1
ATOM 3707 C CA . GLN B 1 150 ? -8.359 18.438 12.75 1 95.56 150 GLN B CA 1
ATOM 3708 C C . GLN B 1 150 ? -8.383 19.812 13.414 1 95.56 150 GLN B C 1
ATOM 3710 O O . GLN B 1 150 ? -7.34 20.438 13.594 1 95.56 150 GLN B O 1
ATOM 3715 N N . ALA B 1 151 ? -9.531 20.25 13.781 1 97.44 151 ALA B N 1
ATOM 3716 C CA . ALA B 1 151 ? -9.633 21.531 14.477 1 97.44 151 ALA B CA 1
ATOM 3717 C C . ALA B 1 151 ? -8.836 21.516 15.773 1 97.44 151 ALA B C 1
ATOM 3719 O O . ALA B 1 151 ? -8.039 22.422 16.031 1 97.44 151 ALA B O 1
ATOM 3720 N N . GLU B 1 152 ? -9.055 20.5 16.516 1 98.06 152 GLU B N 1
ATOM 3721 C CA . GLU B 1 152 ? -8.367 20.344 17.797 1 98.06 152 GLU B CA 1
ATOM 3722 C C . GLU B 1 152 ? -6.855 20.344 17.609 1 98.06 152 GLU B C 1
ATOM 3724 O O . GLU B 1 152 ? -6.137 21.094 18.281 1 98.06 152 GLU B O 1
ATOM 3729 N N . LEU B 1 153 ? -6.387 19.562 16.734 1 98.31 153 LEU B N 1
ATOM 3730 C CA . LEU B 1 153 ? -4.953 19.359 16.562 1 98.31 153 LEU B CA 1
ATOM 3731 C C . LEU B 1 153 ? -4.309 20.578 15.906 1 98.31 153 LEU B C 1
ATOM 3733 O O . LEU B 1 153 ? -3.133 20.875 16.141 1 98.31 153 LEU B O 1
ATOM 3737 N N . HIS B 1 154 ? -5.07 21.312 15.133 1 98.75 154 HIS B N 1
ATOM 3738 C CA . HIS B 1 154 ? -4.539 22.562 14.594 1 98.75 154 HIS B CA 1
ATOM 3739 C C . HIS B 1 154 ? -4.309 23.578 15.703 1 98.75 154 HIS B C 1
ATOM 3741 O O . HIS B 1 154 ? -3.305 24.297 15.703 1 98.75 154 HIS B O 1
ATOM 3747 N N . VAL B 1 155 ? -5.23 23.625 16.656 1 98.81 155 VAL B N 1
ATOM 3748 C CA . VAL B 1 155 ? -5.039 24.531 17.797 1 98.81 155 VAL B CA 1
ATOM 3749 C C . VAL B 1 155 ? -3.785 24.141 18.562 1 98.81 155 VAL B C 1
ATOM 3751 O O . VAL B 1 155 ? -2.939 24.984 18.875 1 98.81 155 VAL B O 1
ATOM 3754 N N . GLN B 1 156 ? -3.643 22.891 18.812 1 98.81 156 GLN B N 1
ATOM 3755 C CA . GLN B 1 156 ? -2.461 22.406 19.5 1 98.81 156 GLN B CA 1
ATOM 3756 C C . GLN B 1 156 ? -1.188 22.719 18.734 1 98.81 156 GLN B C 1
ATOM 3758 O O . GLN B 1 156 ? -0.198 23.172 19.312 1 98.81 156 GLN B O 1
ATOM 3763 N N . ALA B 1 157 ? -1.196 22.422 17.453 1 98.88 157 ALA B N 1
ATOM 3764 C CA . ALA B 1 157 ? -0.019 22.625 16.609 1 98.88 157 ALA B CA 1
ATOM 3765 C C . ALA B 1 157 ? 0.385 24.094 16.547 1 98.88 157 ALA B C 1
ATOM 3767 O O . ALA B 1 157 ? 1.571 24.422 16.641 1 98.88 157 ALA B O 1
ATOM 3768 N N . LEU B 1 158 ? -0.603 24.984 16.438 1 98.88 158 LEU B N 1
ATOM 3769 C CA . LEU B 1 158 ? -0.333 26.406 16.391 1 98.88 158 LEU B CA 1
ATOM 3770 C C . LEU B 1 158 ? 0.244 26.906 17.703 1 98.88 158 LEU B C 1
ATOM 3772 O O . LEU B 1 158 ? 1.237 27.641 17.719 1 98.88 158 LEU B O 1
ATOM 3776 N N . ALA B 1 159 ? -0.346 26.453 18.797 1 98.81 159 ALA B N 1
ATOM 3777 C CA . ALA B 1 159 ? 0.178 26.844 20.109 1 98.81 159 ALA B CA 1
ATOM 3778 C C . ALA B 1 159 ? 1.625 26.391 20.266 1 98.81 159 ALA B C 1
ATOM 3780 O O . ALA B 1 159 ? 2.471 27.156 20.75 1 98.81 159 ALA B O 1
ATOM 3781 N N . THR B 1 160 ? 1.892 25.188 19.844 1 98.75 160 THR B N 1
ATOM 3782 C CA . THR B 1 160 ? 3.223 24.609 19.984 1 98.75 160 THR B CA 1
ATOM 3783 C C . THR B 1 160 ? 4.219 25.312 19.078 1 98.75 160 THR B C 1
ATOM 3785 O O . THR B 1 160 ? 5.324 25.672 19.516 1 98.75 160 THR B O 1
ATOM 3788 N N . ALA B 1 161 ? 3.855 25.531 17.844 1 98.69 161 ALA B N 1
ATOM 3789 C CA . ALA B 1 161 ? 4.75 26.156 16.875 1 98.69 161 ALA B CA 1
ATOM 3790 C C . ALA B 1 161 ? 5.055 27.594 17.234 1 98.69 161 ALA B C 1
ATOM 3792 O O . ALA B 1 161 ? 6.184 28.062 17.062 1 98.69 161 ALA B O 1
ATOM 3793 N N . LEU B 1 162 ? 4.035 28.328 17.734 1 98.31 162 LEU B N 1
ATOM 3794 C CA . LEU B 1 162 ? 4.191 29.734 18.078 1 98.31 162 LEU B CA 1
ATOM 3795 C C . LEU B 1 162 ? 4.77 29.891 19.484 1 98.31 162 LEU B C 1
ATOM 3797 O O . LEU B 1 162 ? 5.062 31.016 19.906 1 98.31 162 LEU B O 1
ATOM 3801 N N . GLU B 1 163 ? 4.918 28.812 20.234 1 97.62 163 GLU B N 1
ATOM 3802 C CA . GLU B 1 163 ? 5.555 28.734 21.547 1 97.62 163 GLU B CA 1
ATOM 3803 C C . GLU B 1 163 ? 4.867 29.656 22.547 1 97.62 163 GLU B C 1
ATOM 3805 O O . GLU B 1 163 ? 5.531 30.375 23.281 1 97.62 163 GLU B O 1
ATOM 3810 N N . LYS B 1 164 ? 3.535 29.625 22.5 1 97.44 164 LYS B N 1
ATOM 3811 C CA . LYS B 1 164 ? 2.721 30.375 23.438 1 97.44 164 LYS B CA 1
ATOM 3812 C C . LYS B 1 164 ? 1.294 29.844 23.5 1 97.44 164 LYS B C 1
ATOM 3814 O O . LYS B 1 164 ? 0.842 29.172 22.578 1 97.44 164 LYS B O 1
ATOM 3819 N N . SER B 1 165 ? 0.667 30.156 24.594 1 97.88 165 SER B N 1
ATOM 3820 C CA . SER B 1 165 ? -0.781 29.984 24.609 1 97.88 165 SER B CA 1
ATOM 3821 C C . SER B 1 165 ? -1.463 30.953 23.656 1 97.88 165 SER B C 1
ATOM 3823 O O . SER B 1 165 ? -1.099 32.125 23.578 1 97.88 165 SER B O 1
ATOM 3825 N N . LEU B 1 166 ? -2.365 30.438 22.891 1 98.62 166 LEU B N 1
ATOM 3826 C CA . LEU B 1 166 ? -3.104 31.297 21.969 1 98.62 166 LEU B CA 1
ATOM 3827 C C . LEU B 1 166 ? -4.09 32.188 22.719 1 98.62 166 LEU B C 1
ATOM 3829 O O . LEU B 1 166 ? -4.969 31.688 23.422 1 98.62 166 LEU B O 1
ATOM 3833 N N . PRO B 1 167 ? -4.004 33.438 22.578 1 98.62 167 PRO B N 1
ATOM 3834 C CA . PRO B 1 167 ? -4.852 34.344 23.359 1 98.62 167 PRO B CA 1
ATOM 3835 C C . PRO B 1 167 ? -6.34 34.125 23.109 1 98.62 167 PRO B C 1
ATOM 3837 O O . PRO B 1 167 ? -7.133 34.094 24.062 1 98.62 167 PRO B O 1
ATOM 3840 N N . LEU B 1 168 ? -6.676 33.969 21.844 1 98.75 168 LEU B N 1
ATOM 3841 C CA . LEU B 1 168 ? -8.078 33.781 21.5 1 98.75 168 LEU B CA 1
ATOM 3842 C C . LEU B 1 168 ? -8.227 32.812 20.328 1 98.75 168 LEU B C 1
ATOM 3844 O O . LEU B 1 168 ? -7.582 32.969 19.297 1 98.75 168 LEU B O 1
ATOM 3848 N N . VAL B 1 169 ? -9.039 31.797 20.562 1 98.88 169 VAL B N 1
ATOM 3849 C CA . VAL B 1 169 ? -9.453 30.891 19.5 1 98.88 169 VAL B CA 1
ATOM 3850 C C . VAL B 1 169 ? -10.969 30.969 19.312 1 98.88 169 VAL B C 1
ATOM 3852 O O . VAL B 1 169 ? -11.727 30.875 20.281 1 98.88 169 VAL B O 1
ATOM 3855 N N . THR B 1 170 ? -11.414 31.234 18.125 1 98.88 170 THR B N 1
ATOM 3856 C CA . THR B 1 170 ? -12.836 31.172 17.812 1 98.88 170 THR B CA 1
ATOM 3857 C C . THR B 1 170 ? -13.148 29.984 16.906 1 98.88 170 THR B C 1
ATOM 3859 O O . THR B 1 170 ? -12.57 29.859 15.828 1 98.88 170 THR B O 1
ATOM 3862 N N . LEU B 1 171 ? -14.062 29.125 17.391 1 98.75 171 LEU B N 1
ATOM 3863 C CA . LEU B 1 171 ? -14.531 27.984 16.625 1 98.75 171 LEU B CA 1
ATOM 3864 C C . LEU B 1 171 ? -15.812 28.312 15.875 1 98.75 171 LEU B C 1
ATOM 3866 O O . LEU B 1 171 ? -16.781 28.781 16.469 1 98.75 171 LEU B O 1
ATOM 3870 N N . ILE B 1 172 ? -15.789 28.156 14.586 1 98.44 172 ILE B N 1
ATOM 3871 C CA . ILE B 1 172 ? -16.984 28.344 13.758 1 98.44 172 ILE B CA 1
ATOM 3872 C C . ILE B 1 172 ? -17.422 27 13.188 1 98.44 172 ILE B C 1
ATOM 3874 O O . ILE B 1 172 ? -16.656 26.344 12.461 1 98.44 172 ILE B O 1
ATOM 3878 N N . ASN B 1 173 ? -18.594 26.594 13.492 1 97.12 173 ASN B N 1
ATOM 3879 C CA . ASN B 1 173 ? -19.078 25.281 13.07 1 97.12 173 ASN B CA 1
ATOM 3880 C C . ASN B 1 173 ? -20.594 25.281 12.859 1 97.12 173 ASN B C 1
ATOM 3882 O O . ASN B 1 173 ? -21.297 26.109 13.438 1 97.12 173 ASN B O 1
ATOM 3886 N N . ARG B 1 174 ? -21.047 24.406 12.008 1 93.94 174 ARG B N 1
ATOM 3887 C CA . ARG B 1 174 ? -22.469 24.297 11.703 1 93.94 174 ARG B CA 1
ATOM 3888 C C . ARG B 1 174 ? -23.234 23.75 12.898 1 93.94 174 ARG B C 1
ATOM 3890 O O . ARG B 1 174 ? -24.312 24.25 13.227 1 93.94 174 ARG B O 1
ATOM 3897 N N . THR B 1 175 ? -22.688 22.703 13.531 1 92.69 175 THR B N 1
ATOM 3898 C CA . THR B 1 175 ? -23.328 22.094 14.688 1 92.69 175 THR B CA 1
ATOM 3899 C C . THR B 1 175 ? -22.766 22.688 15.984 1 92.69 175 THR B C 1
ATOM 3901 O O . THR B 1 175 ? -21.656 22.328 16.406 1 92.69 175 THR B O 1
ATOM 3904 N N . ARG B 1 176 ? -23.547 23.328 16.688 1 93.5 176 ARG B N 1
ATOM 3905 C CA . ARG B 1 176 ? -23.109 24.078 17.859 1 93.5 176 ARG B CA 1
ATOM 3906 C C . ARG B 1 176 ? -22.594 23.125 18.938 1 93.5 176 ARG B C 1
ATOM 3908 O O . ARG B 1 176 ? -21.578 23.406 19.594 1 93.5 176 ARG B O 1
ATOM 3915 N N . SER B 1 177 ? -23.281 22.062 19.125 1 95.81 177 SER B N 1
ATOM 3916 C CA . SER B 1 177 ? -22.906 21.141 20.188 1 95.81 177 SER B CA 1
ATOM 3917 C C . SER B 1 177 ? -21.516 20.578 19.984 1 95.81 177 SER B C 1
ATOM 3919 O O . SER B 1 177 ? -20.766 20.375 20.938 1 95.81 177 SER B O 1
ATOM 3921 N N . ARG B 1 178 ? -21.141 20.375 18.766 1 94.75 178 ARG B N 1
ATOM 3922 C CA . ARG B 1 178 ? -19.812 19.859 18.469 1 94.75 178 ARG B CA 1
ATOM 3923 C C . ARG B 1 178 ? -18.734 20.906 18.797 1 94.75 178 ARG B C 1
ATOM 3925 O O . ARG B 1 178 ? -17.688 20.578 19.344 1 94.75 178 ARG B O 1
ATOM 3932 N N . ALA B 1 179 ? -19.031 22.109 18.422 1 97.38 179 ALA B N 1
ATOM 3933 C CA . ALA B 1 179 ? -18.094 23.203 18.703 1 97.38 179 ALA B CA 1
ATOM 3934 C C . ALA B 1 179 ? -17.953 23.422 20.203 1 97.38 179 ALA B C 1
ATOM 3936 O O . ALA B 1 179 ? -16.844 23.672 20.703 1 97.38 179 ALA B O 1
ATOM 3937 N N . GLU B 1 180 ? -19.016 23.281 20.906 1 98 180 GLU B N 1
ATOM 3938 C CA . GLU B 1 180 ? -18.984 23.453 22.359 1 98 180 GLU B CA 1
ATOM 3939 C C . GLU B 1 180 ? -18.188 22.328 23.031 1 98 180 GLU B C 1
ATOM 3941 O O . GLU B 1 180 ? -17.469 22.562 24 1 98 180 GLU B O 1
ATOM 3946 N N . ALA B 1 181 ? -18.391 21.172 22.531 1 97.81 181 ALA B N 1
ATOM 3947 C CA . ALA B 1 181 ? -17.609 20.047 23.047 1 97.81 181 ALA B CA 1
ATOM 3948 C C . ALA B 1 181 ? -16.109 20.297 22.859 1 97.81 181 ALA B C 1
ATOM 3950 O O . ALA B 1 181 ? -15.312 20.047 23.766 1 97.81 181 ALA B O 1
ATOM 3951 N N . LEU B 1 182 ? -15.75 20.75 21.719 1 98 182 LEU B N 1
ATOM 3952 C CA . LEU B 1 182 ? -14.344 21.062 21.453 1 98 182 LEU B CA 1
ATOM 3953 C C . LEU B 1 182 ? -13.875 22.219 22.328 1 98 182 LEU B C 1
ATOM 3955 O O . LEU B 1 182 ? -12.734 22.234 22.797 1 98 182 LEU B O 1
ATOM 3959 N N . GLN B 1 183 ? -14.719 23.203 22.469 1 98.62 183 GLN B N 1
ATOM 3960 C CA . GLN B 1 183 ? -14.391 24.328 23.359 1 98.62 183 GLN B CA 1
ATOM 3961 C C . GLN B 1 183 ? -13.992 23.828 24.734 1 98.62 183 GLN B C 1
ATOM 3963 O O . GLN B 1 183 ? -12.969 24.234 25.281 1 98.62 183 GLN B O 1
ATOM 3968 N N . SER B 1 184 ? -14.789 22.953 25.266 1 98.5 184 SER B N 1
ATOM 3969 C CA . SER B 1 184 ? -14.516 22.406 26.578 1 98.5 184 SER B CA 1
ATOM 3970 C C . SER B 1 184 ? -13.18 21.672 26.609 1 98.5 184 SER B C 1
ATOM 3972 O O . SER B 1 184 ? -12.414 21.797 27.562 1 98.5 184 SER B O 1
ATOM 3974 N N . THR B 1 185 ? -12.922 20.938 25.594 1 98.12 185 THR B N 1
ATOM 3975 C CA . THR B 1 185 ? -11.672 20.188 25.484 1 98.12 185 THR B CA 1
ATOM 3976 C C . THR B 1 185 ? -10.477 21.141 25.469 1 98.12 185 THR B C 1
ATOM 3978 O O . THR B 1 185 ? -9.492 20.922 26.172 1 98.12 185 THR B O 1
ATOM 3981 N N . LEU B 1 186 ? -10.562 22.172 24.688 1 98.5 186 LEU B N 1
ATOM 3982 C CA . LEU B 1 186 ? -9.461 23.125 24.516 1 98.5 186 LEU B CA 1
ATOM 3983 C C . LEU B 1 186 ? -9.227 23.906 25.812 1 98.5 186 LEU B C 1
ATOM 3985 O O . LEU B 1 186 ? -8.078 24.156 26.172 1 98.5 186 LEU B O 1
ATOM 3989 N N . GLU B 1 187 ? -10.289 24.25 26.453 1 97.81 187 GLU B N 1
ATOM 3990 C CA . GLU B 1 187 ? -10.195 25.047 27.672 1 97.81 187 GLU B CA 1
ATOM 3991 C C . GLU B 1 187 ? -9.547 24.25 28.797 1 97.81 187 GLU B C 1
ATOM 3993 O O . GLU B 1 187 ? -9.047 24.828 29.766 1 97.81 187 GLU B O 1
ATOM 3998 N N . ALA B 1 188 ? -9.555 23 28.672 1 97.69 188 ALA B N 1
ATOM 3999 C CA . ALA B 1 188 ? -8.945 22.141 29.672 1 97.69 188 ALA B CA 1
ATOM 4000 C C . ALA B 1 188 ? -7.441 22 29.438 1 97.69 188 ALA B C 1
ATOM 4002 O O . ALA B 1 188 ? -6.73 21.406 30.25 1 97.69 188 ALA B O 1
ATOM 4003 N N . THR B 1 189 ? -6.953 22.578 28.391 1 97.44 189 THR B N 1
ATOM 4004 C CA . THR B 1 189 ? -5.535 22.516 28.047 1 97.44 189 THR B CA 1
ATOM 4005 C C . THR B 1 189 ? -4.852 23.844 28.344 1 97.44 189 THR B C 1
ATOM 4007 O O . THR B 1 189 ? -5.508 24.812 28.766 1 97.44 189 THR B O 1
ATOM 4010 N N . ASP B 1 190 ? -3.549 23.891 28.125 1 97.88 190 ASP B N 1
ATOM 4011 C CA . ASP B 1 190 ? -2.791 25.125 28.266 1 97.88 190 ASP B CA 1
ATOM 4012 C C . ASP B 1 190 ? -2.484 25.75 26.906 1 97.88 190 ASP B C 1
ATOM 4014 O O . ASP B 1 190 ? -1.622 26.625 26.797 1 97.88 190 ASP B O 1
ATOM 4018 N N . TRP B 1 191 ? -3.227 25.312 25.906 1 98.31 191 TRP B N 1
ATOM 4019 C CA . TRP B 1 191 ? -2.938 25.75 24.547 1 98.31 191 TRP B CA 1
ATOM 4020 C C . TRP B 1 191 ? -3.582 27.109 24.266 1 98.31 191 TRP B C 1
ATOM 4022 O O . TRP B 1 191 ? -3.156 27.828 23.359 1 98.31 191 TRP B O 1
ATOM 4032 N N . VAL B 1 192 ? -4.676 27.359 25.016 1 98.62 192 VAL B N 1
ATOM 4033 C CA . VAL B 1 192 ? -5.508 28.516 24.672 1 98.62 192 VAL B CA 1
ATOM 4034 C C . VAL B 1 192 ? -5.891 29.266 25.953 1 98.62 192 VAL B C 1
ATOM 4036 O O . VAL B 1 192 ? -6.117 28.656 27 1 98.62 192 VAL B O 1
ATOM 4039 N N . ASP B 1 193 ? -5.996 30.641 25.828 1 98.5 193 ASP B N 1
ATOM 4040 C CA . ASP B 1 193 ? -6.453 31.453 26.953 1 98.5 193 ASP B CA 1
ATOM 4041 C C . ASP B 1 193 ? -7.977 31.578 26.953 1 98.5 193 ASP B C 1
ATOM 4043 O O . ASP B 1 193 ? -8.617 31.453 28 1 98.5 193 ASP B O 1
ATOM 4047 N N . HIS B 1 194 ? -8.539 31.859 25.766 1 98.44 194 HIS B N 1
ATOM 4048 C CA . HIS B 1 194 ? -9.984 32 25.609 1 98.44 194 HIS B CA 1
ATOM 4049 C C . HIS B 1 194 ? -10.477 31.312 24.344 1 98.44 194 HIS B C 1
ATOM 4051 O O . HIS B 1 194 ? -9.797 31.328 23.328 1 98.44 194 HIS B O 1
ATOM 4057 N N . VAL B 1 195 ? -11.648 30.703 24.469 1 98.69 195 VAL B N 1
ATOM 4058 C CA . VAL B 1 195 ? -12.266 30.078 23.312 1 98.69 195 VAL B CA 1
ATOM 4059 C C . VAL B 1 195 ? -13.695 30.594 23.125 1 98.69 195 VAL B C 1
ATOM 4061 O O . VAL B 1 195 ? -14.469 30.641 24.094 1 98.69 195 VAL B O 1
ATOM 4064 N N . HIS B 1 196 ? -14.016 31 21.953 1 98.5 196 HIS B N 1
ATOM 4065 C CA . HIS B 1 196 ? -15.367 31.406 21.594 1 98.5 196 HIS B CA 1
ATOM 4066 C C . HIS B 1 196 ? -15.953 30.469 20.531 1 98.5 196 HIS B C 1
ATOM 4068 O O . HIS B 1 196 ? -15.219 29.859 19.75 1 98.5 196 HIS B O 1
ATOM 4074 N N . VAL B 1 197 ? -17.266 30.344 20.547 1 98.56 197 VAL B N 1
ATOM 4075 C CA . VAL B 1 197 ? -17.969 29.531 19.562 1 98.56 197 VAL B CA 1
ATOM 4076 C C . VAL B 1 197 ? -18.938 30.422 18.766 1 98.56 197 VAL B C 1
ATOM 4078 O O . VAL B 1 197 ? -19.641 31.25 19.344 1 98.56 197 VAL B O 1
ATOM 4081 N N . VAL B 1 198 ? -18.922 30.297 17.484 1 98.25 198 VAL B N 1
ATOM 4082 C CA . VAL B 1 198 ? -19.812 31.016 16.578 1 98.25 198 VAL B CA 1
ATOM 4083 C C . VAL B 1 198 ? -20.5 30.016 15.648 1 98.25 198 VAL B C 1
ATOM 4085 O O . VAL B 1 198 ? -19.859 29.141 15.078 1 98.25 198 VAL B O 1
ATOM 4088 N N . ASP B 1 199 ? -21.797 30.188 15.539 1 97.44 199 ASP B N 1
ATOM 4089 C CA . ASP B 1 199 ? -22.531 29.375 14.578 1 97.44 199 ASP B CA 1
ATOM 4090 C C . ASP B 1 199 ? -22.234 29.812 13.148 1 97.44 199 ASP B C 1
ATOM 4092 O O . ASP B 1 199 ? -22.25 31 12.828 1 97.44 199 ASP B O 1
ATOM 4096 N N . LEU B 1 200 ? -22.031 28.875 12.359 1 96.12 200 LEU B N 1
ATOM 4097 C CA . LEU B 1 200 ? -21.688 29.172 10.969 1 96.12 200 LEU B CA 1
ATOM 4098 C C . LEU B 1 200 ? -22.812 29.953 10.289 1 96.12 200 LEU B C 1
ATOM 4100 O O . LEU B 1 200 ? -22.547 30.781 9.406 1 96.12 200 LEU B O 1
ATOM 4104 N N . SER B 1 201 ? -24.016 29.797 10.703 1 95.56 201 SER B N 1
ATOM 4105 C CA . SER B 1 201 ? -25.172 30.438 10.07 1 95.56 201 SER B CA 1
ATOM 4106 C C . SER B 1 201 ? -25.297 31.891 10.508 1 95.56 201 SER B C 1
ATOM 4108 O O . SER B 1 201 ? -26.047 32.656 9.906 1 95.56 201 SER B O 1
ATOM 4110 N N . ASP B 1 202 ? -24.609 32.25 11.586 1 96.94 202 ASP B N 1
ATOM 4111 C CA . ASP B 1 202 ? -24.625 33.625 12.039 1 96.94 202 ASP B CA 1
ATOM 4112 C C . ASP B 1 202 ? -23.656 34.469 11.219 1 96.94 202 ASP B C 1
ATOM 4114 O O . ASP B 1 202 ? -22.562 34.812 11.688 1 96.94 202 ASP B O 1
ATOM 4118 N N . ARG B 1 203 ? -24.078 35 10.141 1 94.75 203 ARG B N 1
ATOM 4119 C CA . ARG B 1 203 ? -23.25 35.656 9.141 1 94.75 203 ARG B CA 1
ATOM 4120 C C . ARG B 1 203 ? -22.609 36.938 9.727 1 94.75 203 ARG B C 1
ATOM 4122 O O . ARG B 1 203 ? -21.469 37.25 9.398 1 94.75 203 ARG B O 1
ATOM 4129 N N . LEU B 1 204 ? -23.312 37.594 10.5 1 97.5 204 LEU B N 1
ATOM 4130 C CA . LEU B 1 204 ? -22.797 38.844 11.094 1 97.5 204 LEU B CA 1
ATOM 4131 C C . LEU B 1 204 ? -21.641 38.531 12.055 1 97.5 204 LEU B C 1
ATOM 4133 O O . LEU B 1 204 ? -20.609 39.188 12.016 1 97.5 204 LEU B O 1
ATOM 4137 N N . LYS B 1 205 ? -21.844 37.594 12.891 1 98 205 LYS B N 1
ATOM 4138 C CA . LYS B 1 205 ? -20.812 37.25 13.852 1 98 205 LYS B CA 1
ATOM 4139 C C . LYS B 1 205 ? -19.594 36.656 13.148 1 98 205 LYS B C 1
ATOM 4141 O O . LYS B 1 205 ? -18.453 36.844 13.586 1 98 205 LYS B O 1
ATOM 4146 N N . VAL B 1 206 ? -19.891 35.844 12.133 1 98 206 VAL B N 1
ATOM 4147 C CA . VAL B 1 206 ? -18.797 35.312 11.336 1 98 206 VAL B CA 1
ATOM 4148 C C . VAL B 1 206 ? -17.969 36.438 10.742 1 98 206 VAL B C 1
ATOM 4150 O O . VAL B 1 206 ? -16.734 36.438 10.828 1 98 206 VAL B O 1
ATOM 4153 N N . ALA B 1 207 ? -18.641 37.438 10.195 1 98.06 207 ALA B N 1
ATOM 4154 C CA . ALA B 1 207 ? -17.969 38.562 9.594 1 98.06 207 ALA B CA 1
ATOM 4155 C C . ALA B 1 207 ? -17.156 39.344 10.625 1 98.06 207 ALA B C 1
ATOM 4157 O O . ALA B 1 207 ? -16 39.719 10.375 1 98.06 207 ALA B O 1
ATOM 4158 N N . GLU B 1 208 ? -17.703 39.594 11.758 1 98.44 208 GLU B N 1
ATOM 4159 C CA . GLU B 1 208 ? -17.031 40.312 12.836 1 98.44 208 GLU B CA 1
ATOM 4160 C C . GLU B 1 208 ? -15.797 39.531 13.305 1 98.44 208 GLU B C 1
ATOM 4162 O O . GLU B 1 208 ? -14.758 40.156 13.594 1 98.44 208 GLU B O 1
ATOM 4167 N N . THR B 1 209 ? -15.945 38.25 13.391 1 98.5 209 THR B N 1
ATOM 4168 C CA . THR B 1 209 ? -14.859 37.406 13.828 1 98.5 209 THR B CA 1
ATOM 4169 C C . THR B 1 209 ? -13.703 37.438 12.836 1 98.5 209 THR B C 1
ATOM 4171 O O . THR B 1 209 ? -12.547 37.625 13.227 1 98.5 209 THR B O 1
ATOM 4174 N N . LEU B 1 210 ? -13.992 37.344 11.57 1 98.38 210 LEU B N 1
ATOM 4175 C CA . LEU B 1 210 ? -12.969 37.312 10.523 1 98.38 210 LEU B CA 1
ATOM 4176 C C . LEU B 1 210 ? -12.258 38.656 10.422 1 98.38 210 LEU B C 1
ATOM 4178 O O . LEU B 1 210 ? -11.07 38.688 10.078 1 98.38 210 LEU B O 1
ATOM 4182 N N . ALA B 1 211 ? -12.906 39.688 10.805 1 98.12 211 ALA B N 1
ATOM 4183 C CA . ALA B 1 211 ? -12.352 41.031 10.711 1 98.12 211 ALA B CA 1
ATOM 4184 C C . ALA B 1 211 ? -11.203 41.219 11.703 1 98.12 211 ALA B C 1
ATOM 4186 O O . ALA B 1 211 ? -10.414 42.156 11.578 1 98.12 211 ALA B O 1
ATOM 4187 N N . THR B 1 212 ? -11.07 40.344 12.641 1 98.19 212 THR B N 1
ATOM 4188 C CA . THR B 1 212 ? -10.031 40.469 13.656 1 98.19 212 THR B CA 1
ATOM 4189 C C . THR B 1 212 ? -9.109 39.25 13.656 1 98.19 212 THR B C 1
ATOM 4191 O O . THR B 1 212 ? -8.242 39.125 14.531 1 98.19 212 THR B O 1
ATOM 4194 N N . ALA B 1 213 ? -9.281 38.406 12.734 1 98.62 213 ALA B N 1
ATOM 4195 C CA . ALA B 1 213 ? -8.531 37.156 12.703 1 98.62 213 ALA B CA 1
ATOM 4196 C C . ALA B 1 213 ? -7.102 37.406 12.211 1 98.62 213 ALA B C 1
ATOM 4198 O O . ALA B 1 213 ? -6.883 38.094 11.234 1 98.62 213 ALA B O 1
ATOM 4199 N N . ASP B 1 214 ? -6.109 36.812 12.93 1 98.62 214 ASP B N 1
ATOM 4200 C CA . ASP B 1 214 ? -4.727 36.781 12.461 1 98.62 214 ASP B CA 1
ATOM 4201 C C . ASP B 1 214 ? -4.477 35.562 11.586 1 98.62 214 ASP B C 1
ATOM 4203 O O . ASP B 1 214 ? -3.779 35.625 10.578 1 98.62 214 ASP B O 1
ATOM 4207 N N . VAL B 1 215 ? -5.02 34.438 12.008 1 98.75 215 VAL B N 1
ATOM 4208 C CA . VAL B 1 215 ? -4.926 33.188 11.297 1 98.75 215 VAL B CA 1
ATOM 4209 C C . VAL B 1 215 ? -6.312 32.562 11.164 1 98.75 215 VAL B C 1
ATOM 4211 O O . VAL B 1 215 ? -7.094 32.562 12.117 1 98.75 215 VAL B O 1
ATOM 4214 N N . VAL B 1 216 ? -6.617 32.094 9.992 1 98.81 216 VAL B N 1
ATOM 4215 C CA . VAL B 1 216 ? -7.863 31.375 9.727 1 98.81 216 VAL B CA 1
ATOM 4216 C C . VAL B 1 216 ? -7.555 29.953 9.242 1 98.81 216 VAL B C 1
ATOM 4218 O O . VAL B 1 216 ? -6.855 29.781 8.242 1 98.81 216 VAL B O 1
ATOM 4221 N N . VAL B 1 217 ? -8.078 28.969 9.961 1 98.62 217 VAL B N 1
ATOM 4222 C CA . VAL B 1 217 ? -7.953 27.562 9.57 1 98.62 217 VAL B CA 1
ATOM 4223 C C . VAL B 1 217 ? -9.297 27.047 9.07 1 98.62 217 VAL B C 1
ATOM 4225 O O . VAL B 1 217 ? -10.32 27.203 9.742 1 98.62 217 VAL B O 1
ATOM 4228 N N . THR B 1 218 ? -9.258 26.469 7.891 1 97.5 218 THR B N 1
ATOM 4229 C CA . THR B 1 218 ? -10.461 25.828 7.379 1 97.5 218 THR B CA 1
ATOM 4230 C C . THR B 1 218 ? -10.266 24.312 7.301 1 97.5 218 THR B C 1
ATOM 4232 O O . THR B 1 218 ? -9.453 23.828 6.516 1 97.5 218 THR B O 1
ATOM 4235 N N . ALA B 1 219 ? -10.977 23.609 8.109 1 93.62 219 ALA B N 1
ATOM 4236 C CA . ALA B 1 219 ? -10.883 22.156 8.227 1 93.62 219 ALA B CA 1
ATOM 4237 C C . ALA B 1 219 ? -12.258 21.5 8.094 1 93.62 219 ALA B C 1
ATOM 4239 O O . ALA B 1 219 ? -12.672 20.734 8.961 1 93.62 219 ALA B O 1
ATOM 4240 N N . THR B 1 220 ? -12.859 21.766 6.969 1 88.75 220 THR B N 1
ATOM 4241 C CA . THR B 1 220 ? -14.203 21.25 6.699 1 88.75 220 THR B CA 1
ATOM 4242 C C . THR B 1 220 ? -14.227 20.469 5.395 1 88.75 220 THR B C 1
ATOM 4244 O O . THR B 1 220 ? -13.25 20.453 4.645 1 88.75 220 THR B O 1
ATOM 4247 N N . ASN B 1 221 ? -15.305 19.719 5.156 1 79.94 221 ASN B N 1
ATOM 4248 C CA . ASN B 1 221 ? -15.477 18.953 3.926 1 79.94 221 ASN B CA 1
ATOM 4249 C C . ASN B 1 221 ? -16.5 19.594 3.004 1 79.94 221 ASN B C 1
ATOM 4251 O O . ASN B 1 221 ? -17.188 18.906 2.252 1 79.94 221 ASN B O 1
ATOM 4255 N N . THR B 1 222 ? -16.484 20.859 2.934 1 83.31 222 THR B N 1
ATOM 4256 C CA . THR B 1 222 ? -17.516 21.562 2.182 1 83.31 222 THR B CA 1
ATOM 4257 C C . THR B 1 222 ? -17.125 21.719 0.715 1 83.31 222 THR B C 1
ATOM 4259 O O . THR B 1 222 ? -15.945 21.562 0.369 1 83.31 222 THR B O 1
ATOM 4262 N N . ALA B 1 223 ? -18.172 21.906 -0.087 1 85.31 223 ALA B N 1
ATOM 4263 C CA . ALA B 1 223 ? -17.969 22.172 -1.509 1 85.31 223 ALA B CA 1
ATOM 4264 C C . ALA B 1 223 ? -18.188 23.641 -1.834 1 85.31 223 ALA B C 1
ATOM 4266 O O . ALA B 1 223 ? -18.047 24.062 -2.984 1 85.31 223 ALA B O 1
ATOM 4267 N N . THR B 1 224 ? -18.516 24.391 -0.812 1 89.19 224 THR B N 1
ATOM 4268 C CA . THR B 1 224 ? -18.781 25.812 -0.987 1 89.19 224 THR B CA 1
ATOM 4269 C C . THR B 1 224 ? -17.875 26.641 -0.094 1 89.19 224 THR B C 1
ATOM 4271 O O . THR B 1 224 ? -17.656 26.312 1.072 1 89.19 224 THR B O 1
ATOM 4274 N N . PRO B 1 225 ? -17.391 27.75 -0.688 1 93.12 225 PRO B N 1
ATOM 4275 C CA . PRO B 1 225 ? -16.5 28.594 0.11 1 93.12 225 PRO B CA 1
ATOM 4276 C C . PRO B 1 225 ? -17.109 29.016 1.438 1 93.12 225 PRO B C 1
ATOM 4278 O O . PRO B 1 225 ? -18.312 29.328 1.498 1 93.12 225 PRO B O 1
ATOM 4281 N N . LEU B 1 226 ? -16.312 29.062 2.453 1 94.81 226 LEU B N 1
ATOM 4282 C CA . LEU B 1 226 ? -16.797 29.266 3.816 1 94.81 226 LEU B CA 1
ATOM 4283 C C . LEU B 1 226 ? -17.031 30.734 4.109 1 94.81 226 LEU B C 1
ATOM 4285 O O . LEU B 1 226 ? -17.812 31.094 4.992 1 94.81 226 LEU B O 1
ATOM 4289 N N . PHE B 1 227 ? -16.297 31.625 3.414 1 95.81 227 PHE B N 1
ATOM 4290 C CA . PHE B 1 227 ? -16.391 33.062 3.613 1 95.81 227 PHE B CA 1
ATOM 4291 C C . PHE B 1 227 ? -15.891 33.812 2.387 1 95.81 227 PHE B C 1
ATOM 4293 O O . PHE B 1 227 ? -15.211 33.25 1.535 1 95.81 227 PHE B O 1
ATOM 4300 N N . ASP B 1 228 ? -16.281 35.094 2.312 1 94.94 228 ASP B N 1
ATOM 4301 C CA . ASP B 1 228 ? -15.758 36 1.306 1 94.94 228 ASP B CA 1
ATOM 4302 C C . ASP B 1 228 ? -14.469 36.688 1.785 1 94.94 228 ASP B C 1
ATOM 4304 O O . ASP B 1 228 ? -14.383 37.125 2.924 1 94.94 228 ASP B O 1
ATOM 4308 N N . GLY B 1 229 ? -13.508 36.75 0.908 1 95.56 229 GLY B N 1
ATOM 4309 C CA . GLY B 1 229 ? -12.203 37.281 1.265 1 95.56 229 GLY B CA 1
ATOM 4310 C C . GLY B 1 229 ? -12.266 38.719 1.738 1 95.56 229 GLY B C 1
ATOM 4311 O O . GLY B 1 229 ? -11.367 39.188 2.449 1 95.56 229 GLY B O 1
ATOM 4312 N N . SER B 1 230 ? -13.281 39.438 1.349 1 95.62 230 SER B N 1
ATOM 4313 C CA . SER B 1 230 ? -13.414 40.844 1.729 1 95.62 230 SER B CA 1
ATOM 4314 C C . SER B 1 230 ? -13.625 40.969 3.232 1 95.62 230 SER B C 1
ATOM 4316 O O . SER B 1 230 ? -13.469 42.062 3.783 1 95.62 230 SER B O 1
ATOM 4318 N N . LEU B 1 231 ? -13.914 39.906 3.857 1 97.12 231 LEU B N 1
ATOM 4319 C CA . LEU B 1 231 ? -14.18 39.938 5.293 1 97.12 231 LEU B CA 1
ATOM 4320 C C . LEU B 1 231 ? -12.883 39.875 6.09 1 97.12 231 LEU B C 1
ATOM 4322 O O . LEU B 1 231 ? -12.883 40.125 7.297 1 97.12 231 LEU B O 1
ATOM 4326 N N . LEU B 1 232 ? -11.781 39.531 5.465 1 97.12 232 LEU B N 1
ATOM 4327 C CA . LEU B 1 232 ? -10.5 39.406 6.145 1 97.12 232 LEU B CA 1
ATOM 4328 C C . LEU B 1 232 ? -9.781 40.75 6.262 1 97.12 232 LEU B C 1
ATOM 4330 O O . LEU B 1 232 ? -9.867 41.562 5.355 1 97.12 232 LEU B O 1
ATOM 4334 N N . ARG B 1 233 ? -9.117 40.969 7.266 1 95.56 233 ARG B N 1
ATOM 4335 C CA . ARG B 1 233 ? -8.25 42.156 7.352 1 95.56 233 ARG B CA 1
ATOM 4336 C C . ARG B 1 233 ? -6.918 41.906 6.648 1 95.56 233 ARG B C 1
ATOM 4338 O O . ARG B 1 233 ? -6.465 40.75 6.555 1 95.56 233 ARG B O 1
ATOM 4345 N N . PRO B 1 234 ? -6.262 42.969 6.195 1 94.25 234 PRO B N 1
ATOM 4346 C CA . PRO B 1 234 ? -4.91 42.781 5.656 1 94.25 234 PRO B CA 1
ATOM 4347 C C . PRO B 1 234 ? -3.951 42.156 6.66 1 94.25 234 PRO B C 1
ATOM 4349 O O . PRO B 1 234 ? -3.99 42.469 7.848 1 94.25 234 PRO B O 1
ATOM 4352 N N . GLY B 1 235 ? -3.203 41.219 6.172 1 94.06 235 GLY B N 1
ATOM 4353 C CA . GLY B 1 235 ? -2.229 40.562 7.027 1 94.06 235 GLY B CA 1
ATOM 4354 C C . GLY B 1 235 ? -2.68 39.188 7.504 1 94.06 235 GLY B C 1
ATOM 4355 O O . GLY B 1 235 ? -1.885 38.438 8.055 1 94.06 235 GLY B O 1
ATOM 4356 N N . THR B 1 236 ? -3.9 38.781 7.238 1 97.12 236 THR B N 1
ATOM 4357 C CA . THR B 1 236 ? -4.438 37.5 7.672 1 97.12 236 THR B CA 1
ATOM 4358 C C . THR B 1 236 ? -3.748 36.344 6.941 1 97.12 236 THR B C 1
ATOM 4360 O O . THR B 1 236 ? -3.52 36.438 5.73 1 97.12 236 THR B O 1
ATOM 4363 N N . HIS B 1 237 ? -3.373 35.344 7.699 1 97.56 237 HIS B N 1
ATOM 4364 C CA . HIS B 1 237 ? -2.877 34.094 7.125 1 97.56 237 HIS B CA 1
ATOM 4365 C C . HIS B 1 237 ? -3.951 33 7.141 1 97.56 237 HIS B C 1
ATOM 4367 O O . HIS B 1 237 ? -4.523 32.719 8.195 1 97.56 237 HIS B O 1
ATOM 4373 N N . ILE B 1 238 ? -4.207 32.438 5.988 1 98.25 238 ILE B N 1
ATOM 4374 C CA . ILE B 1 238 ? -5.203 31.375 5.859 1 98.25 238 ILE B CA 1
ATOM 4375 C C . ILE B 1 238 ? -4.504 30.031 5.688 1 98.25 238 ILE B C 1
ATOM 4377 O O . ILE B 1 238 ? -3.533 29.906 4.93 1 98.25 238 ILE B O 1
ATOM 4381 N N . ALA B 1 239 ? -4.973 29.047 6.426 1 98.06 239 ALA B N 1
ATOM 4382 C CA . ALA B 1 239 ? -4.559 27.656 6.219 1 98.06 239 ALA B CA 1
ATOM 4383 C C . ALA B 1 239 ? -5.746 26.781 5.828 1 98.06 239 ALA B C 1
ATOM 4385 O O . ALA B 1 239 ? -6.621 26.516 6.652 1 98.06 239 ALA B O 1
ATOM 4386 N N . GLY B 1 240 ? -5.754 26.344 4.586 1 95.88 240 GLY B N 1
ATOM 4387 C CA . GLY B 1 240 ? -6.82 25.5 4.066 1 95.88 240 GLY B CA 1
ATOM 4388 C C . GLY B 1 240 ? -6.453 24.031 4.016 1 95.88 240 GLY B C 1
ATOM 4389 O O . GLY B 1 240 ? -5.547 23.641 3.277 1 95.88 240 GLY B O 1
ATOM 4390 N N . VAL B 1 241 ? -7.27 23.156 4.66 1 92.69 241 VAL B N 1
ATOM 4391 C CA . VAL B 1 241 ? -6.867 21.766 4.832 1 92.69 241 VAL B CA 1
ATOM 4392 C C . VAL B 1 241 ? -7.973 20.844 4.332 1 92.69 241 VAL B C 1
ATOM 4394 O O . VAL B 1 241 ? -7.707 19.703 3.955 1 92.69 241 VAL B O 1
ATOM 4397 N N . GLY B 1 242 ? -9.141 21.203 4.184 1 83.56 242 GLY B N 1
ATOM 4398 C CA . GLY B 1 242 ? -10.273 20.312 4.035 1 83.56 242 GLY B CA 1
ATOM 4399 C C . GLY B 1 242 ? -10.594 19.984 2.588 1 83.56 242 GLY B C 1
ATOM 4400 O O . GLY B 1 242 ? -11.375 19.078 2.307 1 83.56 242 GLY B O 1
ATOM 4401 N N . SER B 1 243 ? -10.109 20.688 1.685 1 75.75 243 SER B N 1
ATOM 4402 C CA . SER B 1 243 ? -10.453 20.484 0.28 1 75.75 243 SER B CA 1
ATOM 4403 C C . SER B 1 243 ? -9.406 19.641 -0.43 1 75.75 243 SER B C 1
ATOM 4405 O O . SER B 1 243 ? -8.508 20.156 -1.082 1 75.75 243 SER B O 1
ATOM 4407 N N . TYR B 1 244 ? -9.703 18.266 -0.383 1 68.81 244 TYR B N 1
ATOM 4408 C CA . TYR B 1 244 ? -8.672 17.391 -0.933 1 68.81 244 TYR B CA 1
ATOM 4409 C C . TYR B 1 244 ? -9.188 16.641 -2.152 1 68.81 244 TYR B C 1
ATOM 4411 O O . TYR B 1 244 ? -8.461 15.844 -2.748 1 68.81 244 TYR B O 1
ATOM 4419 N N . THR B 1 245 ? -10.414 16.828 -2.484 1 70.5 245 THR B N 1
ATOM 4420 C CA . THR B 1 245 ? -10.953 16.266 -3.721 1 70.5 245 THR B CA 1
ATOM 4421 C C . THR B 1 245 ? -11.25 17.375 -4.727 1 70.5 245 THR B C 1
ATOM 4423 O O . THR B 1 245 ? -11.383 18.547 -4.355 1 70.5 245 THR B O 1
ATOM 4426 N N . PRO B 1 246 ? -11.414 16.969 -5.914 1 69.56 246 PRO B N 1
ATOM 4427 C CA . PRO B 1 246 ? -11.672 17.984 -6.938 1 69.56 246 PRO B CA 1
ATOM 4428 C C . PRO B 1 246 ? -12.992 18.719 -6.727 1 69.56 246 PRO B C 1
ATOM 4430 O O . PRO B 1 246 ? -13.164 19.828 -7.211 1 69.56 246 PRO B O 1
ATOM 4433 N N . ASP B 1 247 ? -13.82 18.141 -5.969 1 74 247 ASP B N 1
ATOM 4434 C CA . ASP B 1 247 ? -15.156 18.719 -5.848 1 74 247 ASP B CA 1
ATOM 4435 C C . ASP B 1 247 ? -15.281 19.578 -4.594 1 74 247 ASP B C 1
ATOM 4437 O O . ASP B 1 247 ? -16.297 20.234 -4.383 1 74 247 ASP B O 1
ATOM 4441 N N . MET B 1 248 ? -14.195 19.578 -3.861 1 79.62 248 MET B N 1
ATOM 4442 C CA . MET B 1 248 ? -14.227 20.312 -2.607 1 79.62 248 MET B CA 1
ATOM 4443 C C . MET B 1 248 ? -13.594 21.703 -2.781 1 79.62 248 MET B C 1
ATOM 4445 O O . MET B 1 248 ? -12.656 21.859 -3.562 1 79.62 248 MET B O 1
ATOM 4449 N N . GLN B 1 249 ? -14.211 22.688 -2.066 1 87.31 249 GLN B N 1
ATOM 4450 C CA . GLN B 1 249 ? -13.672 24.031 -2.057 1 87.31 249 GLN B CA 1
ATOM 4451 C C . GLN B 1 249 ? -14.047 24.766 -0.772 1 87.31 249 GLN B C 1
ATOM 4453 O O . GLN B 1 249 ? -15.234 25 -0.506 1 87.31 249 GLN B O 1
ATOM 4458 N N . GLU B 1 250 ? -13.055 25.125 -0.026 1 92.38 250 GLU B N 1
ATOM 4459 C CA . GLU B 1 250 ? -13.281 25.859 1.218 1 92.38 250 GLU B CA 1
ATOM 4460 C C . GLU B 1 250 ? -13.039 27.359 1.033 1 92.38 250 GLU B C 1
ATOM 4462 O O . GLU B 1 250 ? -13.602 28.172 1.762 1 92.38 250 GLU B O 1
ATOM 4467 N N . ILE B 1 251 ? -12.164 27.672 0.092 1 94.12 251 ILE B N 1
ATOM 4468 C CA . ILE B 1 251 ? -11.695 29.031 -0.133 1 94.12 251 ILE B CA 1
ATOM 4469 C C . ILE B 1 251 ? -12.008 29.453 -1.566 1 94.12 251 ILE B C 1
ATOM 4471 O O . ILE B 1 251 ? -11.68 28.75 -2.518 1 94.12 251 ILE B O 1
ATOM 4475 N N . SER B 1 252 ? -12.555 30.625 -1.741 1 90.19 252 SER B N 1
ATOM 4476 C CA . SER B 1 252 ? -12.945 31.078 -3.074 1 90.19 252 SER B CA 1
ATOM 4477 C C . SER B 1 252 ? -11.734 31.578 -3.857 1 90.19 252 SER B C 1
ATOM 4479 O O . SER B 1 252 ? -10.742 32.031 -3.27 1 90.19 252 SER B O 1
ATOM 4481 N N . ALA B 1 253 ? -11.938 31.531 -5.141 1 87.94 253 ALA B N 1
ATOM 4482 C CA . ALA B 1 253 ? -10.891 32.062 -6.008 1 87.94 253 ALA B CA 1
ATOM 4483 C C . ALA B 1 253 ? -10.648 33.562 -5.727 1 87.94 253 ALA B C 1
ATOM 4485 O O . ALA B 1 253 ? -9.516 34.031 -5.793 1 87.94 253 ALA B O 1
ATOM 4486 N N . ARG B 1 254 ? -11.664 34.219 -5.418 1 88.38 254 ARG B N 1
ATOM 4487 C CA . ARG B 1 254 ? -11.57 35.656 -5.113 1 88.38 254 ARG B CA 1
ATOM 4488 C C . ARG B 1 254 ? -10.719 35.875 -3.867 1 88.38 254 ARG B C 1
ATOM 4490 O O . ARG B 1 254 ? -9.945 36.844 -3.809 1 88.38 254 ARG B O 1
ATOM 4497 N N . THR B 1 255 ? -10.922 35 -2.912 1 93.5 255 THR B N 1
ATOM 4498 C CA . THR B 1 255 ? -10.102 35.094 -1.707 1 93.5 255 THR B CA 1
ATOM 4499 C C . THR B 1 255 ? -8.641 34.781 -2.02 1 93.5 255 THR B C 1
ATOM 4501 O O . THR B 1 255 ? -7.742 35.469 -1.534 1 93.5 255 THR B O 1
ATOM 4504 N N . VAL B 1 256 ? -8.391 33.844 -2.865 1 94.12 256 VAL B N 1
ATOM 4505 C CA . VAL B 1 256 ? -7.039 33.469 -3.242 1 94.12 256 VAL B CA 1
ATOM 4506 C C . VAL B 1 256 ? -6.352 34.594 -3.979 1 94.12 256 VAL B C 1
ATOM 4508 O O . VAL B 1 256 ? -5.148 34.812 -3.82 1 94.12 256 VAL B O 1
ATOM 4511 N N . ASP B 1 257 ? -7.078 35.344 -4.699 1 91 257 ASP B N 1
ATOM 4512 C CA . ASP B 1 257 ? -6.543 36.469 -5.484 1 91 257 ASP B CA 1
ATOM 4513 C C . ASP B 1 257 ? -5.93 37.531 -4.578 1 91 257 ASP B C 1
ATOM 4515 O O . ASP B 1 257 ? -5.074 38.312 -5.012 1 91 257 ASP B O 1
ATOM 4519 N N . ARG B 1 258 ? -6.277 37.531 -3.344 1 91.44 258 ARG B N 1
ATOM 4520 C CA . ARG B 1 258 ? -5.762 38.5 -2.379 1 91.44 258 ARG B CA 1
ATOM 4521 C C . ARG B 1 258 ? -4.52 37.938 -1.679 1 91.44 258 ARG B C 1
ATOM 4523 O O . ARG B 1 258 ? -3.838 38.688 -0.965 1 91.44 258 ARG B O 1
ATOM 4530 N N . CYS B 1 259 ? -4.215 36.75 -2.004 1 94.62 259 CYS B N 1
ATOM 4531 C CA . CYS B 1 259 ? -3.242 36.094 -1.14 1 94.62 259 CYS B CA 1
ATOM 4532 C C . CYS B 1 259 ? -1.997 35.719 -1.924 1 94.62 259 CYS B C 1
ATOM 4534 O O . CYS B 1 259 ? -2.094 35.281 -3.074 1 94.62 259 CYS B O 1
ATOM 4536 N N . LYS B 1 260 ? -0.809 35.844 -1.289 1 93.62 260 LYS B N 1
ATOM 4537 C CA . LYS B 1 260 ? 0.317 35.031 -1.705 1 93.62 260 LYS B CA 1
ATOM 4538 C C . LYS B 1 260 ? 0.101 33.562 -1.306 1 93.62 260 LYS B C 1
ATOM 4540 O O . LYS B 1 260 ? -0.28 33.281 -0.169 1 93.62 260 LYS B O 1
ATOM 4545 N N . VAL B 1 261 ? 0.396 32.656 -2.209 1 95.62 261 VAL B N 1
ATOM 4546 C CA . VAL B 1 261 ? -0.012 31.281 -1.976 1 95.62 261 VAL B CA 1
ATOM 4547 C C . VAL B 1 261 ? 1.214 30.438 -1.661 1 95.62 261 VAL B C 1
ATOM 4549 O O . VAL B 1 261 ? 2.23 30.516 -2.355 1 95.62 261 VAL B O 1
ATOM 4552 N N . LEU B 1 262 ? 1.091 29.703 -0.589 1 96.12 262 LEU B N 1
ATOM 4553 C CA . LEU B 1 262 ? 2.021 28.672 -0.168 1 96.12 262 LEU B CA 1
ATOM 4554 C C . LEU B 1 262 ? 1.382 27.281 -0.281 1 96.12 262 LEU B C 1
ATOM 4556 O O . LEU B 1 262 ? 0.212 27.109 0.067 1 96.12 262 LEU B O 1
ATOM 4560 N N . ILE B 1 263 ? 2.164 26.328 -0.778 1 96.38 263 ILE B N 1
ATOM 4561 C CA . ILE B 1 263 ? 1.634 24.984 -0.915 1 96.38 263 ILE B CA 1
ATOM 4562 C C . ILE B 1 263 ? 2.59 23.984 -0.263 1 96.38 263 ILE B C 1
ATOM 4564 O O . ILE B 1 263 ? 3.781 24.266 -0.114 1 96.38 263 ILE B O 1
ATOM 4568 N N . ASP B 1 264 ? 2.012 22.859 0.125 1 96.5 264 ASP B N 1
ATOM 4569 C CA . ASP B 1 264 ? 2.844 21.859 0.77 1 96.5 264 ASP B CA 1
ATOM 4570 C C . ASP B 1 264 ? 3.545 20.984 -0.267 1 96.5 264 ASP B C 1
ATOM 4572 O O . ASP B 1 264 ? 4.664 20.516 -0.041 1 96.5 264 ASP B O 1
ATOM 4576 N N . THR B 1 265 ? 2.838 20.688 -1.342 1 94.5 265 THR B N 1
ATOM 4577 C CA . THR B 1 265 ? 3.379 19.875 -2.436 1 94.5 265 THR B CA 1
ATOM 4578 C C . THR B 1 265 ? 2.99 20.484 -3.785 1 94.5 265 THR B C 1
ATOM 4580 O O . THR B 1 265 ? 2.002 21.203 -3.887 1 94.5 265 THR B O 1
ATOM 4583 N N . PRO B 1 266 ? 3.658 20.156 -4.828 1 92 266 PRO B N 1
ATOM 4584 C CA . PRO B 1 266 ? 3.305 20.672 -6.156 1 92 266 PRO B CA 1
ATOM 4585 C C . PRO B 1 266 ? 1.903 20.25 -6.594 1 92 266 PRO B C 1
ATOM 4587 O O . PRO B 1 266 ? 1.229 20.984 -7.312 1 92 266 PRO B O 1
ATOM 4590 N N . GLU B 1 267 ? 1.485 19.188 -6.094 1 88 267 GLU B N 1
ATOM 4591 C CA . GLU B 1 267 ? 0.174 18.656 -6.473 1 88 267 GLU B CA 1
ATOM 4592 C C . GLU B 1 267 ? -0.943 19.594 -6.004 1 88 267 GLU B C 1
ATOM 4594 O O . GLU B 1 267 ? -2.027 19.609 -6.586 1 88 267 GLU B O 1
ATOM 4599 N N . ALA B 1 268 ? -0.688 20.344 -5.059 1 90.19 268 ALA B N 1
ATOM 4600 C CA . ALA B 1 268 ? -1.705 21.219 -4.484 1 90.19 268 ALA B CA 1
ATOM 4601 C C . ALA B 1 268 ? -2.113 22.297 -5.469 1 90.19 268 ALA B C 1
ATOM 4603 O O . ALA B 1 268 ? -3.193 22.891 -5.352 1 90.19 268 ALA B O 1
ATOM 4604 N N . ARG B 1 269 ? -1.326 22.547 -6.445 1 88.69 269 ARG B N 1
ATOM 4605 C CA . ARG B 1 269 ? -1.529 23.641 -7.391 1 88.69 269 ARG B CA 1
ATOM 4606 C C . ARG B 1 269 ? -2.771 23.406 -8.242 1 88.69 269 ARG B C 1
ATOM 4608 O O . ARG B 1 269 ? -3.402 24.344 -8.711 1 88.69 269 ARG B O 1
ATOM 4615 N N . THR B 1 270 ? -3.188 22.125 -8.32 1 84.25 270 THR B N 1
ATOM 4616 C CA . THR B 1 270 ? -4.207 21.844 -9.328 1 84.25 270 THR B CA 1
ATOM 4617 C C . THR B 1 270 ? -5.434 21.203 -8.68 1 84.25 270 THR B C 1
ATOM 4619 O O . THR B 1 270 ? -6.301 20.672 -9.375 1 84.25 270 THR B O 1
ATOM 4622 N N . VAL B 1 271 ? -5.523 21.25 -7.371 1 81.88 271 VAL B N 1
ATOM 4623 C CA . VAL B 1 271 ? -6.637 20.562 -6.723 1 81.88 271 VAL B CA 1
ATOM 4624 C C . VAL B 1 271 ? -7.309 21.484 -5.719 1 81.88 271 VAL B C 1
ATOM 4626 O O . VAL B 1 271 ? -6.754 22.531 -5.363 1 81.88 271 VAL B O 1
ATOM 4629 N N . GLY B 1 272 ? -8.492 21.141 -5.414 1 83.25 272 GLY B N 1
ATOM 4630 C CA . GLY B 1 272 ? -9.203 21.828 -4.344 1 83.25 272 GLY B CA 1
ATOM 4631 C C . GLY B 1 272 ? -9.375 23.312 -4.594 1 83.25 272 GLY B C 1
ATOM 4632 O O . GLY B 1 272 ? -9.859 23.719 -5.652 1 83.25 272 GLY B O 1
ATOM 4633 N N . ASP B 1 273 ? -8.844 24.109 -3.676 1 88.81 273 ASP B N 1
ATOM 4634 C CA . ASP B 1 273 ? -9.047 25.547 -3.631 1 88.81 273 ASP B CA 1
ATOM 4635 C C . ASP B 1 273 ? -8.281 26.25 -4.75 1 88.81 273 ASP B C 1
ATOM 4637 O O . ASP B 1 273 ? -8.578 27.406 -5.09 1 88.81 273 ASP B O 1
ATOM 4641 N N . LEU B 1 274 ? -7.344 25.531 -5.344 1 90 274 LEU B N 1
ATOM 4642 C CA . LEU B 1 274 ? -6.48 26.188 -6.316 1 90 274 LEU B CA 1
ATOM 4643 C C . LEU B 1 274 ? -6.805 25.719 -7.734 1 90 274 LEU B C 1
ATOM 4645 O O . LEU B 1 274 ? -6.184 26.172 -8.695 1 90 274 LEU B O 1
ATOM 4649 N N . LYS B 1 275 ? -7.773 24.844 -7.906 1 85.69 275 LYS B N 1
ATOM 4650 C CA . LYS B 1 275 ? -8.062 24.219 -9.195 1 85.69 275 LYS B CA 1
ATOM 4651 C C . LYS B 1 275 ? -8.391 25.266 -10.25 1 85.69 275 LYS B C 1
ATOM 4653 O O . LYS B 1 275 ? -8.086 25.078 -11.438 1 85.69 275 LYS B O 1
ATOM 4658 N N . ASN B 1 276 ? -8.922 26.438 -9.836 1 83.5 276 ASN B N 1
ATOM 4659 C CA . ASN B 1 276 ? -9.359 27.453 -10.789 1 83.5 276 ASN B CA 1
ATOM 4660 C C . ASN B 1 276 ? -8.484 28.688 -10.719 1 83.5 276 ASN B C 1
ATOM 4662 O O . ASN B 1 276 ? -8.859 29.75 -11.234 1 83.5 276 ASN B O 1
ATOM 4666 N N . VAL B 1 277 ? -7.434 28.562 -10.055 1 88 277 VAL B N 1
ATOM 4667 C CA . VAL B 1 277 ? -6.508 29.688 -9.938 1 88 277 VAL B CA 1
ATOM 4668 C C . VAL B 1 277 ? -5.516 29.656 -11.102 1 88 277 VAL B C 1
ATOM 4670 O O . VAL B 1 277 ? -5 28.594 -11.461 1 88 277 VAL B O 1
ATOM 4673 N N . SER B 1 278 ? -5.281 30.781 -11.602 1 87.88 278 SER B N 1
ATOM 4674 C CA . SER B 1 278 ? -4.398 30.906 -12.758 1 87.88 278 SER B CA 1
ATOM 4675 C C . SER B 1 278 ? -3.012 30.344 -12.445 1 87.88 278 SER B C 1
ATOM 4677 O O . SER B 1 278 ? -2.49 30.531 -11.352 1 87.88 278 SER B O 1
ATOM 4679 N N . MET B 1 279 ? -2.422 29.766 -13.422 1 87.81 279 MET B N 1
ATOM 4680 C CA . MET B 1 279 ? -1.079 29.219 -13.273 1 87.81 279 MET B CA 1
ATOM 4681 C C . MET B 1 279 ? -0.049 30.328 -13.109 1 87.81 279 MET B C 1
ATOM 4683 O O . MET B 1 279 ? 1.082 30.078 -12.688 1 87.81 279 MET B O 1
ATOM 4687 N N . SER B 1 280 ? -0.473 31.516 -13.43 1 88 280 SER B N 1
ATOM 4688 C CA . SER B 1 280 ? 0.435 32.656 -13.305 1 88 280 SER B CA 1
ATOM 4689 C C . SER B 1 280 ? 0.467 33.188 -11.875 1 88 280 SER B C 1
ATOM 4691 O O . SER B 1 280 ? 1.35 33.969 -11.516 1 88 280 SER B O 1
ATOM 4693 N N . HIS B 1 281 ? -0.531 32.75 -11.109 1 90.75 281 HIS B N 1
ATOM 4694 C CA . HIS B 1 281 ? -0.518 33.125 -9.703 1 90.75 281 HIS B CA 1
ATOM 4695 C C . HIS B 1 281 ? 0.726 32.625 -9 1 90.75 281 HIS B C 1
ATOM 4697 O O . HIS B 1 281 ? 1.04 31.422 -9.086 1 90.75 281 HIS B O 1
ATOM 4703 N N . PRO B 1 282 ? 1.47 33.438 -8.359 1 86.38 282 PRO B N 1
ATOM 4704 C CA . PRO B 1 282 ? 2.695 33 -7.707 1 86.38 282 PRO B CA 1
ATOM 4705 C C . PRO B 1 282 ? 2.418 32 -6.562 1 86.38 282 PRO B C 1
ATOM 4707 O O . PRO B 1 282 ? 1.553 32.281 -5.723 1 86.38 282 PRO B O 1
ATOM 4710 N N . VAL B 1 283 ? 3.15 30.938 -6.621 1 92.75 283 VAL B N 1
ATOM 4711 C CA . VAL B 1 283 ? 3.055 29.906 -5.59 1 92.75 283 VAL B CA 1
ATOM 4712 C C . VAL B 1 283 ? 4.453 29.5 -5.129 1 92.75 283 VAL B C 1
ATOM 4714 O O . VAL B 1 283 ? 5.395 29.5 -5.922 1 92.75 283 VAL B O 1
ATOM 4717 N N . ALA B 1 284 ? 4.617 29.359 -3.846 1 95.06 284 ALA B N 1
ATOM 4718 C CA . ALA B 1 284 ? 5.867 28.844 -3.291 1 95.06 284 ALA B CA 1
ATOM 4719 C C . ALA B 1 284 ? 5.625 27.562 -2.49 1 95.06 284 ALA B C 1
ATOM 4721 O O . ALA B 1 284 ? 4.504 27.312 -2.047 1 95.06 284 ALA B O 1
ATOM 4722 N N . LEU B 1 285 ? 6.668 26.781 -2.352 1 97.06 285 LEU B N 1
ATOM 4723 C CA . LEU B 1 285 ? 6.605 25.594 -1.522 1 97.06 285 LEU B CA 1
ATOM 4724 C C . LEU B 1 285 ? 6.977 25.906 -0.078 1 97.06 285 LEU B C 1
ATOM 4726 O O . LEU B 1 285 ? 7.984 26.562 0.176 1 97.06 285 LEU B O 1
ATOM 4730 N N . LEU B 1 286 ? 6.18 25.406 0.812 1 97.94 286 LEU B N 1
ATOM 4731 C CA . LEU B 1 286 ? 6.473 25.578 2.23 1 97.94 286 LEU B CA 1
ATOM 4732 C C . LEU B 1 286 ? 7.887 25.109 2.557 1 97.94 286 LEU B C 1
ATOM 4734 O O . LEU B 1 286 ? 8.609 25.766 3.299 1 97.94 286 LEU B O 1
ATOM 4738 N N . GLY B 1 287 ? 8.289 23.984 1.995 1 98.19 287 GLY B N 1
ATOM 4739 C CA . GLY B 1 287 ? 9.602 23.406 2.246 1 98.19 287 GLY B CA 1
ATOM 4740 C C . GLY B 1 287 ? 10.742 24.344 1.889 1 98.19 287 GLY B C 1
ATOM 4741 O O . GLY B 1 287 ? 11.766 24.375 2.574 1 98.19 287 GLY B O 1
ATOM 4742 N N . ASP B 1 288 ? 10.547 25.125 0.834 1 97 288 ASP B N 1
ATOM 4743 C CA . ASP B 1 288 ? 11.562 26.078 0.412 1 97 288 ASP B CA 1
ATOM 4744 C C . ASP B 1 288 ? 11.734 27.188 1.447 1 97 288 ASP B C 1
ATOM 4746 O O . ASP B 1 288 ? 12.867 27.578 1.765 1 97 288 ASP B O 1
ATOM 4750 N N . LEU B 1 289 ? 10.68 27.672 1.953 1 96.88 289 LEU B N 1
ATOM 4751 C CA . LEU B 1 289 ? 10.742 28.75 2.938 1 96.88 289 LEU B CA 1
ATOM 4752 C C . LEU B 1 289 ? 11.344 28.25 4.246 1 96.88 289 LEU B C 1
ATOM 4754 O O . LEU B 1 289 ? 12.109 28.969 4.891 1 96.88 289 LEU B O 1
ATOM 4758 N N . LEU B 1 290 ? 10.961 27.031 4.582 1 97.75 290 LEU B N 1
ATOM 4759 C CA . LEU B 1 290 ? 11.516 26.453 5.797 1 97.75 290 LEU B CA 1
ATOM 4760 C C . LEU B 1 290 ? 13.023 26.266 5.668 1 97.75 290 LEU B C 1
ATOM 4762 O O . LEU B 1 290 ? 13.766 26.516 6.621 1 97.75 290 LEU B O 1
ATOM 4766 N N . GLN B 1 291 ? 13.453 25.828 4.527 1 96.5 291 GLN B N 1
ATOM 4767 C CA . GLN B 1 291 ? 14.883 25.672 4.277 1 96.5 291 GLN B CA 1
ATOM 4768 C C . GLN B 1 291 ? 15.602 27.016 4.363 1 96.5 291 GLN B C 1
ATOM 4770 O O . GLN B 1 291 ? 16.688 27.109 4.949 1 96.5 291 GLN B O 1
ATOM 4775 N N . CYS B 1 292 ? 15.031 28 3.771 1 95 292 CYS B N 1
ATOM 4776 C CA . CYS B 1 292 ? 15.617 29.328 3.822 1 95 292 CYS B CA 1
ATOM 4777 C C . CYS B 1 292 ? 15.742 29.828 5.262 1 95 292 CYS B C 1
ATOM 4779 O O . CYS B 1 292 ? 16.75 30.406 5.641 1 95 292 CYS B O 1
ATOM 4781 N N . GLN B 1 293 ? 14.75 29.578 5.977 1 92.62 293 GLN B N 1
ATOM 4782 C CA . GLN B 1 293 ? 14.773 29.969 7.383 1 92.62 293 GLN B CA 1
ATOM 4783 C C . GLN B 1 293 ? 15.906 29.281 8.133 1 92.62 293 GLN B C 1
ATOM 4785 O O . GLN B 1 293 ? 16.656 29.922 8.867 1 92.62 293 GLN B O 1
ATOM 4790 N N . ASP B 1 294 ? 16.047 28.031 7.918 1 93.69 294 ASP B N 1
ATOM 4791 C CA . ASP B 1 294 ? 17.062 27.25 8.609 1 93.69 294 ASP B CA 1
ATOM 4792 C C . ASP B 1 294 ? 18.469 27.703 8.211 1 93.69 294 ASP B C 1
ATOM 4794 O O . ASP B 1 294 ? 19.406 27.625 9.016 1 93.69 294 ASP B O 1
ATOM 4798 N N . GLU B 1 295 ? 18.531 28.203 7.023 1 94.44 295 GLU B N 1
ATOM 4799 C CA . GLU B 1 295 ? 19.828 28.625 6.516 1 94.44 295 GLU B CA 1
ATOM 4800 C C . GLU B 1 295 ? 20.031 30.125 6.688 1 94.44 295 GLU B C 1
ATOM 4802 O O . GLU B 1 295 ? 21.047 30.672 6.242 1 94.44 295 GLU B O 1
ATOM 4807 N N . ASN B 1 296 ? 19.109 30.812 7.234 1 93.19 296 ASN B N 1
ATOM 4808 C CA . ASN B 1 296 ? 19.156 32.25 7.41 1 93.19 296 ASN B CA 1
ATOM 4809 C C . ASN B 1 296 ? 19.312 32.969 6.078 1 93.19 296 ASN B C 1
ATOM 4811 O O . ASN B 1 296 ? 20.141 33.875 5.957 1 93.19 296 ASN B O 1
ATOM 4815 N N . ARG B 1 297 ? 18.578 32.406 5.129 1 91.69 297 ARG B N 1
ATOM 4816 C CA . ARG B 1 297 ? 18.594 33.031 3.799 1 91.69 297 ARG B CA 1
ATOM 4817 C C . ARG B 1 297 ? 17.297 33.781 3.539 1 91.69 297 ARG B C 1
ATOM 4819 O O . ARG B 1 297 ? 16.219 33.375 3.994 1 91.69 297 ARG B O 1
ATOM 4826 N N . GLU B 1 298 ? 17.5 34.812 2.783 1 85.75 298 GLU B N 1
ATOM 4827 C CA . GLU B 1 298 ? 16.328 35.594 2.404 1 85.75 298 GLU B CA 1
ATOM 4828 C C . GLU B 1 298 ? 15.57 34.938 1.259 1 85.75 298 GLU B C 1
ATOM 4830 O O . GLU B 1 298 ? 16.172 34.219 0.445 1 85.75 298 GLU B O 1
ATOM 4835 N N . ASN B 1 299 ? 14.242 35.094 1.339 1 86.44 299 ASN B N 1
ATOM 4836 C CA . ASN B 1 299 ? 13.383 34.625 0.257 1 86.44 299 ASN B CA 1
ATOM 4837 C C . ASN B 1 299 ? 12.422 35.719 -0.216 1 86.44 299 ASN B C 1
ATOM 4839 O O . ASN B 1 299 ? 11.68 36.281 0.584 1 86.44 299 ASN B O 1
ATOM 4843 N N . GLU B 1 300 ? 12.453 35.844 -1.486 1 82.5 300 GLU B N 1
ATOM 4844 C CA . GLU B 1 300 ? 11.688 36.938 -2.07 1 82.5 300 GLU B CA 1
ATOM 4845 C C . GLU B 1 300 ? 10.195 36.781 -1.825 1 82.5 300 GLU B C 1
ATOM 4847 O O . GLU B 1 300 ? 9.453 37.75 -1.708 1 82.5 300 GLU B O 1
ATOM 4852 N N . TRP B 1 301 ? 9.812 35.562 -1.694 1 87.19 301 TRP B N 1
ATOM 4853 C CA . TRP B 1 301 ? 8.398 35.281 -1.47 1 87.19 301 TRP B CA 1
ATOM 4854 C C . TRP B 1 301 ? 7.938 35.875 -0.132 1 87.19 301 TRP B C 1
ATOM 4856 O O . TRP B 1 301 ? 6.785 36.281 0.008 1 87.19 301 TRP B O 1
ATOM 4866 N N . MET B 1 302 ? 8.805 35.969 0.695 1 81.69 302 MET B N 1
ATOM 4867 C CA . MET B 1 302 ? 8.469 36.406 2.047 1 81.69 302 MET B CA 1
ATOM 4868 C C . MET B 1 302 ? 8.461 37.938 2.139 1 81.69 302 MET B C 1
ATOM 4870 O O . MET B 1 302 ? 8.016 38.5 3.139 1 81.69 302 MET B O 1
ATOM 4874 N N . ASN B 1 303 ? 8.984 38.5 1.109 1 75.69 303 ASN B N 1
ATOM 4875 C CA . ASN B 1 303 ? 8.992 39.969 1.141 1 75.69 303 ASN B CA 1
ATOM 4876 C C . ASN B 1 303 ? 7.582 40.531 1.058 1 75.69 303 ASN B C 1
ATOM 4878 O O . ASN B 1 303 ? 6.805 40.156 0.178 1 75.69 303 ASN B O 1
ATOM 4882 N N . LYS B 1 304 ? 7.039 41.062 2.145 1 61.72 304 LYS B N 1
ATOM 4883 C CA . LYS B 1 304 ? 5.688 41.562 2.396 1 61.72 304 LYS B CA 1
ATOM 4884 C C . LYS B 1 304 ? 5.312 42.656 1.41 1 61.72 304 LYS B C 1
ATOM 4886 O O . LYS B 1 304 ? 4.129 42.938 1.175 1 61.72 304 LYS B O 1
ATOM 4891 N N . ASN B 1 305 ? 6.438 43.344 0.863 1 55.03 305 ASN B N 1
ATOM 4892 C CA . ASN B 1 305 ? 6.148 44.562 0.113 1 55.03 305 ASN B CA 1
ATOM 4893 C C . ASN B 1 305 ? 5.715 44.25 -1.316 1 55.03 305 ASN B C 1
ATOM 4895 O O . ASN B 1 305 ? 5.879 45.062 -2.215 1 55.03 305 ASN B O 1
ATOM 4899 N N . SER B 1 306 ? 5.23 42.906 -1.484 1 56.91 306 SER B N 1
ATOM 4900 C CA . SER B 1 306 ? 4.906 42.719 -2.893 1 56.91 306 SER B CA 1
ATOM 4901 C C . SER B 1 306 ? 3.432 42.969 -3.166 1 56.91 306 SER B C 1
ATOM 4903 O O . SER B 1 306 ? 2.568 42.188 -2.764 1 56.91 306 SER B O 1
ATOM 4905 N N . SER B 1 307 ? 2.998 44.156 -3.586 1 62.22 307 SER B N 1
ATOM 4906 C CA . SER B 1 307 ? 1.714 44.5 -4.191 1 62.22 307 SER B CA 1
ATOM 4907 C C . SER B 1 307 ? 1.334 43.5 -5.273 1 62.22 307 SER B C 1
ATOM 4909 O O . SER B 1 307 ? 2.205 42.938 -5.945 1 62.22 307 SER B O 1
ATOM 4911 N N . PRO B 1 308 ? 0.037 42.969 -5.223 1 76 308 PRO B N 1
ATOM 4912 C CA . PRO B 1 308 ? -1.283 43.344 -4.711 1 76 308 PRO B CA 1
ATOM 4913 C C . PRO B 1 308 ? -1.753 42.438 -3.574 1 76 308 PRO B C 1
ATOM 4915 O O . PRO B 1 308 ? -2.896 42.562 -3.125 1 76 308 PRO B O 1
ATOM 4918 N N . PHE B 1 309 ? -0.954 41.594 -3.016 1 88.5 309 PHE B N 1
ATOM 4919 C CA . PHE B 1 309 ? -1.428 40.625 -2.037 1 88.5 309 PHE B CA 1
ATOM 4920 C C . PHE B 1 309 ? -1.347 41.188 -0.625 1 88.5 309 PHE B C 1
ATOM 4922 O O . PHE B 1 309 ? -0.308 41.719 -0.22 1 88.5 309 PHE B O 1
ATOM 4929 N N . ASP B 1 310 ? -2.439 41.125 0.069 1 91.88 310 ASP B N 1
ATOM 4930 C CA . ASP B 1 310 ? -2.387 41.625 1.441 1 91.88 310 ASP B CA 1
ATOM 4931 C C . ASP B 1 310 ? -2.727 40.531 2.438 1 91.88 310 ASP B C 1
ATOM 4933 O O . ASP B 1 310 ? -2.898 40.781 3.629 1 91.88 310 ASP B O 1
ATOM 4937 N N . CYS B 1 311 ? -2.91 39.312 1.938 1 94.94 311 CYS B N 1
ATOM 4938 C CA . CYS B 1 311 ? -3.072 38.094 2.758 1 94.94 311 CYS B CA 1
ATOM 4939 C C . CYS B 1 311 ? -2.158 36.969 2.275 1 94.94 311 CYS B C 1
ATOM 4941 O O . CYS B 1 311 ? -1.503 37.125 1.241 1 94.94 311 CYS B O 1
ATOM 4943 N N . THR B 1 312 ? -2.016 35.969 3.031 1 95.56 312 THR B N 1
ATOM 4944 C CA . THR B 1 312 ? -1.304 34.75 2.629 1 95.56 312 THR B CA 1
ATOM 4945 C C . THR B 1 312 ? -2.189 33.531 2.795 1 95.56 312 THR B C 1
ATOM 4947 O O . THR B 1 312 ? -3.082 33.5 3.645 1 95.56 312 THR B O 1
ATOM 4950 N N . PHE B 1 313 ? -1.953 32.531 1.926 1 96.5 313 PHE B N 1
ATOM 4951 C CA . PHE B 1 313 ? -2.768 31.328 1.914 1 96.5 313 PHE B CA 1
ATOM 4952 C C . PHE B 1 313 ? -1.892 30.078 1.775 1 96.5 313 PHE B C 1
ATOM 4954 O O . PHE B 1 313 ? -1.196 29.922 0.771 1 96.5 313 PHE B O 1
ATOM 4961 N N . PHE B 1 314 ? -1.968 29.25 2.807 1 97.06 314 PHE B N 1
ATOM 4962 C CA . PHE B 1 314 ? -1.339 27.938 2.74 1 97.06 314 PHE B CA 1
ATOM 4963 C C . PHE B 1 314 ? -2.357 26.859 2.371 1 97.06 314 PHE B C 1
ATOM 4965 O O . PHE B 1 314 ? -3.311 26.625 3.115 1 97.06 314 PHE B O 1
ATOM 4972 N N . LYS B 1 315 ? -2.145 26.234 1.261 1 96.25 315 LYS B N 1
ATOM 4973 C CA . LYS B 1 315 ? -2.984 25.125 0.821 1 96.25 315 LYS B CA 1
ATOM 4974 C C . LYS B 1 315 ? -2.305 23.781 1.088 1 96.25 315 LYS B C 1
ATOM 4976 O O . LYS B 1 315 ? -1.222 23.516 0.565 1 96.25 315 LYS B O 1
ATOM 4981 N N . SER B 1 316 ? -3.025 23 1.881 1 94.88 316 SER B N 1
ATOM 4982 C CA . SER B 1 316 ? -2.502 21.688 2.248 1 94.88 316 SER B CA 1
ATOM 4983 C C . SER B 1 316 ? -3.254 20.578 1.529 1 94.88 316 SER B C 1
ATOM 4985 O O . SER B 1 316 ? -4.484 20.562 1.521 1 94.88 316 SER B O 1
ATOM 4987 N N . VAL B 1 317 ? -2.52 19.719 0.908 1 89.88 317 VAL B N 1
ATOM 4988 C CA . VAL B 1 317 ? -3.117 18.5 0.373 1 89.88 317 VAL B CA 1
ATOM 4989 C C . VAL B 1 317 ? -2.521 17.281 1.076 1 89.88 317 VAL B C 1
ATOM 4991 O O . VAL B 1 317 ? -3.156 16.234 1.146 1 89.88 317 VAL B O 1
ATOM 4994 N N . GLY B 1 318 ? -1.394 17.438 1.622 1 92.62 318 GLY B N 1
ATOM 4995 C CA . GLY B 1 318 ? -0.719 16.344 2.309 1 92.62 318 GLY B CA 1
ATOM 4996 C C . GLY B 1 318 ? 0.138 15.5 1.388 1 92.62 318 GLY B C 1
ATOM 4997 O O . GLY B 1 318 ? -0.08 15.484 0.174 1 92.62 318 GLY B O 1
ATOM 4998 N N . THR B 1 319 ? 1.123 14.867 1.914 1 95.12 319 THR B N 1
ATOM 4999 C CA . THR B 1 319 ? 1.999 13.961 1.178 1 95.12 319 THR B CA 1
ATOM 5000 C C . THR B 1 319 ? 2.373 12.758 2.033 1 95.12 319 THR B C 1
ATOM 5002 O O . THR B 1 319 ? 2.453 12.859 3.26 1 95.12 319 THR B O 1
ATOM 5005 N N . ALA B 1 320 ? 2.65 11.688 1.365 1 97.69 320 ALA B N 1
ATOM 5006 C CA . ALA B 1 320 ? 2.881 10.414 2.045 1 97.69 320 ALA B CA 1
ATOM 5007 C C . ALA B 1 320 ? 4.164 10.461 2.869 1 97.69 320 ALA B C 1
ATOM 5009 O O . ALA B 1 320 ? 4.289 9.75 3.871 1 97.69 320 ALA B O 1
ATOM 5010 N N . ILE B 1 321 ? 5.07 11.305 2.492 1 98.38 321 ILE B N 1
ATOM 5011 C CA . ILE B 1 321 ? 6.352 11.328 3.189 1 98.38 321 ILE B CA 1
ATOM 5012 C C . ILE B 1 321 ? 6.156 11.875 4.605 1 98.38 321 ILE B C 1
ATOM 5014 O O . ILE B 1 321 ? 6.898 11.516 5.523 1 98.38 321 ILE B O 1
ATOM 5018 N N . GLN B 1 322 ? 5.121 12.742 4.832 1 98.69 322 GLN B N 1
ATOM 5019 C CA . GLN B 1 322 ? 4.785 13.18 6.188 1 98.69 322 GLN B CA 1
ATOM 5020 C C . GLN B 1 322 ? 4.422 11.984 7.07 1 98.69 322 GLN B C 1
ATOM 5022 O O . GLN B 1 322 ? 4.898 11.875 8.203 1 98.69 322 GLN B O 1
ATOM 5027 N N . ASP B 1 323 ? 3.635 11.094 6.547 1 98.81 323 ASP B N 1
ATOM 5028 C CA . ASP B 1 323 ? 3.16 9.93 7.285 1 98.81 323 ASP B CA 1
ATOM 5029 C C . ASP B 1 323 ? 4.301 8.945 7.559 1 98.81 323 ASP B C 1
ATOM 5031 O O . ASP B 1 323 ? 4.453 8.461 8.68 1 98.81 323 ASP B O 1
ATOM 5035 N N . VAL B 1 324 ? 5.133 8.688 6.574 1 98.81 324 VAL B N 1
ATOM 5036 C CA . VAL B 1 324 ? 6.188 7.684 6.668 1 98.81 324 VAL B CA 1
ATOM 5037 C C . VAL B 1 324 ? 7.238 8.133 7.68 1 98.81 324 VAL B C 1
ATOM 5039 O O . VAL B 1 324 ? 7.617 7.371 8.57 1 98.81 324 VAL B O 1
ATOM 5042 N N . LEU B 1 325 ? 7.652 9.414 7.57 1 98.81 325 LEU B N 1
ATOM 5043 C CA . LEU B 1 325 ? 8.664 9.914 8.5 1 98.81 325 LEU B CA 1
ATOM 5044 C C . LEU B 1 325 ? 8.109 9.969 9.922 1 98.81 325 LEU B C 1
ATOM 5046 O O . LEU B 1 325 ? 8.812 9.617 10.875 1 98.81 325 LEU B O 1
ATOM 5050 N N . THR B 1 326 ? 6.871 10.406 10.07 1 98.88 326 THR B N 1
ATOM 5051 C CA . THR B 1 326 ? 6.266 10.484 11.391 1 98.88 326 THR B CA 1
ATOM 5052 C C . THR B 1 326 ? 6.078 9.094 11.992 1 98.88 326 THR B C 1
ATOM 5054 O O . THR B 1 326 ? 6.348 8.883 13.172 1 98.88 326 THR B O 1
ATOM 5057 N N . ALA B 1 327 ? 5.637 8.156 11.188 1 98.94 327 ALA B N 1
ATOM 5058 C CA . ALA B 1 327 ? 5.449 6.789 11.656 1 98.94 327 ALA B CA 1
ATOM 5059 C C . ALA B 1 327 ? 6.773 6.172 12.102 1 98.94 327 ALA B C 1
ATOM 5061 O O . ALA B 1 327 ? 6.836 5.477 13.117 1 98.94 327 ALA B O 1
ATOM 5062 N N . ASP B 1 328 ? 7.816 6.395 11.367 1 98.62 328 ASP B N 1
ATOM 5063 C CA . ASP B 1 328 ? 9.125 5.848 11.727 1 98.62 328 ASP B CA 1
ATOM 5064 C C . ASP B 1 328 ? 9.617 6.434 13.047 1 98.62 328 ASP B C 1
ATOM 5066 O O . ASP B 1 328 ? 10.25 5.742 13.844 1 98.62 328 ASP B O 1
ATOM 5070 N N . LEU B 1 329 ? 9.344 7.734 13.242 1 98.69 329 LEU B N 1
ATOM 5071 C CA . LEU B 1 329 ? 9.664 8.336 14.531 1 98.69 329 LEU B CA 1
ATOM 5072 C C . LEU B 1 329 ? 8.898 7.652 15.656 1 98.69 329 LEU B C 1
ATOM 5074 O O . LEU B 1 329 ? 9.469 7.359 16.719 1 98.69 329 LEU B O 1
ATOM 5078 N N . VAL B 1 330 ? 7.621 7.418 15.461 1 98.88 330 VAL B N 1
ATOM 5079 C CA . VAL B 1 330 ? 6.785 6.746 16.453 1 98.88 330 VAL B CA 1
ATOM 5080 C C . VAL B 1 330 ? 7.336 5.352 16.734 1 98.88 330 VAL B C 1
ATOM 5082 O O . VAL B 1 330 ? 7.406 4.93 17.891 1 98.88 330 VAL B O 1
ATOM 5085 N N . VAL B 1 331 ? 7.738 4.621 15.727 1 98.81 331 VAL B N 1
ATOM 5086 C CA . VAL B 1 331 ? 8.297 3.281 15.875 1 98.81 331 VAL B CA 1
ATOM 5087 C C . VAL B 1 331 ? 9.57 3.346 16.719 1 98.81 331 VAL B C 1
ATOM 5089 O O . VAL B 1 331 ? 9.734 2.566 17.656 1 98.81 331 VAL B O 1
ATOM 5092 N N . GLN B 1 332 ? 10.422 4.281 16.359 1 98.31 332 GLN B N 1
ATOM 5093 C CA . GLN B 1 332 ? 11.68 4.445 17.094 1 9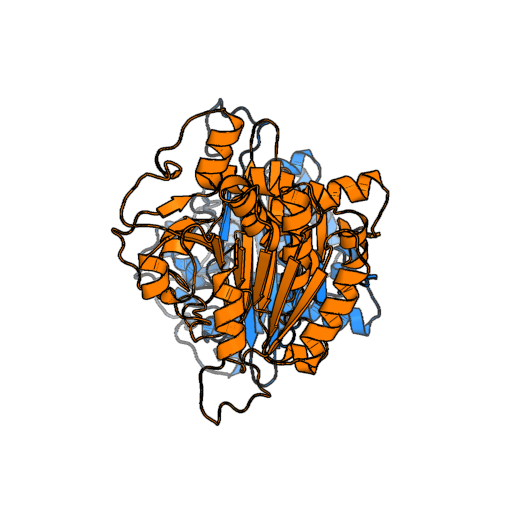8.31 332 GLN B CA 1
ATOM 5094 C C . GLN B 1 332 ? 11.422 4.738 18.562 1 98.31 332 GLN B C 1
ATOM 5096 O O . GLN B 1 332 ? 11.984 4.07 19.438 1 98.31 332 GLN B O 1
ATOM 5101 N N . LYS B 1 333 ? 10.578 5.684 18.844 1 98.62 333 LYS B N 1
ATOM 5102 C CA . LYS B 1 333 ? 10.281 6.074 20.219 1 98.62 333 LYS B CA 1
ATOM 5103 C C . LYS B 1 333 ? 9.609 4.934 20.984 1 98.62 333 LYS B C 1
ATOM 5105 O O . LYS B 1 333 ? 9.867 4.734 22.172 1 98.62 333 LYS B O 1
ATOM 5110 N N . SER B 1 334 ? 8.727 4.266 20.297 1 98.81 334 SER B N 1
ATOM 5111 C CA . SER B 1 334 ? 8.031 3.146 20.922 1 98.81 334 SER B CA 1
ATOM 5112 C C . SER B 1 334 ? 9.008 2.045 21.328 1 98.81 334 SER B C 1
ATOM 5114 O O . SER B 1 334 ? 8.883 1.462 22.406 1 98.81 334 SER B O 1
ATOM 5116 N N . LYS B 1 335 ? 9.945 1.737 20.469 1 98.38 335 LYS B N 1
ATOM 5117 C CA . LYS B 1 335 ? 10.969 0.749 20.797 1 98.38 335 LYS B CA 1
ATOM 5118 C C . LYS B 1 335 ? 11.781 1.188 22.016 1 98.38 335 LYS B C 1
ATOM 5120 O O . LYS B 1 335 ? 12.047 0.388 22.906 1 98.38 335 LYS B O 1
ATOM 5125 N N . GLU B 1 336 ? 12.141 2.438 22.047 1 98.19 336 GLU B N 1
ATOM 5126 C CA . GLU B 1 336 ? 12.922 2.988 23.156 1 98.19 336 GLU B CA 1
ATOM 5127 C C . GLU B 1 336 ? 12.148 2.91 24.469 1 98.19 336 GLU B C 1
ATOM 5129 O O . GLU B 1 336 ? 12.742 2.734 25.531 1 98.19 336 GLU B O 1
ATOM 5134 N N . GLN B 1 337 ? 10.852 2.994 24.344 1 98.25 337 GLN B N 1
ATOM 5135 C CA . GLN B 1 337 ? 10.031 3.053 25.547 1 98.25 337 GLN B CA 1
ATOM 5136 C C . GLN B 1 337 ? 9.336 1.716 25.797 1 98.25 337 GLN B C 1
ATOM 5138 O O . GLN B 1 337 ? 8.555 1.589 26.75 1 98.25 337 GLN B O 1
ATOM 5143 N N . ASN B 1 338 ? 9.578 0.716 24.984 1 98.25 338 ASN B N 1
ATOM 5144 C CA . ASN B 1 338 ? 8.977 -0.612 25.078 1 98.25 338 ASN B CA 1
ATOM 5145 C C . ASN B 1 338 ? 7.457 -0.545 25.047 1 98.25 338 ASN B C 1
ATOM 5147 O O . ASN B 1 338 ? 6.785 -1.102 25.922 1 98.25 338 ASN B O 1
ATOM 5151 N N . ILE B 1 339 ? 7.004 0.192 24.156 1 98.44 339 ILE B N 1
ATOM 5152 C CA . ILE B 1 339 ? 5.566 0.35 23.938 1 98.44 339 ILE B CA 1
ATOM 5153 C C . ILE B 1 339 ? 5.148 -0.416 22.688 1 98.44 339 ILE B C 1
ATOM 5155 O O . ILE B 1 339 ? 5.883 -0.446 21.703 1 98.44 339 ILE B O 1
ATOM 5159 N N . GLY B 1 340 ? 3.945 -0.972 22.688 1 98.38 340 GLY B N 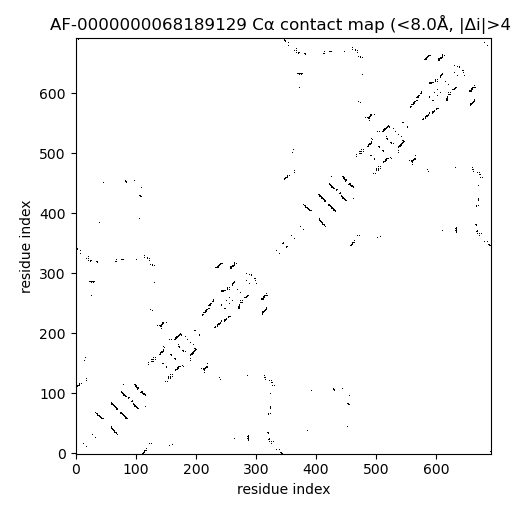1
ATOM 5160 C CA . GLY B 1 340 ? 3.408 -1.705 21.547 1 98.38 340 GLY B CA 1
ATOM 5161 C C . GLY B 1 340 ? 3.494 -3.211 21.719 1 98.38 340 GLY B C 1
ATOM 5162 O O . GLY B 1 340 ? 3.854 -3.701 22.797 1 98.38 340 GLY B O 1
ATOM 5163 N N . LEU B 1 341 ? 3.053 -3.928 20.703 1 98.44 341 LEU B N 1
ATOM 5164 C CA . LEU B 1 341 ? 3.049 -5.387 20.719 1 98.44 341 LEU B CA 1
ATOM 5165 C C . LEU B 1 341 ? 3.928 -5.953 19.609 1 98.44 341 LEU B C 1
ATOM 5167 O O . LEU B 1 341 ? 3.711 -5.664 18.438 1 98.44 341 LEU B O 1
ATOM 5171 N N . GLU B 1 342 ? 4.914 -6.723 19.969 1 98.19 342 GLU B N 1
ATOM 5172 C CA . GLU B 1 342 ? 5.73 -7.426 19 1 98.19 342 GLU B CA 1
ATOM 5173 C C . GLU B 1 342 ? 5.078 -8.734 18.562 1 98.19 342 GLU B C 1
ATOM 5175 O O . GLU B 1 342 ? 4.688 -9.547 19.422 1 98.19 342 GLU B O 1
ATOM 5180 N N . VAL B 1 343 ? 4.973 -8.914 17.281 1 98.25 343 VAL B N 1
ATOM 5181 C CA . VAL B 1 343 ? 4.363 -10.125 16.75 1 98.25 343 VAL B CA 1
ATOM 5182 C C . VAL B 1 343 ? 5.367 -10.867 15.867 1 98.25 343 VAL B C 1
ATOM 5184 O O . VAL B 1 343 ? 5.973 -10.266 14.977 1 98.25 343 VAL B O 1
ATOM 5187 N N . ASP B 1 344 ? 5.578 -12.141 16.125 1 97.62 344 ASP B N 1
ATOM 5188 C CA . ASP B 1 344 ? 6.391 -12.984 15.25 1 97.62 344 ASP B CA 1
ATOM 5189 C C . ASP B 1 344 ? 5.613 -13.398 14 1 97.62 344 ASP B C 1
ATOM 5191 O O . ASP B 1 344 ? 4.641 -14.148 14.094 1 97.62 344 ASP B O 1
ATOM 5195 N N . MET B 1 345 ? 6.074 -13 12.852 1 97.69 345 MET B N 1
ATOM 5196 C CA . MET B 1 345 ? 5.32 -13.227 11.625 1 97.69 345 MET B CA 1
ATOM 5197 C C . MET B 1 345 ? 5.895 -14.398 10.836 1 97.69 345 MET B C 1
ATOM 5199 O O . MET B 1 345 ? 5.535 -14.602 9.68 1 97.69 345 MET B O 1
ATOM 5203 N N . SER B 1 346 ? 6.844 -15.148 11.469 1 94.94 346 SER B N 1
ATOM 5204 C CA . SER B 1 346 ? 7.422 -16.297 10.789 1 94.94 346 SER B CA 1
ATOM 5205 C C . SER B 1 346 ? 6.508 -17.516 10.906 1 94.94 346 SER B C 1
ATOM 5207 O O . SER B 1 346 ? 5.707 -17.625 11.836 1 94.94 346 SER B O 1
#